Protein AF-A0AAC8QG16-F1 (afdb_monomer_lite)

InterPro domains:
  IPR000601 PKD domain [PF00801] (211-290)
  IPR002126 Cadherin-like [PS50268] (105-203)
  IPR013783 Immunoglobulin-like fold [G3DSA:2.60.40.10] (6-96)
  IPR013783 Immunoglobulin-like fold [G3DSA:2.60.40.10] (97-194)
  IPR013783 Immunoglobulin-like fold [G3DSA:2.60.40.10] (204-293)
  IPR022409 PKD/Chitinase domain [SM00089] (32-97)
  IPR022409 PKD/Chitinase domain [SM00089] (106-194)
  IPR022409 PKD/Chitinase domain [SM00089] (204-293)
  IPR035986 PKD domain superfamily [SSF49299] (206-290)

Radius of gyration: 43.85 Å; chains: 1; bounding box: 98×36×104 Å

Organism: NCBI:txid48

Foldseek 3Di:
DDKDWDDWDAAAAEDAFKTKTKMAAADPVWKWQWKFKDKQNHTFDIQRHIDTGGDMGIDMGTLQVPDWFKIWIKMWIAHPVGDIDIDDTGIYTYDHDFDAKDKDAKDWPAQEDAAQDKIKIAIDIDGPVRADKWKAKDKPPPPPPWDWDVRTDRMIMTHHAADLAWDKMKMKMKMGRVSPHIDMYIDIHIYGHDLVPFDEKAKDAAKDWDQVQAAALDKIKIAIDIGGPSRFDKWKAKAKPVGPFFDWDPRTDRIIITGGFAALAKDKMKIKMWMGSNSHIDMYIDIHIHGAAACLPQPLVVCVPFPQVQQDPPHPFQAHSPPPRHLVSQQDFTDDPQDTDRCADALCLVPHVVLCQQVVPGDDHHPPNVCRCVCVVRVSSSSNVSNCRNNGVDND

Structure (mmCIF, N/CA/C/O backbone):
data_AF-A0AAC8QG16-F1
#
_entry.id   AF-A0AAC8QG16-F1
#
loop_
_atom_site.group_PDB
_atom_site.id
_atom_site.type_symbol
_atom_site.label_atom_id
_atom_site.label_alt_id
_atom_site.label_comp_id
_atom_site.label_asym_id
_atom_site.label_entity_id
_atom_site.label_seq_id
_atom_site.pdbx_PDB_ins_code
_atom_site.Cartn_x
_atom_site.Cartn_y
_atom_site.Cartn_z
_atom_site.occupancy
_atom_site.B_iso_or_equiv
_atom_site.auth_seq_id
_atom_site.auth_comp_id
_atom_site.auth_asym_id
_atom_site.auth_atom_id
_atom_site.pdbx_PDB_model_num
ATOM 1 N N . MET A 1 1 ? -68.254 -5.792 32.958 1.00 83.81 1 MET A N 1
ATOM 2 C CA . MET A 1 1 ? -66.958 -5.416 32.361 1.00 83.81 1 MET A CA 1
ATOM 3 C C . MET A 1 1 ? -65.790 -6.001 33.163 1.00 83.81 1 MET A C 1
ATOM 5 O O . MET A 1 1 ? -65.830 -5.935 34.388 1.00 83.81 1 MET A O 1
ATOM 9 N N . ASN A 1 2 ? -64.771 -6.563 32.508 1.00 90.44 2 ASN A N 1
ATOM 10 C CA . ASN A 1 2 ? -63.536 -7.094 33.108 1.00 90.44 2 ASN A CA 1
ATOM 11 C C . ASN A 1 2 ? -62.312 -6.565 32.335 1.00 90.44 2 ASN A C 1
ATOM 13 O O . ASN A 1 2 ? -62.406 -6.365 31.127 1.00 90.44 2 ASN A O 1
ATOM 17 N N . VAL A 1 3 ? -61.176 -6.340 32.999 1.00 94.50 3 VAL A N 1
ATOM 18 C CA . VAL A 1 3 ? -59.916 -5.956 32.347 1.00 94.50 3 VAL A CA 1
ATOM 19 C C . VAL A 1 3 ? -58.724 -6.589 33.061 1.00 94.50 3 VAL A C 1
ATOM 21 O O . VAL A 1 3 ? -58.656 -6.601 34.289 1.00 94.50 3 VAL A O 1
ATOM 24 N N . ARG A 1 4 ? -57.767 -7.114 32.291 1.00 93.69 4 ARG A N 1
ATOM 25 C CA . ARG A 1 4 ? -56.534 -7.719 32.814 1.00 93.69 4 ARG A CA 1
ATOM 26 C C . ARG A 1 4 ? -55.329 -7.343 31.961 1.00 93.69 4 ARG A C 1
ATOM 28 O O . ARG A 1 4 ? -55.422 -7.335 30.734 1.00 93.69 4 ARG A O 1
ATOM 35 N N . VAL A 1 5 ? -54.198 -7.079 32.606 1.00 93.75 5 VAL A N 1
ATOM 36 C CA . VAL A 1 5 ? -52.899 -6.961 31.930 1.00 93.75 5 VAL A CA 1
ATOM 37 C C . VAL A 1 5 ? -52.474 -8.353 31.454 1.00 93.75 5 VAL A C 1
ATOM 39 O O . VAL A 1 5 ? -52.672 -9.336 32.167 1.00 93.75 5 VAL A O 1
ATOM 42 N N . VAL A 1 6 ? -51.944 -8.447 30.236 1.00 93.12 6 VAL A N 1
ATOM 43 C CA . VAL A 1 6 ? -51.505 -9.714 29.624 1.00 93.12 6 VAL A CA 1
ATOM 44 C C . VAL A 1 6 ? -50.047 -9.691 29.166 1.00 93.12 6 VAL A C 1
ATOM 46 O O . VAL A 1 6 ? -49.478 -10.754 28.954 1.00 93.12 6 VAL A O 1
ATOM 49 N N . GLU A 1 7 ? -49.436 -8.511 29.019 1.00 91.31 7 GLU A N 1
ATOM 50 C CA . GLU A 1 7 ? -48.029 -8.362 28.625 1.00 91.31 7 GLU A CA 1
ATOM 51 C C . GLU A 1 7 ? -47.488 -6.993 29.071 1.00 91.31 7 GLU A C 1
ATOM 53 O O . GLU A 1 7 ? -48.249 -6.026 29.175 1.00 91.31 7 GLU A O 1
ATOM 58 N N . GLY A 1 8 ? -46.175 -6.898 29.288 1.00 86.81 8 GLY A N 1
ATOM 59 C CA . GLY A 1 8 ? -45.448 -5.630 29.411 1.00 86.81 8 GLY A CA 1
ATOM 60 C C . GLY A 1 8 ? -44.684 -5.431 30.716 1.00 86.81 8 GLY A C 1
ATOM 61 O O . GLY A 1 8 ? -43.579 -4.898 30.672 1.00 86.81 8 GLY A O 1
ATOM 62 N N . VAL A 1 9 ? -45.242 -5.883 31.842 1.00 92.81 9 VAL A N 1
ATOM 63 C CA . VAL A 1 9 ? -44.557 -6.001 33.143 1.00 92.81 9 VAL A CA 1
ATOM 64 C C . VAL A 1 9 ? -45.129 -7.192 33.915 1.00 92.81 9 VAL A C 1
ATOM 66 O O . VAL A 1 9 ? -46.311 -7.520 33.771 1.00 92.81 9 VAL A O 1
ATOM 69 N N . THR A 1 10 ? -44.308 -7.820 34.747 1.00 92.44 10 THR A N 1
ATOM 70 C CA . THR A 1 10 ? -44.683 -8.931 35.634 1.00 92.44 10 THR A CA 1
ATOM 71 C C . THR A 1 10 ? -44.449 -8.584 37.107 1.00 92.44 10 THR A C 1
ATOM 73 O O . THR A 1 10 ? -43.712 -7.652 37.425 1.00 92.44 10 THR A O 1
ATOM 76 N N . GLU A 1 11 ? -45.118 -9.300 38.019 1.00 94.44 11 GLU A N 1
ATOM 77 C CA . GLU A 1 11 ? -45.027 -9.025 39.460 1.00 94.44 11 GLU A CA 1
ATOM 78 C C . GLU A 1 11 ? -43.578 -9.164 39.950 1.00 94.44 11 GLU A C 1
ATOM 80 O O . GLU A 1 11 ? -42.956 -10.218 39.806 1.00 94.44 11 GLU A O 1
ATOM 85 N N . GLY A 1 12 ? -43.049 -8.094 40.541 1.00 89.50 12 GLY A N 1
ATOM 86 C CA . GLY A 1 12 ? -41.681 -8.010 41.046 1.00 89.50 12 GLY A CA 1
ATOM 87 C C . GLY A 1 12 ? -40.611 -7.747 39.982 1.00 89.50 12 GLY A C 1
ATOM 88 O O . GLY A 1 12 ? -39.432 -7.704 40.327 1.00 89.50 12 GLY A O 1
ATOM 89 N N . GLU A 1 13 ? -40.980 -7.556 38.712 1.00 94.00 13 GLU A N 1
ATOM 90 C CA . GLU A 1 13 ? -40.024 -7.283 37.634 1.00 94.00 13 GLU A CA 1
ATOM 91 C C . GLU A 1 13 ? -39.344 -5.919 37.798 1.00 94.00 13 GLU A C 1
ATOM 93 O O . GLU A 1 13 ? -39.961 -4.946 38.233 1.00 94.00 13 GLU A O 1
ATOM 98 N N . SER A 1 14 ? -38.080 -5.829 37.385 1.00 92.44 14 SER A N 1
ATOM 99 C CA . SER A 1 14 ? -37.360 -4.563 37.237 1.00 92.44 14 SER A CA 1
ATOM 100 C C . SER A 1 14 ? -37.287 -4.156 35.768 1.00 92.44 14 SER A C 1
ATOM 102 O O . SER A 1 14 ? -36.840 -4.936 34.927 1.00 92.44 14 SER A O 1
ATOM 104 N N . VAL A 1 15 ? -37.681 -2.923 35.451 1.00 92.25 15 VAL A N 1
ATOM 105 C CA . VAL A 1 15 ? -37.767 -2.421 34.073 1.00 92.25 15 VAL A CA 1
ATOM 106 C C . VAL A 1 15 ? -36.971 -1.135 33.869 1.00 92.25 15 VAL A C 1
ATOM 108 O O . VAL A 1 15 ? -36.872 -0.289 34.757 1.00 92.25 15 VAL A O 1
ATOM 111 N N . SER A 1 16 ? -36.422 -0.987 32.664 1.00 89.69 16 SER A N 1
ATOM 112 C CA . SER A 1 16 ? -35.768 0.229 32.180 1.00 89.69 16 SER A CA 1
ATOM 113 C C . SER A 1 16 ? -35.995 0.410 30.676 1.00 89.69 16 SER A C 1
ATOM 115 O O . SER A 1 16 ? -36.070 -0.567 29.920 1.00 89.69 16 SER A O 1
ATOM 117 N N . GLY A 1 17 ? -36.096 1.662 30.235 1.00 87.44 17 GLY A N 1
ATOM 118 C CA . GLY A 1 17 ? -36.330 2.029 28.841 1.00 87.44 17 GLY A CA 1
ATOM 119 C C . GLY A 1 17 ? -37.765 1.771 28.373 1.00 87.44 17 GLY A C 1
ATOM 120 O O . GLY A 1 17 ? -38.715 1.755 29.155 1.00 87.44 17 GLY A O 1
ATOM 121 N N . SER A 1 18 ? -37.927 1.579 27.064 1.00 90.88 18 SER A N 1
ATOM 122 C CA . SER A 1 18 ? -39.240 1.412 26.439 1.00 90.88 18 SER A CA 1
ATOM 123 C C . SER A 1 18 ? -39.833 0.014 26.673 1.00 90.88 18 SER A C 1
ATOM 125 O O . SER A 1 18 ? -39.125 -0.998 26.609 1.00 90.88 18 SER A O 1
ATOM 127 N N . ARG A 1 19 ? -41.140 -0.057 26.944 1.00 93.25 19 ARG A N 1
ATOM 128 C CA . ARG A 1 19 ? -41.911 -1.289 27.168 1.00 93.25 19 ARG A CA 1
ATOM 129 C C . ARG A 1 19 ? -43.239 -1.246 26.421 1.00 93.25 19 ARG A C 1
ATOM 131 O O . ARG A 1 19 ? -43.966 -0.258 26.481 1.00 93.25 19 ARG A O 1
ATOM 138 N N . LEU A 1 20 ? -43.569 -2.343 25.743 1.00 95.75 20 LEU A N 1
ATOM 139 C CA . LEU A 1 20 ? -44.886 -2.551 25.146 1.00 95.75 20 LEU A CA 1
ATOM 140 C C . LEU A 1 20 ? -45.824 -3.140 26.202 1.00 95.75 20 LEU A C 1
ATOM 142 O O . LEU A 1 20 ? -45.614 -4.260 26.655 1.00 95.75 20 LEU A O 1
ATOM 146 N N . LEU A 1 21 ? -46.865 -2.401 26.572 1.00 96.69 21 LEU A N 1
ATOM 147 C CA . LEU A 1 21 ? -47.896 -2.843 27.505 1.00 96.69 21 LEU A CA 1
ATOM 148 C C . LEU A 1 21 ? -49.090 -3.403 26.737 1.00 96.69 21 LEU A C 1
ATOM 150 O O . LEU A 1 21 ? -49.507 -2.822 25.730 1.00 96.69 21 LEU A O 1
ATOM 154 N N . ARG A 1 22 ? -49.666 -4.511 27.219 1.00 97.00 22 ARG A N 1
ATOM 155 C CA . ARG A 1 22 ? -50.896 -5.088 26.665 1.00 97.00 22 ARG A CA 1
ATOM 156 C C . ARG A 1 22 ? -51.889 -5.499 27.735 1.00 97.00 22 ARG A C 1
ATOM 158 O O . ARG A 1 22 ? -51.527 -6.052 28.771 1.00 97.00 22 ARG A O 1
ATOM 165 N N . ALA A 1 23 ? -53.165 -5.301 27.435 1.00 96.50 23 ALA A N 1
ATOM 166 C CA . ALA A 1 23 ? -54.280 -5.719 28.271 1.00 96.50 23 ALA A CA 1
ATOM 167 C C . ALA A 1 23 ? -55.415 -6.290 27.421 1.00 96.50 23 ALA A C 1
ATOM 169 O O . ALA A 1 23 ? -55.566 -5.944 26.253 1.00 96.50 23 ALA A O 1
ATOM 170 N N . THR A 1 24 ? -56.233 -7.148 28.019 1.00 95.81 24 THR A N 1
ATOM 171 C CA . THR A 1 24 ? -57.494 -7.620 27.430 1.00 95.81 24 THR A CA 1
ATOM 172 C C . THR A 1 24 ? -58.656 -7.083 28.247 1.00 95.81 24 THR A C 1
ATOM 174 O O . THR A 1 24 ? -58.570 -7.015 29.476 1.00 95.81 24 THR A O 1
ATOM 177 N N . ALA A 1 25 ? -59.724 -6.679 27.563 1.00 94.44 25 ALA A N 1
ATOM 178 C CA . ALA A 1 25 ? -60.909 -6.104 28.184 1.00 94.44 25 ALA A CA 1
ATOM 179 C C . ALA A 1 25 ? -62.183 -6.736 27.615 1.00 94.44 25 ALA A C 1
ATOM 181 O O . ALA A 1 25 ? -62.313 -6.918 26.405 1.00 94.44 25 ALA A O 1
ATOM 182 N N . GLU A 1 26 ? -63.130 -7.044 28.490 1.00 92.50 26 GLU A N 1
ATOM 183 C CA . GLU A 1 26 ? -64.417 -7.652 28.162 1.00 92.50 26 GLU A CA 1
ATOM 184 C C . GLU A 1 26 ? -65.543 -6.770 28.686 1.00 92.50 26 GLU A C 1
ATOM 186 O O . GLU A 1 26 ? -65.513 -6.305 29.826 1.00 92.50 26 GLU A O 1
ATOM 191 N N . ASP A 1 27 ? -66.566 -6.580 27.867 1.00 91.12 27 ASP A N 1
ATOM 192 C CA . ASP A 1 27 ? -67.798 -5.908 28.236 1.00 91.12 27 ASP A CA 1
ATOM 193 C C . ASP A 1 27 ? -69.024 -6.769 27.890 1.00 91.12 27 ASP A C 1
ATOM 195 O O . ASP A 1 27 ? -69.032 -7.490 26.890 1.00 91.12 27 ASP A O 1
ATOM 199 N N . ASN A 1 28 ? -70.047 -6.730 28.749 1.00 84.06 28 ASN A N 1
ATOM 200 C CA . ASN A 1 28 ? -71.272 -7.524 28.602 1.00 84.06 28 ASN A CA 1
ATOM 201 C C . ASN A 1 28 ? -72.331 -6.842 27.723 1.00 84.06 28 ASN A C 1
ATOM 203 O O . ASN A 1 28 ? -73.331 -7.475 27.392 1.00 84.06 28 ASN A O 1
ATOM 207 N N . SER A 1 29 ? -72.129 -5.571 27.370 1.00 78.75 29 SER A N 1
ATOM 208 C CA . SER A 1 29 ? -72.997 -4.786 26.490 1.00 78.75 29 SER A CA 1
ATOM 209 C C . SER A 1 29 ? -72.429 -4.599 25.076 1.00 78.75 29 SER A C 1
ATOM 211 O O . SER A 1 29 ? -73.165 -4.191 24.180 1.00 78.75 29 SER A O 1
ATOM 213 N N . GLY A 1 30 ? -71.158 -4.948 24.838 1.00 83.19 30 GLY A N 1
ATOM 214 C CA . GLY A 1 30 ? -70.564 -4.974 23.501 1.00 83.19 30 GLY A CA 1
ATOM 215 C C . GLY A 1 30 ? -69.102 -4.530 23.468 1.00 83.19 30 GLY A C 1
ATOM 216 O O . GLY A 1 30 ? -68.220 -5.229 23.954 1.00 83.19 30 GLY A O 1
ATOM 217 N N . ALA A 1 31 ? -68.821 -3.414 22.794 1.00 89.00 31 ALA A N 1
ATOM 218 C CA . ALA A 1 31 ? -67.460 -2.943 22.541 1.00 89.00 31 ALA A CA 1
ATOM 219 C C . ALA A 1 31 ? -66.856 -2.177 23.732 1.00 89.00 31 ALA A C 1
ATOM 221 O O . ALA A 1 31 ? -67.535 -1.411 24.415 1.00 89.00 31 ALA A O 1
ATOM 222 N N . VAL A 1 32 ? -65.544 -2.318 23.916 1.00 93.19 32 VAL A N 1
ATOM 223 C CA . VAL A 1 32 ? -64.744 -1.499 24.834 1.00 93.19 32 VAL A CA 1
ATOM 224 C C . VAL A 1 32 ? -64.212 -0.302 24.047 1.00 93.19 32 VAL A C 1
ATOM 226 O O . VAL A 1 32 ? -63.564 -0.479 23.016 1.00 93.19 32 VAL A O 1
ATOM 229 N N . ALA A 1 33 ? -64.503 0.915 24.508 1.00 93.62 33 ALA A N 1
ATOM 230 C CA . ALA A 1 33 ? -64.206 2.152 23.786 1.00 93.62 33 ALA A CA 1
ATOM 231 C C . ALA A 1 33 ? -62.730 2.560 23.883 1.00 93.62 33 ALA A C 1
ATOM 233 O O . ALA A 1 33 ? -62.171 3.049 22.905 1.00 93.62 33 ALA A O 1
ATOM 234 N N . ARG A 1 34 ? -62.097 2.360 25.046 1.00 94.75 34 ARG A N 1
ATOM 235 C CA . ARG A 1 34 ? -60.652 2.567 25.235 1.00 94.75 34 ARG A CA 1
ATOM 236 C C . ARG A 1 34 ? -60.108 1.811 26.438 1.00 94.75 34 ARG A C 1
ATOM 238 O O . ARG A 1 34 ? -60.857 1.475 27.361 1.00 94.75 34 ARG A O 1
ATOM 245 N N . VAL A 1 35 ? -58.790 1.646 26.454 1.00 97.25 35 VAL A N 1
ATOM 246 C CA . VAL A 1 35 ? -58.031 1.091 27.574 1.00 97.25 35 VAL A CA 1
ATOM 247 C C . VAL A 1 35 ? -56.848 2.004 27.891 1.00 97.25 35 VAL A C 1
ATOM 249 O O . VAL A 1 35 ? -56.051 2.331 27.016 1.00 97.25 35 VAL A O 1
ATOM 252 N N . GLU A 1 36 ? -56.743 2.431 29.145 1.00 97.69 36 GLU A N 1
ATOM 253 C CA . GLU A 1 36 ? -55.717 3.359 29.626 1.00 97.69 36 GLU A CA 1
ATOM 254 C C . GLU A 1 36 ? -54.871 2.692 30.712 1.00 97.69 36 GLU A C 1
ATOM 256 O O . GLU A 1 36 ? -55.403 2.071 31.636 1.00 97.69 36 GLU A O 1
ATOM 261 N N . PHE A 1 37 ? -53.553 2.797 30.579 1.00 97.31 37 PHE A N 1
ATOM 262 C CA . PHE A 1 37 ? -52.573 2.200 31.476 1.00 97.31 37 PHE A CA 1
ATOM 263 C C . PHE A 1 37 ? -52.041 3.272 32.423 1.00 97.31 37 PHE A C 1
ATOM 265 O O . PHE A 1 37 ? -51.682 4.369 31.993 1.00 97.31 37 PHE A O 1
ATOM 272 N N . PHE A 1 38 ? -51.961 2.941 33.709 1.00 96.75 38 PHE A N 1
ATOM 273 C CA . PHE A 1 38 ? -51.537 3.847 34.770 1.00 96.75 38 PHE A CA 1
ATOM 274 C C . PHE A 1 38 ? -50.387 3.242 35.562 1.00 96.75 38 PHE A C 1
ATOM 276 O O . PHE A 1 38 ? -50.479 2.104 36.022 1.00 96.75 38 PHE A O 1
ATOM 283 N N . VAL A 1 39 ? -49.348 4.038 35.796 1.00 96.31 39 VAL A N 1
ATOM 284 C CA . VAL A 1 39 ? -48.218 3.697 36.663 1.00 96.31 39 VAL A CA 1
ATOM 285 C C . VAL A 1 39 ? -48.339 4.510 37.949 1.00 96.31 39 VAL A C 1
ATOM 287 O O . VAL A 1 39 ? -48.246 5.735 37.938 1.00 96.31 39 VAL A O 1
ATOM 290 N N . SER A 1 40 ? -48.619 3.828 39.060 1.00 94.31 40 SER A N 1
ATOM 291 C CA . SER A 1 40 ? -48.894 4.419 40.381 1.00 94.31 40 SER A CA 1
ATOM 292 C C . SER A 1 40 ? -49.927 5.557 40.347 1.00 94.31 40 SER A C 1
ATOM 294 O O . SER A 1 40 ? -49.794 6.556 41.048 1.00 94.31 40 SER A O 1
ATOM 296 N N . GLY A 1 41 ? -50.961 5.407 39.513 1.00 91.94 41 GLY A N 1
ATOM 297 C CA . GLY A 1 41 ? -52.046 6.381 39.354 1.00 91.94 41 GLY A CA 1
ATOM 298 C C . GLY A 1 41 ? -51.780 7.499 38.339 1.00 91.94 41 GLY A C 1
ATOM 299 O O . GLY A 1 41 ? -52.723 8.191 37.962 1.00 91.94 41 GLY A O 1
ATOM 300 N N . SER A 1 42 ? -50.550 7.644 37.839 1.00 94.62 42 SER A N 1
ATOM 301 C CA . SER A 1 42 ? -50.230 8.559 36.738 1.00 94.62 42 SER A CA 1
ATOM 302 C C . SER A 1 42 ? -50.502 7.889 35.386 1.00 94.62 42 SER A C 1
ATOM 304 O O . SER A 1 42 ? -50.091 6.739 35.205 1.00 94.62 42 SER A O 1
ATOM 306 N N . PRO A 1 43 ? -51.163 8.562 34.424 1.00 94.94 43 PRO A N 1
ATOM 307 C CA . PRO A 1 43 ? -51.343 8.021 33.079 1.00 94.94 43 PRO A CA 1
ATOM 308 C C . PRO A 1 43 ? -49.986 7.721 32.434 1.00 94.94 43 PRO A C 1
ATOM 310 O O . PRO A 1 43 ? -49.141 8.607 32.329 1.00 94.94 43 PRO A O 1
ATOM 313 N N . ALA A 1 44 ? -49.780 6.473 32.019 1.00 94.69 44 ALA A N 1
ATOM 314 C CA . ALA A 1 44 ? -48.555 6.029 31.359 1.00 94.69 44 ALA A CA 1
ATOM 315 C C . ALA A 1 44 ? -48.715 6.054 29.837 1.00 94.69 44 ALA A C 1
ATOM 317 O O . ALA A 1 44 ? -47.902 6.648 29.133 1.00 94.69 44 ALA A O 1
ATOM 318 N N . CYS A 1 45 ? -49.778 5.426 29.331 1.00 95.94 45 CYS A N 1
ATOM 319 C CA . CYS A 1 45 ? -50.168 5.470 27.925 1.00 95.94 45 CYS A CA 1
ATOM 320 C C . CYS A 1 45 ? -51.622 5.005 27.740 1.00 95.94 45 CYS A C 1
ATOM 322 O O . CYS A 1 45 ? -52.235 4.445 28.651 1.00 95.94 45 CYS A O 1
ATOM 324 N N . VAL A 1 46 ? -52.194 5.245 26.557 1.00 96.62 46 VAL A N 1
ATOM 325 C CA . VAL A 1 46 ? -53.595 4.924 26.248 1.00 96.62 46 VAL A CA 1
ATOM 326 C C . VAL A 1 46 ? -53.729 4.294 24.865 1.00 96.62 46 VAL A C 1
ATOM 328 O O . VAL A 1 46 ? -53.093 4.728 23.908 1.00 96.62 46 VAL A O 1
ATOM 331 N N . ASP A 1 47 ? -54.600 3.294 24.762 1.00 96.50 47 ASP A N 1
ATOM 332 C CA . ASP A 1 47 ? -55.133 2.783 23.505 1.00 96.50 47 ASP A CA 1
ATOM 333 C C . ASP A 1 47 ? -56.599 3.232 23.386 1.00 96.50 47 ASP A C 1
ATOM 335 O O . ASP A 1 47 ? -57.507 2.667 24.003 1.00 96.50 47 ASP A O 1
ATOM 339 N N . ALA A 1 48 ? -56.816 4.311 22.630 1.00 95.25 48 ALA A N 1
ATOM 340 C CA . ALA A 1 48 ? -58.108 4.985 22.494 1.00 95.25 48 ALA A CA 1
ATOM 341 C C . ALA A 1 48 ? -58.996 4.424 21.367 1.00 95.25 48 ALA A C 1
ATOM 343 O O . ALA A 1 48 ? -59.994 5.045 21.002 1.00 95.25 48 ALA A O 1
ATOM 344 N N . VAL A 1 49 ? -58.624 3.282 20.780 1.00 94.06 49 VAL A N 1
ATOM 345 C CA . VAL A 1 49 ? -59.351 2.687 19.655 1.00 94.06 49 VAL A CA 1
ATOM 346 C C . VAL A 1 49 ? -60.395 1.698 20.170 1.00 94.06 49 VAL A C 1
ATOM 348 O O . VAL A 1 49 ? -60.056 0.705 20.816 1.00 94.06 49 VAL A O 1
ATOM 351 N N . ALA A 1 50 ? -61.664 1.936 19.835 1.00 92.75 50 ALA A N 1
ATOM 352 C CA . ALA A 1 50 ? -62.761 1.053 20.212 1.00 92.75 50 ALA A CA 1
ATOM 353 C C . ALA A 1 50 ? -62.633 -0.327 19.544 1.00 92.75 50 ALA A C 1
ATOM 355 O O . ALA A 1 50 ? -62.387 -0.423 18.339 1.00 92.75 50 ALA A O 1
ATOM 356 N N . ARG A 1 51 ? -62.816 -1.404 20.316 1.00 94.12 51 ARG A N 1
ATOM 357 C CA . ARG A 1 51 ? -62.743 -2.795 19.829 1.00 94.12 51 ARG A CA 1
ATOM 358 C C . ARG A 1 51 ? -63.812 -3.674 20.478 1.00 94.12 51 ARG A C 1
ATOM 360 O O . ARG A 1 51 ? -64.348 -3.345 21.534 1.00 94.12 51 ARG A O 1
ATOM 367 N N . ASN A 1 52 ? -64.105 -4.814 19.854 1.00 92.56 52 ASN A N 1
ATOM 368 C CA . ASN A 1 52 ? -65.063 -5.795 20.376 1.00 92.56 52 ASN A CA 1
ATOM 369 C C . ASN A 1 52 ? -64.617 -6.362 21.736 1.00 92.56 52 ASN A C 1
ATOM 371 O O . ASN A 1 52 ? -63.417 -6.482 21.995 1.00 92.56 52 ASN A O 1
ATOM 375 N N . SER A 1 53 ? -65.584 -6.759 22.570 1.00 91.25 53 SER A N 1
ATOM 376 C CA . SER A 1 53 ? -65.350 -7.498 23.821 1.00 91.25 53 SER A CA 1
ATOM 377 C C . SER A 1 53 ? -64.342 -8.640 23.629 1.00 91.25 53 SER A C 1
ATOM 379 O O . SER A 1 53 ? -64.436 -9.392 22.658 1.00 91.25 53 SER A O 1
ATOM 381 N N . GLY A 1 54 ? -63.367 -8.757 24.532 1.00 89.06 54 GLY A N 1
ATOM 382 C CA . GLY A 1 54 ? -62.317 -9.781 24.498 1.00 89.06 54 GLY A CA 1
ATOM 383 C C . GLY A 1 54 ? -61.083 -9.417 23.662 1.00 89.06 54 GLY A C 1
ATOM 384 O O . GLY A 1 54 ? -60.143 -10.207 23.601 1.00 89.06 54 GLY A O 1
ATOM 385 N N . SER A 1 55 ? -61.051 -8.236 23.035 1.00 93.44 55 SER A N 1
ATOM 386 C CA . SER A 1 55 ? -59.896 -7.780 22.246 1.00 93.44 55 SER A CA 1
ATOM 387 C C . SER A 1 55 ? -58.697 -7.388 23.118 1.00 93.44 55 SER A C 1
ATOM 389 O O . SER A 1 55 ? -58.847 -6.987 24.276 1.00 93.44 55 SER A O 1
ATOM 391 N N . THR A 1 56 ? -57.502 -7.446 22.525 1.00 96.06 56 THR A N 1
ATOM 392 C CA . THR A 1 56 ? -56.262 -6.936 23.124 1.00 96.06 56 THR A CA 1
ATOM 393 C C . THR A 1 56 ? -56.044 -5.469 22.759 1.00 96.06 56 THR A C 1
ATOM 395 O O . THR A 1 56 ? -56.201 -5.072 21.604 1.00 96.06 56 THR A O 1
ATOM 398 N N . PHE A 1 57 ? -55.635 -4.690 23.750 1.00 96.38 57 PHE A N 1
ATOM 399 C CA . PHE A 1 57 ? -55.282 -3.279 23.668 1.00 96.38 57 PHE A CA 1
ATOM 400 C C . PHE A 1 57 ? -53.809 -3.125 24.014 1.00 96.38 57 PHE A C 1
ATOM 402 O O . PHE A 1 57 ? -53.305 -3.857 24.872 1.00 96.38 57 PHE A O 1
ATOM 409 N N . SER A 1 58 ? -53.116 -2.198 23.358 1.00 96.25 58 SER A N 1
ATOM 410 C CA . SER A 1 58 ? -51.672 -2.054 23.531 1.00 96.25 58 SER A CA 1
ATOM 411 C C . SER A 1 58 ? -51.185 -0.622 23.399 1.00 96.25 58 SER A C 1
ATOM 413 O O . SER A 1 58 ? -51.652 0.108 22.527 1.00 96.25 58 SER A O 1
ATOM 415 N N . CYS A 1 59 ? -50.180 -0.258 24.187 1.00 95.25 59 CYS A N 1
ATOM 416 C CA . CYS A 1 59 ? -49.453 0.996 24.032 1.00 95.25 59 CYS A CA 1
ATOM 417 C C . CYS A 1 59 ? -47.999 0.854 24.484 1.00 95.25 59 CYS A C 1
ATOM 419 O O . CYS A 1 59 ? -47.648 -0.080 25.203 1.00 95.25 59 CYS A O 1
ATOM 421 N N . THR A 1 60 ? -47.149 1.778 24.046 1.00 96.19 60 THR A N 1
ATOM 422 C CA . THR A 1 60 ? -45.746 1.825 24.459 1.00 96.19 60 THR A CA 1
ATOM 423 C C . THR A 1 60 ? -45.580 2.837 25.581 1.00 96.19 60 THR A C 1
ATOM 425 O O . THR A 1 60 ? -46.036 3.974 25.467 1.00 96.19 60 THR A O 1
ATOM 428 N N . TRP A 1 61 ? -44.901 2.427 26.643 1.00 94.88 61 TRP A N 1
ATOM 429 C CA . TRP A 1 61 ? -44.530 3.264 27.775 1.00 94.88 61 TRP A CA 1
ATOM 430 C C . TRP A 1 61 ? -43.002 3.360 27.865 1.00 94.88 61 TRP A C 1
ATOM 432 O O . TRP A 1 61 ? -42.302 2.370 27.662 1.00 94.88 61 TRP A O 1
ATOM 442 N N . ASP A 1 62 ? -42.477 4.554 28.138 1.00 92.56 62 ASP A N 1
ATOM 443 C CA . ASP A 1 62 ? -41.049 4.783 28.377 1.00 92.56 62 ASP A CA 1
ATOM 444 C C . ASP A 1 62 ? -40.803 4.981 29.873 1.00 92.56 62 ASP A C 1
ATOM 446 O O . ASP A 1 62 ? -41.190 6.005 30.449 1.00 92.56 62 ASP A O 1
ATOM 450 N N . SER A 1 63 ? -40.147 4.008 30.508 1.00 91.69 63 SER A N 1
ATOM 451 C CA . SER A 1 63 ? -39.914 4.038 31.949 1.00 91.69 63 SER A CA 1
ATOM 452 C C . SER A 1 63 ? -38.973 5.161 32.385 1.00 91.69 63 SER A C 1
ATOM 454 O O . SER A 1 63 ? -38.979 5.507 33.561 1.00 91.69 63 SER A O 1
ATOM 456 N N . SER A 1 64 ? -38.193 5.759 31.473 1.00 87.88 64 SER A N 1
ATOM 457 C CA . SER A 1 64 ? -37.314 6.895 31.792 1.00 87.88 64 SER A CA 1
ATOM 458 C C . SER A 1 64 ? -38.088 8.159 32.195 1.00 87.88 64 SER A C 1
ATOM 460 O O . SER A 1 64 ? -37.539 9.049 32.841 1.00 87.88 64 SER A O 1
ATOM 462 N N . THR A 1 65 ? -39.382 8.217 31.866 1.00 89.12 65 THR A N 1
ATOM 463 C CA . THR A 1 65 ? -40.303 9.288 32.280 1.00 89.12 65 THR A CA 1
ATOM 464 C C . THR A 1 65 ? -40.868 9.090 33.690 1.00 89.12 65 THR A C 1
ATOM 466 O O . THR A 1 65 ? -41.569 9.958 34.209 1.00 89.12 65 THR A O 1
ATOM 469 N N . THR A 1 66 ? -40.590 7.944 34.316 1.00 92.44 66 THR A N 1
ATOM 470 C CA . THR A 1 66 ? -41.054 7.585 35.658 1.00 92.44 66 THR A CA 1
ATOM 471 C C . THR A 1 66 ? -39.872 7.617 36.623 1.00 92.44 66 THR A C 1
ATOM 473 O O . THR A 1 66 ? -38.772 7.185 36.288 1.00 92.44 66 THR A O 1
ATOM 476 N N . SER A 1 67 ? -40.078 8.151 37.829 1.00 92.75 67 SER A N 1
ATOM 477 C CA . SER A 1 67 ? -39.043 8.151 38.867 1.00 92.75 67 SER A CA 1
ATOM 478 C C . SER A 1 67 ? -38.584 6.722 39.18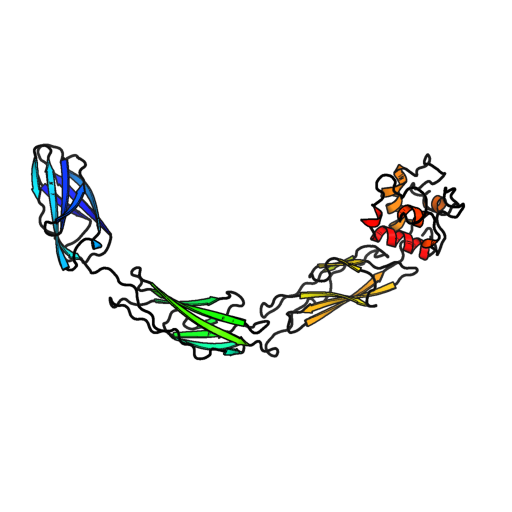8 1.00 92.75 67 SER A C 1
ATOM 480 O O . SER A 1 67 ? -39.428 5.832 39.219 1.00 92.75 67 SER A O 1
ATOM 482 N N . PRO A 1 68 ? -37.301 6.478 39.493 1.00 93.38 68 PRO A N 1
ATOM 483 C CA . PRO A 1 68 ? -36.863 5.164 39.952 1.00 93.38 68 PRO A CA 1
ATOM 484 C C . PRO A 1 68 ? -37.540 4.757 41.267 1.00 93.38 68 PRO A C 1
ATOM 486 O O . PRO A 1 68 ? -37.748 5.596 42.147 1.00 93.38 68 PRO A O 1
ATOM 489 N N . GLY A 1 69 ? -37.833 3.467 41.423 1.00 93.69 69 GLY A N 1
ATOM 490 C CA . GLY A 1 69 ? -38.469 2.918 42.623 1.00 93.69 69 GLY A CA 1
ATOM 491 C C . GLY A 1 69 ? -39.590 1.927 42.325 1.00 93.69 69 GLY A C 1
ATOM 492 O O . GLY A 1 69 ? -39.798 1.519 41.184 1.00 93.69 69 GLY A O 1
ATOM 493 N N . THR A 1 70 ? -40.298 1.501 43.370 1.00 95.94 70 THR A N 1
ATOM 494 C CA . THR A 1 70 ? -41.417 0.559 43.244 1.00 95.94 70 THR A CA 1
ATOM 495 C C . THR A 1 70 ? -42.681 1.280 42.791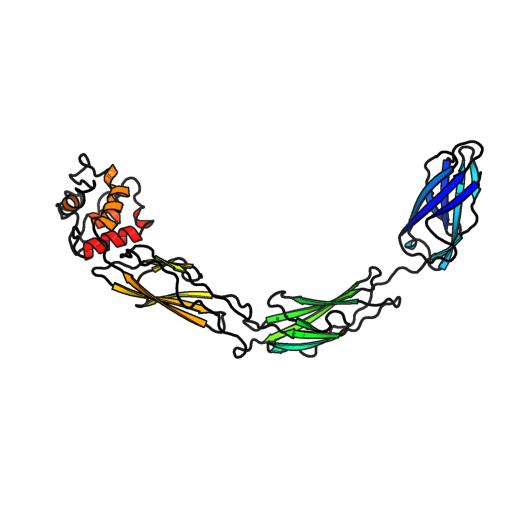 1.00 95.94 70 THR A C 1
ATOM 497 O O . THR A 1 70 ? -43.106 2.268 43.391 1.00 95.94 70 THR A O 1
ATOM 500 N N . HIS A 1 71 ? -43.309 0.736 41.757 1.00 96.44 71 HIS A N 1
ATOM 501 C CA . HIS A 1 71 ? -44.533 1.236 41.158 1.00 96.44 71 HIS A CA 1
ATOM 502 C C . HIS A 1 71 ? -45.563 0.121 40.989 1.00 96.44 71 HIS A C 1
ATOM 504 O O . HIS A 1 71 ? -45.253 -1.063 41.111 1.00 96.44 71 HIS A O 1
ATOM 510 N N . GLN A 1 72 ? -46.807 0.508 40.714 1.00 96.62 72 GLN A N 1
ATOM 511 C CA . GLN A 1 72 ? -47.877 -0.431 40.387 1.00 96.62 72 GLN A CA 1
ATOM 512 C C . GLN A 1 72 ? -48.472 -0.105 39.025 1.00 96.62 72 GLN A C 1
ATOM 514 O O . GLN A 1 72 ? -48.867 1.037 38.784 1.00 96.62 72 GLN A O 1
ATOM 519 N N . LEU A 1 73 ? -48.569 -1.105 38.150 1.00 97.31 73 LEU A N 1
ATOM 520 C CA . LEU A 1 73 ? -49.309 -0.995 36.902 1.00 97.31 73 LEU A CA 1
ATOM 521 C C . LEU A 1 73 ? -50.766 -1.357 37.167 1.00 97.31 73 LEU A C 1
ATOM 523 O O . LEU A 1 73 ? -51.066 -2.453 37.636 1.00 97.31 73 LEU A O 1
ATOM 527 N N . THR A 1 74 ? -51.672 -0.454 36.817 1.00 96.88 74 THR A N 1
ATOM 528 C CA . THR A 1 74 ? -53.107 -0.743 36.722 1.00 96.88 74 THR A CA 1
ATOM 529 C C . THR A 1 74 ? -53.592 -0.378 35.333 1.00 96.88 74 THR A C 1
ATOM 531 O O . THR A 1 74 ? -53.036 0.504 34.677 1.00 96.88 74 THR A O 1
ATOM 534 N N . VAL A 1 75 ? -54.629 -1.060 34.862 1.00 97.00 75 VAL A N 1
ATOM 535 C CA . VAL A 1 75 ? -55.257 -0.732 33.587 1.00 97.00 75 VAL A CA 1
ATOM 536 C C . VAL A 1 75 ? -56.745 -0.482 33.793 1.00 97.00 75 VAL A C 1
ATOM 538 O O . VAL A 1 75 ? -57.408 -1.205 34.536 1.00 97.00 75 VAL A O 1
ATOM 541 N N . LYS A 1 76 ? -57.270 0.562 33.153 1.00 96.69 76 LYS A N 1
ATOM 542 C CA . LYS A 1 76 ? -58.679 0.953 33.203 1.00 96.69 76 LYS A CA 1
ATOM 543 C C . LYS A 1 76 ? -59.301 0.790 31.825 1.00 96.69 76 LYS A C 1
ATOM 545 O O . LYS A 1 76 ? -58.835 1.399 30.865 1.00 96.69 76 LYS A O 1
ATOM 550 N N . ALA A 1 77 ? -60.372 0.012 31.734 1.00 96.38 77 ALA A N 1
ATOM 551 C CA . ALA A 1 77 ? -61.180 -0.086 30.523 1.00 96.38 77 ALA A CA 1
ATOM 552 C C . ALA A 1 77 ? -62.444 0.769 30.669 1.00 96.38 77 ALA A C 1
ATOM 554 O O . ALA A 1 77 ? -63.053 0.764 31.740 1.00 96.38 77 ALA A O 1
ATOM 555 N N . GLN A 1 78 ? -62.825 1.480 29.602 1.00 94.94 78 GLN A N 1
ATOM 556 C CA . GLN A 1 78 ? -64.072 2.250 29.515 1.00 94.94 78 GLN A CA 1
ATOM 557 C C . GLN A 1 78 ? -64.924 1.777 28.329 1.00 94.94 78 GLN A C 1
ATOM 559 O O . GLN A 1 78 ? -64.389 1.596 27.233 1.00 94.94 78 GLN A O 1
ATOM 564 N N . ASP A 1 79 ? -66.232 1.599 28.521 1.00 93.00 79 ASP A N 1
ATOM 565 C CA . ASP A 1 79 ? -67.195 1.345 27.437 1.00 93.00 79 ASP A CA 1
ATOM 566 C C . ASP A 1 79 ? -67.729 2.652 26.800 1.00 93.00 79 ASP A C 1
ATOM 568 O O . ASP A 1 79 ? -67.383 3.759 27.213 1.00 93.00 79 ASP A O 1
ATOM 572 N N . ALA A 1 80 ? -68.580 2.551 25.775 1.00 88.12 80 ALA A N 1
ATOM 573 C CA . ALA A 1 80 ? -69.158 3.730 25.114 1.00 88.12 80 ALA A CA 1
ATOM 574 C C . ALA A 1 80 ? -70.186 4.493 25.980 1.00 88.12 80 ALA A C 1
ATOM 576 O O . ALA A 1 80 ? -70.466 5.660 25.711 1.00 88.12 80 ALA A O 1
ATOM 577 N N . ALA A 1 81 ? -70.739 3.849 27.013 1.00 89.88 81 ALA A N 1
ATOM 578 C CA . ALA A 1 81 ? -71.674 4.446 27.966 1.00 89.88 81 ALA A CA 1
ATOM 579 C C . ALA A 1 81 ? -70.959 5.151 29.137 1.00 89.88 81 ALA A C 1
ATOM 581 O O . ALA A 1 81 ? -71.607 5.797 29.960 1.00 89.88 81 ALA A O 1
ATOM 582 N N . GLY A 1 82 ? -69.627 5.059 29.204 1.00 88.06 82 GLY A N 1
ATOM 583 C CA . GLY A 1 82 ? -68.800 5.664 30.242 1.00 88.06 82 GLY A CA 1
ATOM 584 C C . GLY A 1 82 ? -68.576 4.778 31.470 1.00 88.06 82 GLY A C 1
ATOM 585 O O . GLY A 1 82 ? -67.892 5.220 32.401 1.00 88.06 82 GLY A O 1
ATOM 586 N N . ASN A 1 83 ? -69.086 3.541 31.489 1.00 91.62 83 ASN A N 1
ATOM 587 C CA . ASN A 1 83 ? -68.821 2.593 32.569 1.00 91.62 83 ASN A CA 1
ATOM 588 C C . ASN A 1 83 ? -67.350 2.183 32.546 1.00 91.62 83 ASN A C 1
ATOM 590 O O . ASN A 1 83 ? -66.747 2.051 31.481 1.00 91.62 83 ASN A O 1
ATOM 594 N N . ASN A 1 84 ? -66.762 1.986 33.728 1.00 93.62 84 ASN A N 1
ATOM 595 C CA . ASN A 1 84 ? -65.346 1.657 33.854 1.00 93.62 84 ASN A CA 1
ATOM 596 C C . ASN A 1 84 ? -65.111 0.479 34.788 1.00 93.62 84 ASN A C 1
ATOM 598 O O . ASN A 1 84 ? -65.807 0.322 35.788 1.00 93.62 84 ASN A O 1
ATOM 602 N N . THR A 1 85 ? -64.048 -0.266 34.508 1.00 94.88 85 THR A N 1
ATOM 603 C CA . THR A 1 85 ? -63.464 -1.247 35.426 1.00 94.88 85 THR A CA 1
ATOM 604 C C . THR A 1 85 ? -61.946 -1.080 35.456 1.00 94.88 85 THR A C 1
ATOM 606 O O . THR A 1 85 ? -61.361 -0.574 34.494 1.00 94.88 85 THR A O 1
ATOM 609 N N . VAL A 1 86 ? -61.313 -1.463 36.563 1.00 95.94 86 VAL A N 1
ATOM 610 C CA . VAL A 1 86 ? -59.863 -1.356 36.778 1.00 95.94 86 VAL A CA 1
ATOM 611 C C . VAL A 1 86 ? -59.325 -2.734 37.147 1.00 95.94 86 VAL A C 1
ATOM 613 O O . VAL A 1 86 ? -59.974 -3.466 37.895 1.00 95.94 86 VAL A O 1
ATOM 616 N N . SER A 1 87 ? -58.162 -3.102 36.612 1.00 96.25 87 SER A N 1
ATOM 617 C CA . SER A 1 87 ? -57.507 -4.369 36.942 1.00 96.25 87 SER A CA 1
ATOM 618 C C . SER A 1 87 ? -56.981 -4.389 38.378 1.00 96.25 87 SER A C 1
ATOM 620 O O . SER A 1 87 ? -56.800 -3.350 39.014 1.00 96.25 87 SER A O 1
ATOM 622 N N . ALA A 1 88 ? -56.616 -5.578 38.858 1.00 94.12 88 ALA A N 1
ATOM 623 C CA . ALA A 1 88 ? -55.690 -5.680 39.981 1.00 94.12 88 ALA A CA 1
ATOM 624 C C . ALA A 1 88 ? -54.347 -4.987 39.640 1.00 94.12 88 ALA A C 1
ATOM 626 O O . ALA A 1 88 ? -53.964 -4.969 38.460 1.00 94.12 88 ALA A O 1
ATOM 627 N N . PRO A 1 89 ? -53.650 -4.404 40.633 1.00 96.00 89 PRO A N 1
ATOM 628 C CA . PRO A 1 89 ? -52.322 -3.839 40.431 1.00 96.00 89 PRO A CA 1
ATOM 629 C C . PRO A 1 89 ? -51.276 -4.940 40.225 1.00 96.00 89 PRO A C 1
ATOM 631 O O . PRO A 1 89 ? -51.367 -5.996 40.847 1.00 96.00 89 PRO A O 1
ATOM 634 N N . ILE A 1 90 ? -50.275 -4.662 39.388 1.00 96.88 90 ILE A N 1
ATOM 635 C CA . ILE A 1 90 ? -49.046 -5.459 39.262 1.00 96.88 90 ILE A CA 1
ATOM 636 C C . ILE A 1 90 ? -47.891 -4.614 39.785 1.00 96.88 90 ILE A C 1
ATOM 638 O O . ILE A 1 90 ? -47.636 -3.536 39.242 1.00 96.88 90 ILE A O 1
ATOM 642 N N . SER A 1 91 ? -47.209 -5.067 40.831 1.00 96.25 91 SER A N 1
ATOM 643 C CA . SER A 1 91 ? -46.062 -4.347 41.388 1.00 96.25 91 SER A CA 1
ATOM 644 C C . SER A 1 91 ? -44.820 -4.611 40.547 1.00 96.25 91 SER A C 1
ATOM 646 O O . SER A 1 91 ? -44.525 -5.753 40.212 1.00 96.25 91 SER A O 1
ATOM 648 N N . PHE A 1 92 ? -44.055 -3.572 40.241 1.00 95.88 92 PHE A N 1
ATOM 649 C CA . PHE A 1 92 ? -42.788 -3.667 39.516 1.00 95.88 92 PHE A CA 1
ATOM 650 C C . PHE A 1 92 ? -41.842 -2.552 39.986 1.00 95.88 92 PHE A C 1
ATOM 652 O O . PHE A 1 92 ? -42.245 -1.656 40.730 1.00 95.88 92 PHE A O 1
ATOM 659 N N . THR A 1 93 ? -40.578 -2.587 39.574 1.00 95.81 93 THR A N 1
ATOM 660 C CA . THR A 1 93 ? -39.573 -1.578 39.937 1.00 95.81 93 THR A CA 1
ATOM 661 C C . THR A 1 93 ? -39.038 -0.876 38.692 1.00 95.81 93 THR A C 1
ATOM 663 O O . THR A 1 93 ? -38.582 -1.527 37.757 1.00 95.81 93 THR A O 1
ATOM 666 N N . VAL A 1 94 ? -39.065 0.457 38.671 1.00 94.38 94 VAL A N 1
ATOM 667 C CA . VAL A 1 94 ? -38.377 1.267 37.654 1.00 94.38 94 VAL A CA 1
ATOM 668 C C . VAL A 1 94 ? -36.926 1.448 38.079 1.00 94.38 94 VAL A C 1
ATOM 670 O O . VAL A 1 94 ? -36.655 1.948 39.173 1.00 94.38 94 VAL A O 1
ATOM 673 N N . LEU A 1 95 ? -35.994 1.042 37.219 1.00 90.06 95 LEU A N 1
ATOM 674 C CA . LEU A 1 95 ? -34.563 1.240 37.441 1.00 90.06 95 LEU A CA 1
ATOM 675 C C . LEU A 1 95 ? -34.123 2.657 37.021 1.00 90.06 95 LEU A C 1
ATOM 677 O O . LEU A 1 95 ? -34.738 3.248 36.129 1.00 90.06 95 LEU A O 1
ATOM 681 N N . PRO A 1 96 ? -33.049 3.205 37.620 1.00 88.31 96 PRO A N 1
ATOM 682 C CA . PRO A 1 96 ? -32.412 4.430 37.137 1.00 88.31 96 PRO A CA 1
ATOM 683 C C . PRO A 1 96 ? -31.966 4.327 35.663 1.00 88.31 96 PRO A C 1
ATOM 685 O O . PRO A 1 96 ? -31.679 3.223 35.192 1.00 88.31 96 PRO A O 1
ATOM 688 N N . PRO A 1 97 ? -31.872 5.452 34.923 1.00 87.75 97 PRO A N 1
ATOM 689 C CA . PRO A 1 97 ? -31.267 5.461 33.592 1.00 87.75 97 PRO A CA 1
ATOM 690 C C . PRO A 1 97 ? -29.800 5.020 33.634 1.00 87.75 97 PRO A C 1
ATOM 692 O O . PRO A 1 97 ? -29.062 5.451 34.518 1.00 87.75 97 PRO A O 1
ATOM 695 N N . ASN A 1 98 ? -29.385 4.228 32.643 1.00 90.56 98 ASN A N 1
ATOM 696 C CA . ASN A 1 98 ? -27.998 3.791 32.488 1.00 90.56 98 ASN A CA 1
ATOM 697 C C . ASN A 1 98 ? -27.061 4.984 32.249 1.00 90.56 98 ASN A C 1
ATOM 699 O O . ASN A 1 98 ? -27.357 5.846 31.413 1.00 90.56 98 ASN A O 1
ATOM 703 N N . ARG A 1 99 ? -25.924 5.028 32.940 1.00 91.88 99 ARG A N 1
ATOM 704 C CA . ARG A 1 99 ? -24.904 6.069 32.796 1.00 91.88 99 ARG A CA 1
ATOM 705 C C . ARG A 1 99 ? -23.673 5.474 32.135 1.00 91.88 99 ARG A C 1
ATOM 707 O O . ARG A 1 99 ? -23.175 4.445 32.550 1.00 91.88 99 ARG A O 1
ATOM 714 N N . ALA A 1 100 ? -23.156 6.170 31.126 1.00 95.00 100 ALA A N 1
ATOM 715 C CA . ALA A 1 100 ? -21.968 5.713 30.420 1.00 95.00 100 ALA A CA 1
ATOM 716 C C . ALA A 1 100 ? -20.731 5.640 31.340 1.00 95.00 100 ALA A C 1
ATOM 718 O O . ALA A 1 100 ? -20.591 6.467 32.254 1.00 95.00 100 ALA A O 1
ATOM 719 N N . PRO A 1 101 ? -19.784 4.736 31.042 1.00 97.81 101 PRO A N 1
ATOM 720 C CA . PRO A 1 101 ? -18.550 4.619 31.801 1.00 97.81 101 PRO A CA 1
ATOM 721 C C . PRO A 1 101 ? -17.666 5.861 31.672 1.00 97.81 101 PRO A C 1
ATOM 723 O O . PRO A 1 101 ? -17.616 6.532 30.638 1.00 97.81 101 PRO A O 1
ATOM 726 N N . THR A 1 102 ? -16.888 6.130 32.718 1.00 97.31 102 THR A N 1
ATOM 727 C CA . THR A 1 102 ? -15.864 7.180 32.737 1.00 97.31 102 THR A CA 1
ATOM 728 C C . THR A 1 102 ? -14.479 6.588 32.507 1.00 97.31 102 THR A C 1
ATOM 730 O O . THR A 1 102 ? -14.161 5.533 33.057 1.00 97.31 102 THR A O 1
ATOM 733 N N . LEU A 1 103 ? -13.637 7.287 31.741 1.00 97.88 103 LEU A N 1
ATOM 734 C CA . LEU A 1 103 ? -12.296 6.835 31.362 1.00 97.88 103 LEU A CA 1
ATOM 735 C C . LEU A 1 103 ? -11.213 7.749 31.946 1.00 97.88 103 LEU A C 1
ATOM 737 O O . LEU A 1 103 ? -11.317 8.973 31.854 1.00 97.88 103 LEU A O 1
ATOM 741 N N . GLY A 1 104 ? -10.164 7.157 32.512 1.00 97.00 104 GLY A N 1
ATOM 742 C CA . GLY A 1 104 ? -8.921 7.847 32.848 1.00 97.00 104 GLY A CA 1
ATOM 743 C C . GLY A 1 104 ? -8.007 8.048 31.628 1.00 97.00 104 GLY A C 1
ATOM 744 O O . GLY A 1 104 ? -8.329 7.613 30.520 1.00 97.00 104 GLY A O 1
ATOM 745 N N . PRO A 1 105 ? -6.841 8.695 31.804 1.00 96.88 105 PRO A N 1
ATOM 746 C CA . PRO A 1 105 ? -5.847 8.818 30.743 1.00 96.88 105 PRO A CA 1
ATOM 747 C C . PRO A 1 105 ? -5.364 7.449 30.262 1.00 96.88 105 PRO A C 1
ATOM 749 O O . PRO A 1 105 ? -5.126 6.546 31.065 1.00 96.88 105 PRO A O 1
ATOM 752 N N . VAL A 1 106 ? -5.173 7.317 28.951 1.00 98.00 106 VAL A N 1
ATOM 753 C CA . VAL A 1 106 ? -4.546 6.130 28.369 1.00 98.00 106 VAL A CA 1
ATOM 754 C C . VAL A 1 106 ? -3.035 6.236 28.546 1.00 98.00 106 VAL A C 1
ATOM 756 O O . VAL A 1 106 ? -2.426 7.217 28.120 1.00 98.00 106 VAL A O 1
ATOM 759 N N . ALA A 1 107 ? -2.434 5.231 29.174 1.00 97.50 107 ALA A N 1
ATOM 760 C CA . ALA A 1 107 ? -1.003 5.168 29.428 1.00 97.50 107 ALA A CA 1
ATOM 761 C C . ALA A 1 107 ? -0.310 4.172 28.488 1.00 97.50 107 ALA A C 1
ATOM 763 O O . ALA A 1 107 ? -0.894 3.180 28.053 1.00 97.50 107 ALA A O 1
ATOM 764 N N . THR A 1 108 ? 0.963 4.444 28.208 1.00 98.06 108 THR A N 1
ATOM 765 C CA . THR A 1 108 ? 1.876 3.563 27.472 1.00 98.06 108 THR A CA 1
ATOM 766 C C . THR A 1 108 ? 3.219 3.516 28.194 1.00 98.06 108 THR A C 1
ATOM 768 O O . THR A 1 108 ? 3.643 4.520 28.770 1.00 98.06 108 THR A O 1
ATOM 771 N N . THR A 1 109 ? 3.915 2.380 28.150 1.00 97.75 109 THR A N 1
ATOM 772 C CA . THR A 1 109 ? 5.297 2.287 28.654 1.00 97.75 109 THR A CA 1
ATOM 773 C C . THR A 1 109 ? 6.305 3.013 27.765 1.00 97.75 109 THR A C 1
ATOM 775 O O . THR A 1 109 ? 7.373 3.381 28.246 1.00 97.75 109 THR A O 1
ATOM 778 N N . HIS A 1 110 ? 5.966 3.245 26.493 1.00 96.12 110 HIS A N 1
ATOM 779 C CA . HIS A 1 110 ? 6.843 3.882 25.512 1.00 96.12 110 HIS A CA 1
ATOM 780 C C . HIS A 1 110 ? 6.054 4.839 24.620 1.00 96.12 110 HIS A C 1
ATOM 782 O O . HIS A 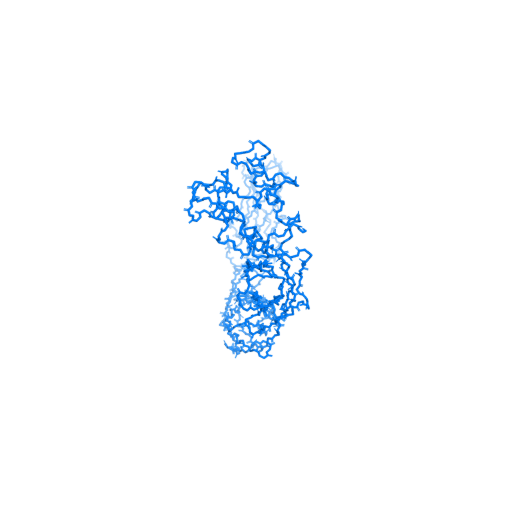1 110 ? 5.029 4.469 24.049 1.00 96.12 110 HIS A O 1
ATOM 788 N N . THR A 1 111 ? 6.557 6.061 24.459 1.00 96.06 111 THR A N 1
ATOM 789 C CA . THR A 1 111 ? 6.074 7.022 23.451 1.00 96.06 111 THR A CA 1
ATOM 790 C C . THR A 1 111 ? 6.892 6.964 22.160 1.00 96.06 111 THR A C 1
ATOM 792 O O . THR A 1 111 ? 6.464 7.499 21.141 1.00 96.06 111 THR A O 1
ATOM 795 N N . SER A 1 112 ? 8.049 6.298 22.193 1.00 97.06 112 SER A N 1
ATOM 796 C CA . SER A 1 112 ? 8.878 5.978 21.035 1.00 97.06 112 SER A CA 1
ATOM 797 C C . SER A 1 112 ? 9.549 4.618 21.235 1.00 97.06 112 SER A C 1
ATOM 799 O O . SER A 1 112 ? 10.006 4.325 22.343 1.00 97.06 112 SER A O 1
ATOM 801 N N . LEU A 1 113 ? 9.581 3.788 20.194 1.00 96.94 113 LEU A N 1
ATOM 802 C CA . LEU A 1 113 ? 10.204 2.463 20.195 1.00 96.94 113 LEU A CA 1
ATOM 803 C C . LEU A 1 113 ? 10.622 2.056 18.780 1.00 96.94 113 LEU A C 1
ATOM 805 O O . LEU A 1 113 ? 10.120 2.599 17.802 1.00 96.94 113 LEU A O 1
ATOM 809 N N . ASN A 1 114 ? 11.521 1.084 18.674 1.00 94.38 114 ASN A N 1
ATOM 810 C CA . ASN A 1 114 ? 11.902 0.507 17.387 1.00 94.38 114 ASN A CA 1
ATOM 811 C C . ASN A 1 114 ? 10.804 -0.424 16.866 1.00 94.38 114 ASN A C 1
ATOM 813 O O . ASN A 1 114 ? 10.154 -1.113 17.656 1.00 94.38 114 ASN A O 1
ATOM 817 N N . GLU A 1 115 ? 10.647 -0.508 15.551 1.00 91.12 115 GLU A N 1
ATOM 818 C CA . GLU A 1 115 ? 9.807 -1.529 14.916 1.00 91.12 115 GLU A CA 1
ATOM 819 C C . GLU A 1 115 ? 10.066 -2.952 15.448 1.00 91.12 115 GLU A C 1
ATOM 821 O O . GLU A 1 115 ? 11.159 -3.282 15.922 1.00 91.12 115 GLU A O 1
ATOM 826 N N . GLY A 1 116 ? 9.019 -3.782 15.471 1.00 90.81 116 GLY A N 1
ATOM 827 C CA . GLY A 1 116 ? 9.044 -5.120 16.073 1.00 90.81 116 GLY A CA 1
ATOM 828 C C . GLY A 1 116 ? 9.110 -5.145 17.610 1.00 90.81 116 GLY A C 1
ATOM 829 O O . GLY A 1 116 ? 8.885 -6.194 18.216 1.00 90.81 116 GLY A O 1
ATOM 830 N N . SER A 1 117 ? 9.376 -4.013 18.273 1.00 94.94 117 SER A N 1
ATOM 831 C CA . SER A 1 117 ? 9.320 -3.911 19.738 1.00 94.94 117 SER A CA 1
ATOM 832 C C . SER A 1 117 ? 7.878 -3.744 20.225 1.00 94.94 117 SER A C 1
ATOM 834 O O . SER A 1 117 ? 6.977 -3.398 19.462 1.00 94.94 117 SER A O 1
ATOM 836 N N . SER A 1 118 ? 7.643 -3.998 21.515 1.00 96.88 118 SER A N 1
ATOM 837 C CA . SER A 1 118 ? 6.302 -3.923 22.108 1.00 96.88 118 SER A CA 1
ATOM 838 C C . SER A 1 118 ? 6.188 -2.834 23.172 1.00 96.88 118 SER A C 1
ATOM 840 O O . SER A 1 118 ? 7.105 -2.638 23.969 1.00 96.88 118 SER A O 1
ATOM 842 N N . ALA A 1 119 ? 5.033 -2.171 23.216 1.00 97.88 119 ALA A N 1
ATOM 843 C CA . ALA A 1 119 ? 4.627 -1.270 24.288 1.00 97.88 119 ALA A CA 1
ATOM 844 C C . ALA A 1 119 ? 3.455 -1.864 25.073 1.00 97.88 119 ALA A C 1
ATOM 846 O O . ALA A 1 119 ? 2.520 -2.419 24.496 1.00 97.88 119 ALA A O 1
ATOM 847 N N . SER A 1 120 ? 3.481 -1.706 26.395 1.00 97.94 120 SER A N 1
ATOM 848 C CA . SER A 1 120 ? 2.341 -2.050 27.243 1.00 97.94 120 SER A CA 1
ATOM 849 C C . SER A 1 120 ? 1.427 -0.842 27.356 1.00 97.94 120 SER A C 1
ATOM 851 O O . SER A 1 120 ? 1.887 0.259 27.658 1.00 97.94 120 SER A O 1
ATOM 853 N N . LEU A 1 121 ? 0.141 -1.071 27.131 1.00 98.44 121 LEU A N 1
ATOM 854 C CA . LEU A 1 121 ? -0.926 -0.088 27.176 1.00 98.44 121 LEU A CA 1
ATOM 855 C C . LEU A 1 121 ? -1.818 -0.374 28.377 1.00 98.44 121 LEU A C 1
ATOM 857 O O . LEU A 1 121 ? -2.097 -1.534 28.693 1.00 98.44 121 LEU A O 1
ATOM 861 N N . SER A 1 122 ? -2.289 0.678 29.032 1.00 97.88 122 SER A N 1
ATOM 862 C CA . SER A 1 122 ? -3.247 0.542 30.122 1.00 97.88 122 SER A CA 1
ATOM 863 C C . SER A 1 122 ? -4.203 1.720 30.193 1.00 97.88 122 SER A C 1
ATOM 865 O O . SER A 1 122 ? -3.881 2.849 29.816 1.00 97.88 122 SER A O 1
ATOM 867 N N . VAL A 1 123 ? -5.406 1.445 30.683 1.00 98.12 123 VAL A N 1
ATOM 868 C CA . VAL A 1 123 ? -6.415 2.461 30.961 1.00 98.12 123 VAL A CA 1
ATOM 869 C C . VAL A 1 123 ? -7.203 2.081 32.209 1.00 98.12 123 VAL A C 1
ATOM 871 O O . VAL A 1 123 ? -7.458 0.905 32.469 1.00 98.12 123 VAL A O 1
ATOM 874 N N . THR A 1 124 ? -7.608 3.079 32.989 1.00 97.44 124 THR A N 1
ATOM 875 C CA . THR A 1 124 ? -8.580 2.899 34.069 1.00 97.44 124 THR A CA 1
ATOM 876 C C . THR A 1 124 ? -9.955 3.334 33.581 1.00 97.44 124 THR A C 1
ATOM 878 O O . THR A 1 124 ? -10.102 4.386 32.963 1.00 97.44 124 THR A O 1
ATOM 881 N N . ALA A 1 125 ? -10.969 2.516 33.841 1.00 97.38 125 ALA A N 1
ATOM 882 C CA . ALA A 1 125 ? -12.356 2.843 33.544 1.00 97.38 125 ALA A CA 1
ATOM 883 C C . ALA A 1 125 ? -13.225 2.454 34.736 1.00 97.38 125 ALA A C 1
ATOM 885 O O . ALA A 1 125 ? -12.945 1.457 35.404 1.00 97.38 125 ALA A O 1
ATOM 886 N N . THR A 1 126 ? -14.264 3.235 34.999 1.00 97.62 126 THR A N 1
ATOM 887 C CA . THR A 1 126 ? -15.251 2.943 36.042 1.00 97.62 126 THR A CA 1
ATOM 888 C C . THR A 1 126 ? -16.641 3.180 35.502 1.00 97.62 126 THR A C 1
ATOM 890 O O . THR A 1 126 ? -16.858 4.137 34.759 1.00 97.62 126 THR A O 1
ATOM 893 N N . ASP A 1 127 ? -17.572 2.335 35.916 1.00 97.38 127 ASP A N 1
ATOM 894 C CA . ASP A 1 127 ? -18.975 2.483 35.581 1.00 97.38 127 ASP A CA 1
ATOM 895 C C . ASP A 1 127 ? -19.766 2.980 36.801 1.00 97.38 127 ASP A C 1
ATOM 897 O O . ASP A 1 127 ? -19.658 2.374 37.873 1.00 97.38 127 ASP A O 1
ATOM 901 N N . PRO A 1 128 ? -20.524 4.086 36.696 1.00 94.69 128 PRO A N 1
ATOM 902 C CA . PRO A 1 128 ? -21.305 4.601 37.816 1.00 94.69 128 PRO A CA 1
ATOM 903 C C . PRO A 1 128 ? -22.413 3.662 38.311 1.00 94.69 128 PRO A C 1
ATOM 905 O O . PRO A 1 128 ? -22.839 3.812 39.462 1.00 94.69 128 PRO A O 1
ATOM 908 N N . ASP A 1 129 ? -22.907 2.763 37.460 1.00 93.31 129 ASP A N 1
ATOM 909 C CA . ASP A 1 129 ? -23.961 1.789 37.756 1.00 93.31 129 ASP A CA 1
ATOM 910 C C . ASP A 1 129 ? -23.388 0.412 38.145 1.00 93.31 129 ASP A C 1
ATOM 912 O O . ASP A 1 129 ? -24.116 -0.464 38.613 1.00 93.31 129 ASP A O 1
ATOM 916 N N . GLY A 1 130 ? -22.060 0.255 38.072 1.00 92.75 130 GLY A N 1
ATOM 917 C CA . GLY A 1 130 ? -21.354 -0.975 38.427 1.00 92.75 130 GLY A CA 1
ATOM 918 C C . GLY A 1 130 ? -21.419 -2.043 37.336 1.00 92.75 130 GLY A C 1
ATOM 919 O O . GLY A 1 130 ? -21.149 -3.214 37.620 1.00 92.75 130 GLY A O 1
ATOM 920 N N . ASP A 1 131 ? -21.774 -1.654 36.109 1.00 94.88 131 ASP A N 1
ATOM 921 C CA . ASP A 1 131 ? -21.845 -2.564 34.976 1.00 94.88 131 ASP A CA 1
ATOM 922 C C . ASP A 1 131 ? -20.466 -3.111 34.580 1.00 94.88 131 ASP A C 1
ATOM 924 O O . ASP A 1 131 ? -19.410 -2.499 34.778 1.00 94.88 131 ASP A O 1
ATOM 928 N N . THR A 1 132 ? -20.469 -4.321 34.017 1.00 96.50 132 THR A N 1
ATOM 929 C CA . THR A 1 132 ? -19.240 -4.956 33.527 1.00 96.50 132 THR A CA 1
ATOM 930 C C . THR A 1 132 ? -18.778 -4.278 32.245 1.00 96.50 132 THR A C 1
ATOM 932 O O . THR A 1 132 ? -19.534 -4.174 31.282 1.00 96.50 132 THR A O 1
ATOM 935 N N . LEU A 1 133 ? -17.508 -3.877 32.210 1.00 97.62 133 LEU A N 1
ATOM 936 C CA . LEU A 1 133 ? -16.928 -3.163 31.080 1.00 97.62 133 LEU A CA 1
ATOM 937 C C . LEU A 1 133 ? -16.227 -4.098 30.096 1.00 97.62 133 LEU A C 1
ATOM 939 O O . LEU A 1 133 ? -15.509 -5.022 30.478 1.00 97.62 133 LEU A O 1
ATOM 943 N N . THR A 1 134 ? -16.400 -3.802 28.814 1.00 98.00 134 THR A N 1
ATOM 944 C CA . THR A 1 134 ? -15.721 -4.457 27.690 1.00 98.00 134 THR A CA 1
ATOM 945 C C . THR A 1 134 ? -14.803 -3.467 26.988 1.00 98.00 134 THR A C 1
ATOM 947 O O . THR A 1 134 ? -15.129 -2.282 26.909 1.00 98.00 134 THR A O 1
ATOM 950 N N . TYR A 1 135 ? -13.662 -3.940 26.482 1.00 98.19 135 TYR A N 1
ATOM 951 C CA . TYR A 1 135 ? -12.622 -3.103 25.882 1.00 98.19 135 TYR A CA 1
ATOM 952 C C . TYR A 1 135 ? -12.331 -3.539 24.445 1.00 98.19 135 TYR A C 1
ATOM 954 O O . TYR A 1 135 ? -12.472 -4.711 24.098 1.00 98.19 135 TYR A O 1
ATOM 962 N N . SER A 1 136 ? -11.892 -2.600 23.609 1.00 97.88 136 SER A N 1
ATOM 963 C CA . SER A 1 136 ? -11.403 -2.883 22.259 1.00 97.88 136 SER A CA 1
ATOM 964 C C . SER A 1 136 ? -10.287 -1.920 21.881 1.00 97.88 136 SER A C 1
ATOM 966 O O . SER A 1 136 ? -10.515 -0.711 21.785 1.00 97.88 136 SER A O 1
ATOM 968 N N . TRP A 1 137 ? -9.099 -2.459 21.616 1.00 98.06 137 TRP A N 1
ATOM 969 C CA . TRP A 1 137 ? -7.941 -1.699 21.151 1.00 98.06 137 TRP A CA 1
ATOM 970 C C . TRP A 1 137 ? -7.820 -1.703 19.625 1.00 98.06 137 TRP A C 1
ATOM 972 O O . TRP A 1 137 ? -8.057 -2.711 18.965 1.00 98.06 137 TRP A O 1
ATOM 982 N N . THR A 1 138 ? -7.460 -0.554 19.058 1.00 97.69 138 THR A N 1
ATOM 983 C CA . THR A 1 138 ? -7.289 -0.330 17.613 1.00 97.69 138 THR A CA 1
ATOM 984 C C . THR A 1 138 ? -6.133 0.637 17.357 1.00 97.69 138 THR A C 1
ATOM 986 O O . THR A 1 138 ? -5.687 1.325 18.276 1.00 97.69 138 THR A O 1
ATOM 989 N N . GLN A 1 139 ? -5.653 0.719 16.114 1.00 97.62 139 GLN A N 1
ATOM 990 C CA . GLN A 1 139 ? -4.586 1.642 15.716 1.00 97.62 139 GLN A CA 1
ATOM 991 C C . GLN A 1 139 ? -4.964 2.503 14.503 1.00 97.62 139 GLN A C 1
ATOM 993 O O . GLN A 1 139 ? -5.792 2.112 13.679 1.00 97.62 139 GLN A O 1
ATOM 998 N N . SER A 1 140 ? -4.308 3.657 14.380 1.00 97.00 140 SER A N 1
ATOM 999 C CA . SER A 1 140 ? -4.295 4.512 13.192 1.00 97.00 140 SER A CA 1
ATOM 1000 C C . SER A 1 140 ? -2.868 5.032 12.954 1.00 97.00 140 SER A C 1
ATOM 1002 O O . SER A 1 140 ? -2.297 5.575 13.894 1.00 97.00 140 SER A O 1
ATOM 1004 N N . PRO A 1 141 ? -2.287 4.9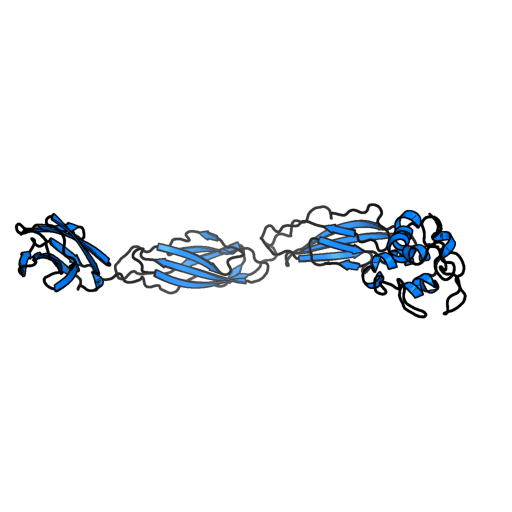44 11.746 1.00 95.62 141 PRO A N 1
ATOM 1005 C CA . PRO A 1 141 ? -2.881 4.396 10.528 1.00 95.62 141 PRO A CA 1
ATOM 1006 C C . PRO A 1 141 ? -3.173 2.892 10.636 1.00 95.62 141 PRO A C 1
ATOM 1008 O O . PRO A 1 141 ? -2.611 2.183 11.471 1.00 95.62 141 PRO A O 1
ATOM 1011 N N . PHE A 1 142 ? -4.101 2.415 9.802 1.00 91.56 142 PHE A N 1
ATOM 1012 C CA . PHE A 1 142 ? -4.486 1.000 9.782 1.00 91.56 142 PHE A CA 1
ATOM 1013 C C . PHE A 1 142 ? -3.385 0.104 9.193 1.00 91.56 142 PHE A C 1
ATOM 1015 O O . PHE A 1 142 ? -3.239 -1.036 9.619 1.00 91.56 142 PHE A O 1
ATOM 1022 N N . SER A 1 143 ? -2.607 0.628 8.241 1.00 86.62 143 SER A N 1
ATOM 1023 C CA . SER A 1 143 ? -1.481 -0.063 7.610 1.00 86.62 143 SER A CA 1
ATOM 1024 C C . SER A 1 143 ? -0.211 0.793 7.709 1.00 86.62 143 SER A C 1
ATOM 1026 O O . SER A 1 143 ? -0.313 2.004 7.485 1.00 86.62 143 SER A O 1
ATOM 1028 N N . PRO A 1 144 ? 0.959 0.196 7.993 1.00 89.38 144 PRO A N 1
ATOM 1029 C CA . PRO A 1 144 ? 1.154 -1.223 8.319 1.00 89.38 144 PRO A CA 1
ATOM 1030 C C . PRO A 1 144 ? 0.550 -1.590 9.692 1.00 89.38 144 PRO A C 1
ATOM 1032 O O . PRO A 1 144 ? 0.446 -0.747 10.585 1.00 89.38 144 PRO A O 1
ATOM 1035 N N . LEU A 1 145 ? 0.059 -2.826 9.833 1.00 91.25 145 LEU A N 1
ATOM 1036 C CA . LEU A 1 145 ? -0.741 -3.261 10.987 1.00 91.25 145 LEU A CA 1
ATOM 1037 C C . LEU A 1 145 ? 0.154 -3.865 12.081 1.00 91.25 145 LEU A C 1
ATOM 1039 O O . LEU A 1 145 ? 0.794 -4.889 11.861 1.00 91.25 145 LEU A O 1
ATOM 1043 N N . GLY A 1 146 ? 0.174 -3.252 13.265 1.00 93.69 146 GLY A N 1
ATOM 1044 C CA . GLY A 1 146 ? 0.751 -3.846 14.471 1.00 93.69 146 GLY A CA 1
ATOM 1045 C C . GLY A 1 146 ? -0.187 -4.876 15.101 1.00 93.69 146 GLY A C 1
ATOM 1046 O O . GLY A 1 146 ? -1.352 -5.004 14.720 1.00 93.69 146 GLY A O 1
ATOM 1047 N N . THR A 1 147 ? 0.301 -5.616 16.093 1.00 96.00 147 THR A N 1
ATOM 1048 C CA . THR A 1 147 ? -0.486 -6.678 16.744 1.00 96.00 147 THR A CA 1
ATOM 1049 C C . THR A 1 147 ? -0.790 -6.334 18.195 1.00 96.00 147 THR A C 1
ATOM 1051 O O . THR A 1 147 ? 0.071 -5.848 18.921 1.00 96.00 147 THR A O 1
ATOM 1054 N N . PHE A 1 148 ? -2.031 -6.576 18.622 1.00 97.56 148 PHE A N 1
ATOM 1055 C CA . PHE A 1 148 ? -2.456 -6.406 20.010 1.00 97.56 148 PHE A CA 1
ATOM 1056 C C . PHE A 1 148 ? -2.609 -7.774 20.678 1.00 97.56 148 PHE A C 1
ATOM 1058 O O . PHE A 1 148 ? -3.454 -8.571 20.271 1.00 97.56 148 PHE A O 1
ATOM 1065 N N . ALA A 1 149 ? -1.840 -8.027 21.733 1.00 97.44 149 ALA A N 1
ATOM 1066 C CA . ALA A 1 149 ? -2.112 -9.096 22.688 1.00 97.44 149 ALA A CA 1
ATOM 1067 C C . ALA A 1 149 ? -3.003 -8.556 23.817 1.00 97.44 149 ALA A C 1
ATOM 1069 O O . ALA A 1 149 ? -2.805 -7.427 24.272 1.00 97.44 149 ALA A O 1
ATOM 1070 N N . GLU A 1 150 ? -3.985 -9.353 24.255 1.00 94.56 150 GLU A N 1
ATOM 1071 C CA . GLU A 1 150 ? -4.997 -8.947 25.248 1.00 94.56 150 GLU A CA 1
ATOM 1072 C C . GLU A 1 150 ? -5.792 -7.686 24.838 1.00 94.56 150 GLU A C 1
ATOM 1074 O O . GLU A 1 150 ? -6.246 -6.905 25.669 1.00 94.56 150 GLU A O 1
ATOM 1079 N N . GLY A 1 151 ? -6.014 -7.490 23.530 1.00 92.62 151 GLY A N 1
ATOM 1080 C CA . GLY A 1 151 ? -6.686 -6.313 22.956 1.00 92.62 151 GLY A CA 1
ATOM 1081 C C . GLY A 1 151 ? -8.161 -6.108 23.346 1.00 92.62 151 GLY A C 1
ATOM 1082 O O . GLY A 1 151 ? -8.786 -5.164 22.859 1.00 92.62 151 GLY A O 1
ATOM 1083 N N . SER A 1 152 ? -8.712 -6.954 24.221 1.00 95.38 152 SER A N 1
ATOM 1084 C CA . SER A 1 152 ? -10.066 -6.844 24.782 1.00 95.38 152 SER A CA 1
ATOM 1085 C C . SER A 1 152 ? -10.094 -6.610 26.299 1.00 95.38 152 SER A C 1
ATOM 1087 O O . SER A 1 152 ? -11.149 -6.731 26.921 1.00 95.38 152 SER A O 1
ATOM 1089 N N . SER A 1 153 ? -8.952 -6.257 26.897 1.00 96.31 153 SER A N 1
ATOM 1090 C CA . SER A 1 153 ? -8.808 -5.964 28.327 1.00 96.31 153 SER A CA 1
ATOM 1091 C C . SER A 1 153 ? -8.456 -4.487 28.587 1.00 96.31 153 SER A C 1
ATOM 1093 O O . SER A 1 153 ? -8.133 -3.720 27.672 1.00 96.31 153 SER A O 1
ATOM 1095 N N . SER A 1 154 ? -8.518 -4.073 29.857 1.00 96.56 154 SER A N 1
ATOM 1096 C CA . SER A 1 154 ? -8.078 -2.749 30.327 1.00 96.56 154 SER A CA 1
ATOM 1097 C C . SER A 1 154 ? -6.565 -2.543 30.195 1.00 96.56 154 SER A C 1
ATOM 1099 O O . SER A 1 154 ? -6.083 -1.407 30.202 1.00 96.56 154 SER A O 1
ATOM 1101 N N . THR A 1 155 ? -5.821 -3.636 30.032 1.00 97.44 155 THR A N 1
ATOM 1102 C CA . THR A 1 155 ? -4.411 -3.662 29.655 1.00 97.44 155 THR A CA 1
ATOM 1103 C C . THR A 1 155 ? -4.235 -4.418 28.343 1.00 97.44 155 THR A C 1
ATOM 1105 O O . THR A 1 155 ? -4.912 -5.411 28.101 1.00 97.44 155 THR A O 1
ATOM 1108 N N . ALA A 1 156 ? -3.312 -3.964 27.502 1.00 97.88 156 ALA A N 1
ATOM 1109 C CA . ALA A 1 156 ? -2.951 -4.641 26.259 1.00 97.88 156 ALA A CA 1
ATOM 1110 C C . ALA A 1 156 ? -1.447 -4.505 26.003 1.00 97.88 156 ALA A C 1
ATOM 1112 O O . ALA A 1 156 ? -0.796 -3.607 26.535 1.00 97.88 156 ALA A O 1
ATOM 1113 N N . SER A 1 157 ? -0.884 -5.377 25.174 1.00 98.00 157 SER A N 1
ATOM 1114 C CA . SER A 1 157 ? 0.466 -5.197 24.632 1.00 98.00 157 SER A CA 1
ATOM 1115 C C . SER A 1 157 ? 0.364 -4.987 23.133 1.00 98.00 157 SER A C 1
ATOM 1117 O O . SER A 1 157 ? -0.205 -5.827 22.442 1.00 98.00 157 SER A O 1
ATOM 1119 N N . TRP A 1 158 ? 0.909 -3.883 22.634 1.00 98.31 158 TRP A N 1
ATOM 1120 C CA . TRP A 1 158 ? 0.963 -3.592 21.207 1.00 98.31 158 TRP A CA 1
ATOM 1121 C C . TRP A 1 158 ? 2.381 -3.788 20.688 1.00 98.31 158 TRP A C 1
ATOM 1123 O O . TRP A 1 158 ? 3.304 -3.117 21.151 1.00 98.31 158 TRP A O 1
ATOM 1133 N N . THR A 1 159 ? 2.552 -4.706 19.741 1.00 97.31 159 THR A N 1
ATOM 1134 C CA . THR A 1 159 ? 3.807 -4.919 19.017 1.00 97.31 159 THR A CA 1
ATOM 1135 C C . THR A 1 159 ? 3.782 -4.104 17.732 1.00 97.31 159 THR A C 1
ATOM 1137 O O . THR A 1 159 ? 2.874 -4.265 16.909 1.00 97.31 159 THR A O 1
ATOM 1140 N N . ALA A 1 160 ? 4.772 -3.228 17.572 1.00 95.44 160 ALA A N 1
ATOM 1141 C CA . ALA A 1 160 ? 4.853 -2.338 16.428 1.00 95.44 160 ALA A CA 1
ATOM 1142 C C . ALA A 1 160 ? 5.126 -3.089 15.121 1.00 95.44 160 ALA A C 1
ATOM 1144 O O . ALA A 1 160 ? 5.940 -4.018 15.113 1.00 95.44 160 ALA A O 1
ATOM 1145 N N . PRO A 1 161 ? 4.487 -2.667 14.017 1.00 92.62 161 PRO A N 1
ATOM 1146 C CA . PRO A 1 161 ? 4.798 -3.188 12.694 1.00 92.62 161 PRO A CA 1
ATOM 1147 C C . PRO A 1 161 ? 6.181 -2.721 12.224 1.00 92.62 161 PRO A C 1
ATOM 1149 O O . PRO A 1 161 ? 6.754 -1.791 12.798 1.00 92.62 161 PRO A O 1
ATOM 1152 N N . PHE A 1 162 ? 6.665 -3.337 11.147 1.00 86.00 162 PHE A N 1
ATOM 1153 C CA . PHE A 1 162 ? 7.771 -2.807 10.350 1.00 86.00 162 PHE A CA 1
ATOM 1154 C C . PHE A 1 162 ? 7.311 -1.581 9.557 1.00 86.00 162 PHE A C 1
ATOM 1156 O O . PHE A 1 162 ? 6.147 -1.502 9.147 1.00 86.00 162 PHE A O 1
ATOM 1163 N N . VAL A 1 163 ? 8.187 -0.585 9.423 1.00 85.06 163 VAL A N 1
ATOM 1164 C CA . VAL A 1 163 ? 7.867 0.697 8.790 1.00 85.06 163 VAL A CA 1
ATOM 1165 C C . VAL A 1 163 ? 9.005 1.181 7.894 1.00 85.06 163 VAL A C 1
ATOM 1167 O O . VAL A 1 163 ? 10.136 1.333 8.331 1.00 85.06 163 VAL A O 1
ATOM 1170 N N . SER A 1 164 ? 8.684 1.600 6.667 1.00 78.25 164 SER A N 1
ATOM 1171 C CA . SER A 1 164 ? 9.666 2.171 5.726 1.00 78.25 164 SER A CA 1
ATOM 1172 C C . SER A 1 164 ? 10.343 3.477 6.205 1.00 78.25 164 SER A C 1
ATOM 1174 O O . SER A 1 164 ? 11.301 3.964 5.596 1.00 78.25 164 SER A O 1
ATOM 1176 N N . ARG A 1 165 ? 9.801 4.133 7.238 1.00 84.25 165 ARG A N 1
ATOM 1177 C CA . ARG A 1 165 ? 10.297 5.373 7.862 1.00 84.25 165 ARG A CA 1
ATOM 1178 C C . ARG A 1 165 ? 9.664 5.542 9.238 1.00 84.25 165 ARG A C 1
ATOM 1180 O O . ARG A 1 165 ? 8.596 4.986 9.488 1.00 84.25 165 ARG A O 1
ATOM 1187 N N . ASP A 1 166 ? 10.255 6.388 10.073 1.00 92.19 166 ASP A N 1
ATOM 1188 C CA . ASP A 1 166 ? 9.676 6.742 11.368 1.00 92.19 166 ASP A CA 1
ATOM 1189 C C . ASP A 1 166 ? 8.211 7.172 11.219 1.00 92.19 166 ASP A C 1
ATOM 1191 O O . ASP A 1 166 ? 7.888 8.091 10.459 1.00 92.19 166 ASP A O 1
ATOM 1195 N N . THR A 1 167 ? 7.317 6.482 11.923 1.00 94.12 167 THR A N 1
ATOM 1196 C CA . THR A 1 167 ? 5.869 6.634 11.760 1.00 94.12 167 THR A CA 1
ATOM 1197 C C . THR A 1 167 ? 5.190 6.686 13.122 1.00 94.12 167 THR A C 1
ATOM 1199 O O . THR A 1 167 ? 5.401 5.824 13.971 1.00 94.12 167 THR A O 1
ATOM 1202 N N . THR A 1 168 ? 4.342 7.689 13.347 1.00 97.56 168 THR A N 1
ATOM 1203 C CA . THR A 1 168 ? 3.554 7.799 14.582 1.00 97.56 168 THR A CA 1
ATOM 1204 C C . THR A 1 168 ? 2.212 7.090 14.436 1.00 97.56 168 THR A C 1
ATOM 1206 O O . THR A 1 168 ? 1.418 7.428 13.559 1.00 97.56 168 THR A O 1
ATOM 1209 N N . PHE A 1 169 ? 1.940 6.153 15.343 1.00 98.06 169 PHE A N 1
ATOM 1210 C CA . PHE A 1 169 ? 0.661 5.466 15.480 1.00 98.06 169 PHE A CA 1
ATOM 1211 C C . PHE A 1 169 ? -0.139 6.050 16.642 1.00 98.06 169 PHE A C 1
ATOM 1213 O O . PHE A 1 169 ? 0.390 6.290 17.726 1.00 98.06 169 PHE A O 1
ATOM 1220 N N . VAL A 1 170 ? -1.435 6.241 16.426 1.00 98.31 170 VAL A N 1
ATOM 1221 C CA . VAL A 1 170 ? -2.424 6.557 17.455 1.00 98.31 170 VAL A CA 1
ATOM 1222 C C . VAL A 1 170 ? -3.127 5.261 17.839 1.00 98.31 170 VAL A C 1
ATOM 1224 O O . VAL A 1 170 ? -3.862 4.683 17.039 1.00 98.31 170 VAL A O 1
ATOM 1227 N N . LEU A 1 171 ? -2.901 4.809 19.067 1.00 98.25 171 LEU A N 1
ATOM 1228 C CA . LEU A 1 171 ? -3.509 3.617 19.645 1.00 98.25 171 LEU A CA 1
ATOM 1229 C C . LEU A 1 171 ? -4.751 4.045 20.427 1.00 98.25 171 LEU A C 1
ATOM 1231 O O . LEU A 1 171 ? -4.671 4.887 21.323 1.00 98.25 171 LEU A O 1
ATOM 1235 N N . LYS A 1 172 ? -5.908 3.499 20.061 1.00 98.06 172 LYS A N 1
ATOM 1236 C CA . LYS A 1 172 ? -7.223 3.879 20.581 1.00 98.06 172 LYS A CA 1
ATOM 1237 C C . LYS A 1 172 ? -7.854 2.716 21.334 1.00 98.06 172 LYS A C 1
ATOM 1239 O O . LYS A 1 172 ? -7.938 1.621 20.785 1.00 98.06 172 LYS A O 1
ATOM 1244 N N . VAL A 1 173 ? -8.385 2.988 22.524 1.00 98.38 173 VAL A N 1
ATOM 1245 C CA . VAL A 1 173 ? -9.244 2.067 23.280 1.00 98.38 173 VAL A CA 1
ATOM 1246 C C . VAL A 1 173 ? -10.681 2.576 23.284 1.00 98.38 173 VAL A C 1
ATOM 1248 O O . VAL A 1 173 ? -10.925 3.757 23.535 1.00 98.38 173 VAL A O 1
ATOM 1251 N N . ALA A 1 174 ? -11.631 1.693 22.994 1.00 98.00 174 ALA A N 1
ATOM 1252 C CA . ALA A 1 174 ? -13.058 1.912 23.212 1.00 98.00 174 ALA A CA 1
ATOM 1253 C C . ALA A 1 174 ? -13.531 1.040 24.380 1.00 98.00 174 ALA A C 1
ATOM 1255 O O . ALA A 1 174 ? -13.120 -0.117 24.477 1.00 98.00 174 ALA A O 1
ATOM 1256 N N . VAL A 1 175 ? -14.375 1.595 25.250 1.00 98.25 175 VAL A N 1
ATOM 1257 C CA . VAL A 1 175 ? -14.924 0.920 26.433 1.00 98.25 175 VAL A CA 1
ATOM 1258 C C . VAL A 1 175 ? -16.445 1.016 26.413 1.00 98.25 175 VAL A C 1
ATOM 1260 O O . VAL A 1 175 ? -16.973 2.103 26.184 1.00 98.25 175 VAL A O 1
ATOM 1263 N N . SER A 1 176 ? -17.151 -0.090 26.650 1.00 97.88 176 SER A N 1
ATOM 1264 C CA . SER A 1 176 ? -18.620 -0.133 26.711 1.00 97.88 176 SER A CA 1
ATOM 1265 C C . SER A 1 176 ? -19.122 -0.940 27.904 1.00 97.88 176 SER A C 1
ATOM 1267 O O . SER A 1 176 ? -18.506 -1.941 28.270 1.00 97.88 176 SER A O 1
ATOM 1269 N N . ASP A 1 177 ? -20.254 -0.511 28.462 1.00 96.75 177 ASP A N 1
ATOM 1270 C CA . ASP A 1 177 ? -20.985 -1.160 29.562 1.00 96.75 177 ASP A CA 1
ATOM 1271 C C . ASP A 1 177 ? -21.952 -2.273 29.101 1.00 96.75 177 ASP A C 1
ATOM 1273 O O . ASP A 1 177 ? -22.568 -2.958 29.914 1.00 96.75 177 ASP A O 1
ATOM 1277 N N . GLY A 1 178 ? -22.139 -2.458 27.787 1.00 94.56 178 GLY A N 1
ATOM 1278 C CA . GLY A 1 178 ? -23.116 -3.408 27.236 1.00 94.56 178 GLY A CA 1
ATOM 1279 C C . GLY A 1 178 ? -24.592 -3.048 27.491 1.00 94.56 178 GLY A C 1
ATOM 1280 O O . GLY A 1 178 ? -25.483 -3.819 27.127 1.00 94.56 178 GLY A O 1
ATOM 1281 N N . LYS A 1 179 ? -24.866 -1.883 28.085 1.00 89.75 179 LYS A N 1
ATOM 1282 C CA . LYS A 1 179 ? -26.192 -1.310 28.373 1.00 89.75 179 LYS A CA 1
ATOM 1283 C C . LYS A 1 179 ? -26.493 -0.059 27.543 1.00 89.75 179 LYS A C 1
ATOM 1285 O O . LYS A 1 179 ? -27.570 0.521 27.665 1.00 89.75 179 LYS A O 1
ATOM 1290 N N . GLY A 1 180 ? -25.581 0.303 26.641 1.00 89.69 180 GLY A N 1
ATOM 1291 C CA . GLY A 1 180 ? -25.729 1.387 25.669 1.00 89.69 180 GLY A CA 1
ATOM 1292 C C . GLY A 1 180 ? -24.816 2.583 25.939 1.00 89.69 180 GLY A C 1
ATOM 1293 O O . GLY A 1 180 ? -24.771 3.499 25.118 1.00 89.69 180 GLY A O 1
ATOM 1294 N N . GLY A 1 181 ? -24.064 2.578 27.040 1.00 93.69 181 GLY A N 1
ATOM 1295 C CA . GLY A 1 181 ? -23.014 3.546 27.309 1.00 93.69 181 GLY A CA 1
ATOM 1296 C C . GLY A 1 181 ? -21.666 3.114 26.731 1.00 93.69 181 GLY A C 1
ATOM 1297 O O . GLY A 1 181 ? -21.305 1.933 26.652 1.00 93.69 181 GLY A O 1
ATOM 1298 N N . SER A 1 182 ? -20.899 4.105 26.278 1.00 96.94 182 SER A N 1
ATOM 1299 C CA . SER A 1 182 ? -19.533 3.896 25.804 1.00 96.94 182 SER A CA 1
ATOM 1300 C C . SER A 1 182 ? -18.676 5.150 25.947 1.00 96.94 182 SER A C 1
ATOM 1302 O O . SER A 1 182 ? -19.182 6.271 26.007 1.00 96.94 182 SER A O 1
ATOM 1304 N N . THR A 1 183 ? -17.362 4.949 25.993 1.00 98.06 183 THR A N 1
ATOM 1305 C CA . THR A 1 183 ? -16.342 6.001 26.022 1.00 98.06 183 THR A CA 1
ATOM 1306 C C . THR A 1 183 ? -15.087 5.543 25.275 1.00 98.06 183 THR A C 1
ATOM 1308 O O . THR A 1 183 ? -14.947 4.365 24.938 1.00 98.06 183 THR A O 1
ATOM 1311 N N . GLN A 1 184 ? -14.169 6.460 24.974 1.00 98.00 184 GLN A N 1
ATOM 1312 C CA . GLN A 1 184 ? -12.943 6.150 24.235 1.00 98.00 184 GLN A CA 1
ATOM 1313 C C . GLN A 1 184 ? -11.770 7.040 24.652 1.00 98.00 184 GLN A C 1
ATOM 1315 O O . GLN A 1 184 ? -11.961 8.180 25.070 1.00 98.00 184 GLN A O 1
ATOM 1320 N N . GLY A 1 185 ? -10.551 6.535 24.468 1.00 97.94 185 GLY A N 1
ATOM 1321 C CA . GLY A 1 185 ? -9.308 7.258 24.731 1.00 97.94 185 GLY A CA 1
ATOM 1322 C C . GLY A 1 185 ? -8.210 6.867 23.748 1.00 97.94 185 GLY A C 1
ATOM 1323 O O . GLY A 1 185 ? -8.326 5.864 23.041 1.00 97.94 185 GLY A O 1
ATOM 1324 N N . THR A 1 186 ? -7.146 7.665 23.687 1.00 98.19 186 THR A N 1
ATOM 1325 C CA . THR A 1 186 ? -6.038 7.456 22.745 1.00 98.19 186 THR A CA 1
ATOM 1326 C C . THR A 1 186 ? -4.682 7.758 23.364 1.00 98.19 186 THR A C 1
ATOM 1328 O O . THR A 1 186 ? -4.578 8.628 24.226 1.00 98.19 186 THR A O 1
ATOM 1331 N N . VAL A 1 187 ? -3.639 7.119 22.840 1.00 98.25 187 VAL A N 1
ATOM 1332 C CA . VAL A 1 187 ? -2.232 7.443 23.097 1.00 98.25 187 VAL A CA 1
ATOM 1333 C C . VAL A 1 187 ? -1.433 7.347 21.798 1.00 98.25 187 VAL A C 1
ATOM 1335 O O . VAL A 1 187 ? -1.742 6.515 20.948 1.00 98.25 187 VAL A O 1
ATOM 1338 N N . SER A 1 188 ? -0.420 8.196 21.627 1.00 98.19 188 SER A N 1
ATOM 1339 C CA . SER A 1 188 ? 0.447 8.176 20.443 1.00 98.19 188 SER A CA 1
ATOM 1340 C C . SER A 1 188 ? 1.787 7.510 20.750 1.00 98.19 188 SER A C 1
ATOM 1342 O O . SER A 1 188 ? 2.401 7.803 21.778 1.00 98.19 188 SER A O 1
ATOM 1344 N N . VAL A 1 189 ? 2.253 6.656 19.840 1.00 98.31 189 VAL A N 1
ATOM 1345 C CA . VAL A 1 189 ? 3.553 5.977 19.901 1.00 98.31 189 VAL A CA 1
ATOM 1346 C C . VAL A 1 189 ? 4.261 6.145 18.560 1.00 98.31 189 VAL A C 1
ATOM 1348 O O . VAL A 1 189 ? 3.703 5.815 17.516 1.00 98.31 189 VAL A O 1
ATOM 1351 N N . THR A 1 190 ? 5.486 6.661 18.573 1.00 98.00 190 THR A N 1
ATOM 1352 C CA . THR A 1 190 ? 6.332 6.736 17.376 1.00 98.00 190 THR A CA 1
ATOM 1353 C C . THR A 1 190 ? 7.121 5.444 17.210 1.00 98.00 190 THR A C 1
ATOM 1355 O O . THR A 1 190 ? 7.849 5.036 18.111 1.00 98.00 190 THR A O 1
ATOM 1358 N N . VAL A 1 191 ? 6.976 4.801 16.057 1.00 96.06 191 VAL A N 1
ATOM 1359 C CA . VAL A 1 191 ? 7.782 3.648 15.657 1.00 96.06 191 VAL A CA 1
ATOM 1360 C C . VAL A 1 191 ? 8.952 4.155 14.835 1.00 96.06 191 VAL A C 1
ATOM 1362 O O . VAL A 1 191 ? 8.744 4.809 13.815 1.00 96.06 191 VAL A O 1
ATOM 1365 N N . VAL A 1 192 ? 10.163 3.877 15.299 1.00 93.44 192 VAL A N 1
ATOM 1366 C CA . VAL A 1 192 ? 11.416 4.208 14.621 1.00 93.44 192 VAL A CA 1
ATOM 1367 C C . VAL A 1 192 ? 11.764 3.073 13.661 1.00 93.44 192 VAL A C 1
ATOM 1369 O O . VAL A 1 192 ? 11.806 1.911 14.079 1.00 93.44 192 VAL A O 1
ATOM 1372 N N . ASN A 1 193 ? 12.013 3.412 12.393 1.00 86.81 193 ASN A N 1
ATOM 1373 C CA . ASN A 1 193 ? 12.465 2.447 11.386 1.00 86.81 193 ASN A CA 1
ATOM 1374 C C . ASN A 1 193 ? 13.891 1.983 11.728 1.00 86.81 193 ASN A C 1
ATOM 1376 O O . ASN A 1 193 ? 14.776 2.810 11.971 1.00 86.81 193 ASN A O 1
ATOM 1380 N N . VAL A 1 194 ? 14.137 0.670 11.720 1.00 82.19 194 VAL A N 1
ATOM 1381 C CA . VAL A 1 194 ? 15.460 0.086 11.940 1.00 82.19 194 VAL A CA 1
ATOM 1382 C C . VAL A 1 194 ? 15.909 -0.659 10.673 1.00 82.19 194 VAL A C 1
ATOM 1384 O O . VAL A 1 194 ? 15.598 -1.834 10.498 1.00 82.19 194 VAL A O 1
ATOM 1387 N N . PRO A 1 195 ? 16.793 -0.071 9.836 1.00 72.00 195 PRO A N 1
ATOM 1388 C CA . PRO A 1 195 ? 17.198 -0.655 8.544 1.00 72.00 195 PRO A CA 1
ATOM 1389 C C . PRO A 1 195 ? 17.781 -2.083 8.585 1.00 72.00 195 PRO A C 1
ATOM 1391 O O . PRO A 1 195 ? 17.882 -2.763 7.559 1.00 72.00 195 PRO A O 1
ATOM 1394 N N . ALA A 1 196 ? 18.231 -2.544 9.755 1.00 68.19 196 ALA A N 1
ATOM 1395 C CA . ALA A 1 196 ? 18.725 -3.904 9.946 1.00 68.19 196 ALA A CA 1
ATOM 1396 C C . ALA A 1 196 ? 17.604 -4.963 9.983 1.00 68.19 196 ALA A C 1
ATOM 1398 O O . ALA A 1 196 ? 17.899 -6.121 9.690 1.00 68.19 196 ALA A O 1
ATOM 1399 N N . LEU A 1 197 ? 16.368 -4.581 10.326 1.00 72.62 197 LEU A N 1
ATOM 1400 C CA . LEU A 1 197 ? 15.211 -5.479 10.400 1.00 72.62 197 LEU A CA 1
ATOM 1401 C C . LEU A 1 197 ? 14.416 -5.546 9.088 1.00 72.62 197 LEU A C 1
ATOM 1403 O O . LEU A 1 197 ? 13.903 -6.619 8.784 1.00 72.62 197 LEU A O 1
ATOM 1407 N N . ASN A 1 198 ? 14.403 -4.472 8.292 1.00 78.81 198 ASN A N 1
ATOM 1408 C CA . ASN A 1 198 ? 13.819 -4.457 6.944 1.00 78.81 198 ASN A CA 1
ATOM 1409 C C . ASN A 1 198 ? 14.417 -5.560 6.054 1.00 78.81 198 ASN A C 1
ATOM 1411 O O . ASN A 1 198 ? 15.644 -5.683 5.902 1.00 78.81 198 ASN A O 1
ATOM 1415 N N . GLN A 1 199 ? 13.548 -6.333 5.416 1.00 84.12 199 GLN A N 1
ATOM 1416 C CA . GLN A 1 199 ? 13.893 -7.348 4.431 1.00 84.12 199 GLN A CA 1
ATOM 1417 C C . GLN A 1 199 ? 13.919 -6.710 3.046 1.00 84.12 199 GLN A C 1
ATOM 1419 O O . GLN A 1 199 ? 13.123 -5.839 2.753 1.00 84.12 199 GLN A O 1
ATOM 1424 N N . ALA A 1 200 ? 14.877 -7.087 2.197 1.00 88.56 200 ALA A N 1
ATOM 1425 C CA . ALA A 1 200 ? 14.907 -6.563 0.832 1.00 88.56 200 ALA A CA 1
ATOM 1426 C C . ALA A 1 200 ? 13.742 -7.145 0.008 1.00 88.56 200 ALA A C 1
ATOM 1428 O O . ALA A 1 200 ? 13.355 -8.300 0.244 1.00 88.56 200 ALA A O 1
ATOM 1429 N N . PRO A 1 201 ? 13.251 -6.427 -1.017 1.00 95.00 201 PRO A N 1
ATOM 1430 C CA . PRO A 1 201 ? 12.158 -6.914 -1.839 1.00 95.00 201 PRO A CA 1
ATOM 1431 C C . PRO A 1 201 ? 12.554 -8.191 -2.583 1.00 95.00 201 PRO A C 1
ATOM 1433 O O . PRO A 1 201 ? 13.638 -8.304 -3.159 1.00 95.00 201 PRO A O 1
ATOM 1436 N N . ILE A 1 202 ? 11.643 -9.158 -2.641 1.00 95.56 202 ILE A N 1
ATOM 1437 C CA . ILE A 1 202 ? 11.820 -10.382 -3.421 1.00 95.56 202 ILE A CA 1
ATOM 1438 C C . ILE A 1 202 ? 11.411 -10.091 -4.863 1.00 95.56 202 ILE A C 1
ATOM 1440 O O . ILE A 1 202 ? 10.223 -10.044 -5.182 1.00 95.56 202 ILE A O 1
ATOM 1444 N N . VAL A 1 203 ? 12.407 -9.925 -5.733 1.00 97.75 203 VAL A N 1
ATOM 1445 C CA . VAL A 1 203 ? 12.231 -9.687 -7.174 1.00 97.75 203 VAL A CA 1
ATOM 1446 C C . VAL A 1 203 ? 12.445 -10.979 -7.954 1.00 97.75 203 VAL A C 1
ATOM 1448 O O . VAL A 1 203 ? 13.443 -11.679 -7.725 1.00 97.75 203 VAL A O 1
ATOM 1451 N N . ASP A 1 204 ? 11.551 -11.261 -8.904 1.00 97.69 204 ASP A N 1
ATOM 1452 C CA . ASP A 1 204 ? 11.665 -12.398 -9.819 1.00 97.69 204 ASP A CA 1
ATOM 1453 C C . ASP A 1 204 ? 13.056 -12.469 -10.465 1.00 97.69 204 ASP A C 1
ATOM 1455 O O . ASP A 1 204 ? 13.742 -11.465 -10.675 1.00 97.69 204 ASP A O 1
ATOM 1459 N N . ALA A 1 205 ? 13.512 -13.687 -10.755 1.00 95.25 205 ALA A N 1
ATOM 1460 C CA . ALA A 1 205 ? 14.880 -13.914 -11.216 1.00 95.25 205 ALA A CA 1
ATOM 1461 C C . ALA A 1 205 ? 15.159 -13.318 -12.606 1.00 95.25 205 ALA A C 1
ATOM 1463 O O . ALA A 1 205 ? 16.299 -12.960 -12.898 1.00 95.25 205 ALA A O 1
ATOM 1464 N N . ALA A 1 206 ? 14.135 -13.211 -13.455 1.00 96.31 206 ALA A N 1
ATOM 1465 C CA . ALA A 1 206 ? 14.265 -12.776 -14.838 1.00 96.31 206 ALA A CA 1
ATOM 1466 C C . ALA A 1 206 ? 13.265 -11.670 -15.170 1.00 96.31 206 ALA A C 1
ATOM 1468 O O . ALA A 1 206 ? 12.116 -11.703 -14.733 1.00 96.31 206 ALA A O 1
ATOM 1469 N N . ILE A 1 207 ? 13.712 -10.724 -15.994 1.00 97.88 207 ILE A N 1
ATOM 1470 C CA . ILE A 1 207 ? 12.836 -9.753 -16.641 1.00 97.88 207 ILE A CA 1
ATOM 1471 C C . ILE A 1 207 ? 12.140 -10.454 -17.804 1.00 97.88 207 ILE A C 1
ATOM 1473 O O . ILE A 1 207 ? 12.789 -11.084 -18.641 1.00 97.88 207 ILE A O 1
ATOM 1477 N N . GLY A 1 208 ? 10.824 -10.322 -17.864 1.00 96.75 208 GLY A N 1
ATOM 1478 C CA . GLY A 1 208 ? 10.031 -10.788 -18.979 1.00 96.75 208 GLY A CA 1
ATOM 1479 C C . GLY A 1 208 ? 10.146 -9.862 -20.182 1.00 96.75 208 GLY A C 1
ATOM 1480 O O . GLY A 1 208 ? 9.792 -8.686 -20.093 1.00 96.75 208 GLY A O 1
ATOM 1481 N N . VAL A 1 209 ? 10.647 -10.403 -21.292 1.00 95.81 209 VAL A N 1
ATOM 1482 C CA . VAL A 1 209 ? 10.860 -9.701 -22.565 1.00 95.81 209 VAL A CA 1
ATOM 1483 C C . VAL A 1 209 ? 10.583 -10.643 -23.737 1.00 95.81 209 VAL A C 1
ATOM 1485 O O . VAL A 1 209 ? 10.803 -11.848 -23.619 1.00 95.81 209 VAL A O 1
ATOM 1488 N N . ASP A 1 210 ? 10.171 -10.093 -24.880 1.00 93.75 210 ASP A N 1
ATOM 1489 C CA . ASP A 1 210 ? 10.152 -10.802 -26.166 1.00 93.75 210 ASP A CA 1
ATOM 1490 C C . ASP A 1 210 ? 11.039 -10.063 -27.173 1.00 93.75 210 ASP A C 1
ATOM 1492 O O . ASP A 1 210 ? 10.686 -9.000 -27.683 1.00 93.75 210 ASP A O 1
ATOM 1496 N N . THR A 1 211 ? 12.223 -10.613 -27.433 1.00 92.44 211 THR A N 1
ATOM 1497 C CA . THR A 1 211 ? 13.227 -10.012 -28.319 1.00 92.44 211 THR A CA 1
ATOM 1498 C C . THR A 1 211 ? 13.114 -10.486 -29.769 1.00 92.44 211 THR A C 1
ATOM 1500 O O . THR A 1 211 ? 13.963 -10.135 -30.595 1.00 92.44 211 THR A O 1
ATOM 1503 N N . GLN A 1 212 ? 12.089 -11.272 -30.125 1.00 91.81 212 GLN A N 1
ATOM 1504 C CA . GLN A 1 212 ? 11.959 -11.792 -31.484 1.00 91.81 212 GLN A CA 1
ATOM 1505 C C . GLN A 1 212 ? 11.789 -10.665 -32.514 1.00 91.81 212 GLN A C 1
ATOM 1507 O O . GLN A 1 212 ? 10.855 -9.857 -32.483 1.00 91.81 212 GLN A O 1
ATOM 1512 N N . GLY A 1 213 ? 12.726 -10.614 -33.465 1.00 90.50 213 GLY A N 1
ATOM 1513 C CA . GLY A 1 213 ? 12.742 -9.592 -34.512 1.00 90.50 213 GLY A CA 1
ATOM 1514 C C . GLY A 1 213 ? 12.833 -8.169 -33.956 1.00 90.50 213 GLY A C 1
ATOM 1515 O O . GLY A 1 213 ? 12.170 -7.273 -34.479 1.00 90.50 213 GLY A O 1
ATOM 1516 N N . LEU A 1 214 ? 13.572 -7.965 -32.862 1.00 96.69 214 LEU A N 1
ATOM 1517 C CA . LEU A 1 214 ? 13.832 -6.641 -32.311 1.00 96.69 214 LEU A CA 1
ATOM 1518 C C . LEU A 1 214 ? 14.815 -5.878 -33.211 1.00 96.69 214 LEU A C 1
ATOM 1520 O O . LEU A 1 214 ? 15.951 -6.304 -33.420 1.00 96.69 214 LEU A O 1
ATOM 1524 N N . VAL A 1 215 ? 14.371 -4.739 -33.736 1.00 97.19 215 VAL A N 1
ATOM 1525 C CA . VAL A 1 215 ? 15.176 -3.828 -34.559 1.00 97.19 215 VAL A CA 1
ATOM 1526 C C . VAL A 1 215 ? 15.083 -2.406 -34.041 1.00 97.19 215 VAL A C 1
ATOM 1528 O O . VAL A 1 215 ? 14.213 -2.092 -33.225 1.00 97.19 215 VAL A O 1
ATOM 1531 N N . ALA A 1 216 ? 15.986 -1.549 -34.515 1.00 97.50 216 ALA A N 1
ATOM 1532 C CA . ALA A 1 216 ? 16.047 -0.168 -34.072 1.00 97.50 216 ALA A CA 1
ATOM 1533 C C . ALA A 1 216 ? 14.694 0.544 -34.185 1.00 97.50 216 ALA A C 1
ATOM 1535 O O . ALA A 1 216 ? 14.058 0.469 -35.226 1.00 97.50 216 ALA A O 1
ATOM 1536 N N . GLY A 1 217 ? 14.245 1.223 -33.127 1.00 95.88 217 GLY A N 1
ATOM 1537 C CA . GLY A 1 217 ? 12.958 1.932 -33.107 1.00 95.88 217 GLY A CA 1
ATOM 1538 C C . GLY A 1 217 ? 11.717 1.072 -32.824 1.00 95.88 217 GLY A C 1
ATOM 1539 O O . GLY A 1 217 ? 10.662 1.631 -32.526 1.00 95.88 217 GLY A O 1
ATOM 1540 N N . LYS A 1 218 ? 11.807 -0.265 -32.849 1.00 96.06 218 LYS A N 1
ATOM 1541 C CA . LYS A 1 218 ? 10.705 -1.147 -32.426 1.00 96.06 218 LYS A CA 1
ATOM 1542 C C . LYS A 1 218 ? 10.583 -1.143 -30.897 1.00 96.06 218 LYS A C 1
ATOM 1544 O O . LYS A 1 218 ? 11.582 -1.291 -30.195 1.00 96.06 218 LYS A O 1
ATOM 1549 N N . SER A 1 219 ? 9.363 -0.982 -30.382 1.00 95.25 219 SER A N 1
ATOM 1550 C CA . SER A 1 219 ? 9.101 -1.042 -28.939 1.00 95.25 219 SER A CA 1
ATOM 1551 C C . SER A 1 219 ? 9.250 -2.466 -28.403 1.00 95.25 219 SER A C 1
ATOM 1553 O O . SER A 1 219 ? 8.677 -3.408 -28.949 1.00 95.25 219 SER A O 1
ATOM 1555 N N . LEU A 1 220 ? 9.981 -2.597 -27.299 1.00 97.50 220 LEU A N 1
ATOM 1556 C CA . LEU A 1 220 ? 10.168 -3.817 -26.527 1.00 97.50 220 LEU A CA 1
ATOM 1557 C C . LEU A 1 220 ? 9.422 -3.686 -25.187 1.00 97.50 220 LEU A C 1
ATOM 1559 O O . LEU A 1 220 ? 9.874 -2.922 -24.328 1.00 97.50 220 LEU A O 1
ATOM 1563 N N . PRO A 1 221 ? 8.302 -4.398 -24.975 1.00 97.62 221 PRO A N 1
ATOM 1564 C CA . PRO A 1 221 ? 7.641 -4.435 -23.677 1.00 97.62 221 PRO A CA 1
ATOM 1565 C C . PRO A 1 221 ? 8.481 -5.220 -22.660 1.00 97.62 221 PRO A C 1
ATOM 1567 O O . PRO A 1 221 ? 9.041 -6.272 -22.972 1.00 97.62 221 PRO A O 1
ATOM 1570 N N . LEU A 1 222 ? 8.542 -4.704 -21.435 1.00 98.06 222 LEU A N 1
ATOM 1571 C CA . LEU A 1 222 ? 9.293 -5.245 -20.306 1.00 98.06 222 LEU A CA 1
ATOM 1572 C C . LEU A 1 222 ? 8.352 -5.426 -19.116 1.00 98.06 222 LEU A C 1
ATOM 1574 O O . LEU A 1 222 ? 7.566 -4.527 -18.805 1.00 98.06 222 LEU A O 1
ATOM 1578 N N . TYR A 1 223 ? 8.467 -6.550 -18.412 1.00 97.44 223 TYR A N 1
ATOM 1579 C CA . TYR A 1 223 ? 7.745 -6.775 -17.161 1.00 97.44 223 TYR A CA 1
ATOM 1580 C C . TYR A 1 223 ? 8.616 -7.471 -16.111 1.00 97.44 223 TYR A C 1
ATOM 1582 O O . TYR A 1 223 ? 9.449 -8.318 -16.430 1.00 97.44 223 TYR A O 1
ATOM 1590 N N . ILE A 1 224 ? 8.416 -7.125 -14.840 1.00 98.12 224 ILE A N 1
ATOM 1591 C CA . ILE A 1 224 ? 9.029 -7.802 -13.693 1.00 98.12 224 ILE A CA 1
ATOM 1592 C C . ILE A 1 224 ? 8.000 -7.911 -12.563 1.00 98.12 224 ILE A C 1
ATOM 1594 O O . ILE A 1 224 ? 7.243 -6.968 -12.334 1.00 98.12 224 ILE A O 1
ATOM 1598 N N . SER A 1 225 ? 7.970 -9.037 -11.847 1.00 97.62 225 SER A N 1
ATOM 1599 C CA . SER A 1 225 ? 7.189 -9.152 -10.608 1.00 97.62 225 SER A CA 1
ATOM 1600 C C . SER A 1 225 ? 8.102 -9.017 -9.397 1.00 97.62 225 SER A C 1
ATOM 1602 O O . SER A 1 225 ? 9.244 -9.485 -9.395 1.00 97.62 225 SER A O 1
ATOM 1604 N N . ALA A 1 226 ? 7.584 -8.388 -8.349 1.00 97.38 226 ALA A N 1
ATOM 1605 C CA . ALA A 1 226 ? 8.253 -8.285 -7.067 1.00 97.38 226 ALA A CA 1
ATOM 1606 C C . ALA A 1 226 ? 7.223 -8.262 -5.937 1.00 97.38 226 ALA A C 1
ATOM 1608 O O . ALA A 1 226 ? 6.071 -7.872 -6.138 1.00 97.38 226 ALA A O 1
ATOM 1609 N N . ARG A 1 227 ? 7.644 -8.685 -4.748 1.00 94.75 227 ARG A N 1
ATOM 1610 C CA . ARG A 1 227 ? 6.864 -8.567 -3.514 1.00 94.75 227 ARG A CA 1
ATOM 1611 C C . ARG A 1 227 ? 7.772 -8.185 -2.361 1.00 94.75 227 ARG A C 1
ATOM 1613 O O . ARG A 1 227 ? 8.949 -8.534 -2.372 1.00 94.75 227 ARG A O 1
ATOM 1620 N N . ASP A 1 228 ? 7.187 -7.558 -1.361 1.00 92.69 228 ASP A N 1
ATOM 1621 C CA . ASP A 1 228 ? 7.848 -7.256 -0.105 1.00 92.69 228 ASP A CA 1
ATOM 1622 C C . ASP A 1 228 ? 7.214 -8.071 1.030 1.00 92.69 228 ASP A C 1
ATOM 1624 O O . ASP A 1 228 ? 5.994 -8.260 1.034 1.00 92.69 228 ASP A O 1
ATOM 1628 N N . LEU A 1 229 ? 8.029 -8.633 1.929 1.00 85.12 229 LEU A N 1
ATOM 1629 C CA . LEU A 1 229 ? 7.529 -9.458 3.039 1.00 85.12 229 LEU A CA 1
ATOM 1630 C C . LEU A 1 229 ? 7.097 -8.626 4.251 1.00 85.12 229 LEU A C 1
ATOM 1632 O O . LEU A 1 229 ? 6.275 -9.107 5.032 1.00 85.12 229 LEU A O 1
ATOM 1636 N N . ASP A 1 230 ? 7.595 -7.397 4.367 1.00 82.88 230 ASP A N 1
ATOM 1637 C CA . ASP A 1 230 ? 7.243 -6.445 5.420 1.00 82.88 230 ASP A CA 1
ATOM 1638 C C . ASP A 1 230 ? 6.007 -5.606 5.027 1.00 82.88 230 ASP A C 1
ATOM 1640 O O . ASP A 1 230 ? 5.350 -4.991 5.870 1.00 82.88 230 ASP A O 1
ATOM 1644 N N . GLY A 1 231 ? 5.602 -5.680 3.753 1.00 80.62 231 GLY A N 1
ATOM 1645 C CA . GLY A 1 231 ? 4.421 -5.014 3.204 1.00 80.62 231 GLY A CA 1
ATOM 1646 C C . GLY A 1 231 ? 4.709 -3.601 2.701 1.00 80.62 231 GLY A C 1
ATOM 1647 O O . GLY A 1 231 ? 3.768 -2.834 2.468 1.00 80.62 231 GLY A O 1
ATOM 1648 N N . ASP A 1 232 ? 5.987 -3.263 2.524 1.00 82.81 232 ASP A N 1
ATOM 1649 C CA . ASP A 1 232 ? 6.413 -1.944 2.085 1.00 82.81 232 ASP A CA 1
ATOM 1650 C C . ASP A 1 232 ? 6.062 -1.676 0.607 1.00 82.81 232 ASP A C 1
ATOM 1652 O O . ASP A 1 232 ? 6.093 -2.573 -0.248 1.00 82.81 232 ASP A O 1
ATOM 1656 N N . PRO A 1 233 ? 5.694 -0.428 0.261 1.00 88.00 233 PRO A N 1
ATOM 1657 C CA . PRO A 1 233 ? 5.373 -0.065 -1.110 1.00 88.00 233 PRO A CA 1
ATOM 1658 C C . PRO A 1 233 ? 6.624 -0.091 -1.996 1.00 88.00 233 PRO A C 1
ATOM 1660 O O . PRO A 1 233 ? 7.614 0.587 -1.729 1.00 88.00 233 PRO A O 1
ATOM 1663 N N . LEU A 1 234 ? 6.543 -0.808 -3.118 1.00 95.19 234 LEU A N 1
ATOM 1664 C CA . LEU A 1 234 ? 7.660 -0.953 -4.049 1.00 95.19 234 LEU A CA 1
ATOM 1665 C C . LEU A 1 234 ? 7.736 0.182 -5.073 1.00 95.19 234 LEU A C 1
ATOM 1667 O O . LEU A 1 234 ? 6.741 0.576 -5.687 1.00 95.19 234 LEU A O 1
ATOM 1671 N N . THR A 1 235 ? 8.957 0.639 -5.324 1.00 97.44 235 THR A N 1
ATOM 1672 C CA . THR A 1 235 ? 9.319 1.581 -6.388 1.00 97.44 235 THR A CA 1
ATOM 1673 C C . THR A 1 235 ? 10.202 0.897 -7.429 1.00 97.44 235 THR A C 1
ATOM 1675 O O . THR A 1 235 ? 10.947 -0.025 -7.105 1.00 97.44 235 THR A O 1
ATOM 1678 N N . TYR A 1 236 ? 10.112 1.338 -8.686 1.00 98.31 236 TYR A N 1
ATOM 1679 C CA . TYR A 1 236 ? 10.829 0.754 -9.823 1.00 98.31 236 TYR A CA 1
ATOM 1680 C C . TYR A 1 236 ? 11.665 1.830 -10.517 1.00 98.31 236 TYR A C 1
ATOM 1682 O O . TYR A 1 236 ? 11.253 2.987 -10.569 1.00 98.31 236 TYR A O 1
ATOM 1690 N N . SER A 1 237 ? 12.816 1.446 -11.064 1.00 98.00 237 SER A N 1
ATOM 1691 C CA . SER A 1 237 ? 13.657 2.309 -11.896 1.00 98.00 237 SER A CA 1
ATOM 1692 C C . SER A 1 237 ? 14.277 1.496 -13.027 1.00 98.00 237 SER A C 1
ATOM 1694 O O . SER A 1 237 ? 15.148 0.653 -12.793 1.00 98.00 237 SER A O 1
ATOM 1696 N N . TRP A 1 238 ? 13.799 1.730 -14.249 1.00 98.06 238 TRP A N 1
ATOM 1697 C CA . TRP A 1 238 ? 14.331 1.119 -15.464 1.00 98.06 238 TRP A CA 1
ATOM 1698 C C . TRP A 1 238 ? 15.469 1.955 -16.046 1.00 98.06 238 TRP A C 1
ATOM 1700 O O . TRP A 1 238 ? 15.329 3.154 -16.287 1.00 98.06 238 TRP A O 1
ATOM 1710 N N . THR A 1 239 ? 16.601 1.306 -16.301 1.00 97.62 239 THR A N 1
ATOM 1711 C CA . THR A 1 239 ? 17.792 1.909 -16.906 1.00 97.62 239 THR A CA 1
ATOM 1712 C C . THR A 1 239 ? 18.384 0.983 -17.965 1.00 97.62 239 THR A C 1
ATOM 1714 O O . THR A 1 239 ? 17.964 -0.160 -18.140 1.00 97.62 239 THR A O 1
ATOM 1717 N N . THR A 1 240 ? 19.353 1.490 -18.713 1.00 97.62 240 THR A N 1
ATOM 1718 C CA . THR A 1 240 ? 20.014 0.786 -19.815 1.00 97.62 240 THR A CA 1
ATOM 1719 C C . THR A 1 240 ? 21.522 0.976 -19.711 1.00 97.62 240 THR A C 1
ATOM 1721 O O . THR A 1 240 ? 21.984 1.995 -19.197 1.00 97.62 240 THR A O 1
ATOM 1724 N N . GLU A 1 241 ? 22.281 -0.008 -20.177 1.00 96.69 241 GLU A N 1
ATOM 1725 C CA . GLU A 1 241 ? 23.717 0.076 -20.426 1.00 96.69 241 GLU A CA 1
ATOM 1726 C C . GLU A 1 241 ? 23.964 -0.124 -21.935 1.00 96.69 241 GLU A C 1
ATOM 1728 O O . GLU A 1 241 ? 23.542 -1.162 -22.461 1.00 96.69 241 GLU A O 1
ATOM 1733 N N . PRO A 1 242 ? 24.641 0.807 -22.639 1.00 95.31 242 PRO A N 1
ATOM 1734 C CA . PRO A 1 242 ? 25.213 2.064 -22.141 1.00 95.31 242 PRO A CA 1
ATOM 1735 C C . PRO A 1 242 ? 24.176 3.049 -21.588 1.00 95.31 242 PRO A C 1
ATOM 1737 O O . PRO A 1 242 ? 23.067 3.145 -22.111 1.00 95.31 242 PRO A O 1
ATOM 1740 N N . SER A 1 243 ? 24.542 3.799 -20.544 1.00 93.06 243 SER A N 1
ATOM 1741 C CA . SER A 1 243 ? 23.640 4.787 -19.933 1.00 93.06 243 SER A CA 1
ATOM 1742 C C . SER A 1 243 ? 23.087 5.781 -20.962 1.00 93.06 243 SER A C 1
ATOM 1744 O O . SER A 1 243 ? 23.828 6.342 -21.768 1.00 93.06 243 SER A O 1
ATOM 1746 N N . GLY A 1 244 ? 21.769 5.991 -20.935 1.00 87.62 244 GLY A N 1
ATOM 1747 C CA . GLY A 1 244 ? 21.059 6.876 -21.864 1.00 87.62 244 GLY A CA 1
ATOM 1748 C C . GLY A 1 244 ? 20.789 6.285 -23.253 1.00 87.62 244 GLY A C 1
ATOM 1749 O O . GLY A 1 244 ? 20.201 6.966 -24.088 1.00 87.62 244 GLY A O 1
ATOM 1750 N N . ALA A 1 245 ? 21.177 5.035 -23.524 1.00 93.38 245 ALA A N 1
ATOM 1751 C CA . ALA A 1 245 ? 20.891 4.394 -24.800 1.00 93.38 245 ALA A CA 1
ATOM 1752 C C . ALA A 1 245 ? 19.409 4.000 -24.956 1.00 93.38 245 ALA A C 1
ATOM 1754 O O . ALA A 1 245 ? 18.878 3.137 -24.249 1.00 93.38 245 ALA A O 1
ATOM 1755 N N . GLY A 1 246 ? 18.752 4.596 -25.950 1.00 94.25 246 GLY A N 1
ATOM 1756 C CA . GLY A 1 246 ? 17.326 4.398 -26.187 1.00 94.25 246 GLY A CA 1
ATOM 1757 C C . GLY A 1 246 ? 16.456 5.210 -25.229 1.00 94.25 246 GLY A C 1
ATOM 1758 O O . GLY A 1 246 ? 16.895 6.184 -24.624 1.00 94.25 246 GLY A O 1
ATOM 1759 N N . SER A 1 247 ? 15.187 4.837 -25.112 1.00 95.50 247 SER A N 1
ATOM 1760 C CA . SER A 1 247 ? 14.231 5.545 -24.260 1.00 95.50 247 SER A CA 1
ATOM 1761 C C . SER A 1 247 ? 13.188 4.600 -23.687 1.00 95.50 247 SER A C 1
ATOM 1763 O O . SER A 1 247 ? 12.755 3.665 -24.361 1.00 95.50 247 SER A O 1
ATOM 1765 N N . PHE A 1 248 ? 12.791 4.868 -22.444 1.00 96.62 248 PHE A N 1
ATOM 1766 C CA . PHE A 1 248 ? 11.762 4.117 -21.736 1.00 96.62 248 PHE A CA 1
ATOM 1767 C C . PHE A 1 248 ? 10.440 4.885 -21.698 1.00 96.62 248 PHE A C 1
ATOM 1769 O O . PHE A 1 248 ? 10.421 6.097 -21.473 1.00 96.62 248 PHE A O 1
ATOM 1776 N N . THR A 1 249 ? 9.325 4.172 -21.829 1.00 96.06 249 THR A N 1
ATOM 1777 C CA . THR A 1 249 ? 8.003 4.647 -21.411 1.00 96.06 249 THR A CA 1
ATOM 1778 C C . THR A 1 249 ? 7.660 4.006 -20.067 1.00 96.06 249 THR A C 1
ATOM 1780 O O . THR A 1 249 ? 7.959 2.839 -19.822 1.00 96.06 249 THR A O 1
ATOM 1783 N N . ARG A 1 250 ? 7.069 4.793 -19.157 1.00 96.50 250 ARG A N 1
ATOM 1784 C CA . ARG A 1 250 ? 6.733 4.366 -17.782 1.00 96.50 250 ARG A CA 1
ATOM 1785 C C . ARG A 1 250 ? 7.918 3.723 -17.015 1.00 96.50 250 ARG A C 1
ATOM 1787 O O . ARG A 1 250 ? 7.727 2.692 -16.376 1.00 96.50 250 ARG A O 1
ATOM 1794 N N . PRO A 1 251 ? 9.115 4.350 -16.973 1.00 97.00 251 PRO A N 1
ATOM 1795 C CA . PRO A 1 251 ? 10.320 3.769 -16.356 1.00 97.00 251 PRO A CA 1
ATOM 1796 C C . PRO A 1 251 ? 10.245 3.565 -14.833 1.00 97.00 251 PRO A C 1
ATOM 1798 O O . PRO A 1 251 ? 11.188 3.043 -14.249 1.00 97.00 251 PRO A O 1
ATOM 1801 N N . ASN A 1 252 ? 9.142 3.960 -14.193 1.00 97.19 252 ASN A N 1
ATOM 1802 C CA . ASN A 1 252 ? 8.945 3.861 -12.748 1.00 97.19 252 ASN A CA 1
ATOM 1803 C C . ASN A 1 252 ? 7.827 2.872 -12.365 1.00 97.19 252 ASN A C 1
ATOM 1805 O O . ASN A 1 252 ? 7.246 2.979 -11.287 1.00 97.19 252 ASN A O 1
ATOM 1809 N N . GLN A 1 253 ? 7.474 1.946 -13.261 1.00 97.81 253 GLN A N 1
ATOM 1810 C CA . GLN A 1 253 ? 6.446 0.922 -13.043 1.00 97.81 253 GLN A CA 1
ATOM 1811 C C . GLN A 1 253 ? 7.020 -0.490 -13.217 1.00 97.81 253 GLN A C 1
ATOM 1813 O O . GLN A 1 253 ? 8.059 -0.671 -13.846 1.00 97.81 253 GLN A O 1
ATOM 1818 N N . ALA A 1 254 ? 6.314 -1.502 -12.702 1.00 97.31 254 ALA A N 1
ATOM 1819 C CA . ALA A 1 254 ? 6.660 -2.916 -12.894 1.00 97.31 254 ALA A CA 1
ATOM 1820 C C . ALA A 1 254 ? 6.654 -3.341 -14.376 1.00 97.31 254 ALA A C 1
ATOM 1822 O O . ALA A 1 254 ? 7.394 -4.239 -14.774 1.00 97.31 254 ALA A O 1
ATOM 1823 N N . SER A 1 255 ? 5.834 -2.669 -15.191 1.00 97.44 255 SER A N 1
ATOM 1824 C CA . SER A 1 255 ? 5.809 -2.786 -16.648 1.00 97.44 255 SER A CA 1
ATOM 1825 C C . SER A 1 255 ? 6.296 -1.495 -17.303 1.00 97.44 255 SER A C 1
ATOM 1827 O O . SER A 1 255 ? 5.754 -0.425 -17.015 1.00 97.44 255 SER A O 1
ATOM 1829 N N . ALA A 1 256 ? 7.248 -1.603 -18.221 1.00 97.75 256 ALA A N 1
ATOM 1830 C CA . ALA A 1 256 ? 7.767 -0.495 -19.017 1.00 97.75 256 ALA A CA 1
ATOM 1831 C C . ALA A 1 256 ? 7.880 -0.917 -20.485 1.00 97.75 256 ALA A C 1
ATOM 1833 O O . ALA A 1 256 ? 7.805 -2.100 -20.804 1.00 97.75 256 ALA A O 1
ATOM 1834 N N . GLU A 1 257 ? 8.092 0.034 -21.387 1.00 97.12 257 GLU A N 1
ATOM 1835 C CA . GLU A 1 257 ? 8.529 -0.283 -22.750 1.00 97.12 257 GLU A CA 1
ATOM 1836 C C . GLU A 1 257 ? 9.844 0.421 -23.021 1.00 97.12 257 GLU A C 1
ATOM 1838 O O . GLU A 1 257 ? 10.055 1.545 -22.565 1.00 97.12 257 GLU A O 1
ATOM 1843 N N . TRP A 1 258 ? 10.718 -0.221 -23.782 1.00 97.81 258 TRP A N 1
ATOM 1844 C CA . TRP A 1 258 ? 11.982 0.353 -24.212 1.00 97.81 258 TRP A CA 1
ATOM 1845 C C . TRP A 1 258 ? 12.078 0.361 -25.733 1.00 97.81 258 TRP A C 1
ATOM 1847 O O . TRP A 1 258 ? 11.655 -0.581 -26.395 1.00 97.81 258 TRP A O 1
ATOM 1857 N N . ARG A 1 259 ? 12.662 1.415 -26.295 1.00 96.19 259 ARG A N 1
ATOM 1858 C CA . ARG A 1 259 ? 13.024 1.491 -27.716 1.00 96.19 259 ARG A CA 1
ATOM 1859 C C . ARG A 1 259 ? 14.457 1.980 -27.848 1.00 96.19 259 ARG A C 1
ATOM 1861 O O . ARG A 1 259 ? 14.848 2.912 -27.141 1.00 96.19 259 ARG A O 1
ATOM 1868 N N . SER A 1 260 ? 15.231 1.394 -28.755 1.00 97.56 260 SER A N 1
ATOM 1869 C CA . SER A 1 260 ? 16.576 1.890 -29.054 1.00 97.56 260 SER A CA 1
ATOM 1870 C C . SER A 1 260 ? 16.526 3.204 -29.844 1.00 97.56 260 SER A C 1
ATOM 1872 O O . SER A 1 260 ? 15.490 3.578 -30.397 1.00 97.56 260 SER A O 1
ATOM 1874 N N . GLY A 1 261 ? 17.672 3.884 -29.926 1.00 96.19 261 GLY A N 1
ATOM 1875 C CA . GLY A 1 261 ? 17.896 4.933 -30.921 1.00 96.19 261 GLY A CA 1
ATOM 1876 C C . GLY A 1 261 ? 18.228 4.363 -32.305 1.00 96.19 261 GLY A C 1
ATOM 1877 O O . GLY A 1 261 ? 18.088 3.160 -32.541 1.00 96.19 261 GLY A O 1
ATOM 1878 N N . GLU A 1 262 ? 18.685 5.246 -33.193 1.00 96.25 262 GLU A N 1
ATOM 1879 C CA . GLU A 1 262 ? 19.152 4.904 -34.540 1.00 96.25 262 GLU A CA 1
ATOM 1880 C C . GLU A 1 262 ? 20.407 4.023 -34.515 1.00 96.25 262 GLU A C 1
ATOM 1882 O O . GLU A 1 262 ? 21.299 4.237 -33.693 1.00 96.25 262 GLU A O 1
ATOM 1887 N N . LEU A 1 263 ? 20.481 3.053 -35.432 1.00 96.38 263 LEU A N 1
ATOM 1888 C CA . LEU A 1 263 ? 21.595 2.107 -35.542 1.00 96.38 263 LEU A CA 1
ATOM 1889 C C . LEU A 1 263 ? 22.095 1.965 -36.984 1.00 96.38 263 LEU A C 1
ATOM 1891 O O . LEU A 1 263 ? 21.299 1.796 -37.903 1.00 96.38 263 LEU A O 1
ATOM 1895 N N . ASP A 1 264 ? 23.421 1.964 -37.159 1.00 95.50 264 ASP A N 1
ATOM 1896 C CA . ASP A 1 264 ? 24.109 1.636 -38.421 1.00 95.50 264 ASP A CA 1
ATOM 1897 C C . ASP A 1 264 ? 24.463 0.138 -38.533 1.00 95.50 264 ASP A C 1
ATOM 1899 O O . ASP A 1 264 ? 24.714 -0.376 -39.622 1.00 95.50 264 ASP A O 1
ATOM 1903 N N . ARG A 1 265 ? 24.485 -0.569 -37.399 1.00 95.94 265 ARG A N 1
ATOM 1904 C CA . ARG A 1 265 ? 24.826 -1.988 -37.259 1.00 95.94 265 ARG A CA 1
ATOM 1905 C C . ARG A 1 265 ? 24.114 -2.584 -36.036 1.00 95.94 265 ARG A C 1
ATOM 1907 O O . ARG A 1 265 ? 23.722 -1.825 -35.148 1.00 95.94 265 ARG A O 1
ATOM 1914 N N . PRO A 1 266 ? 23.977 -3.919 -35.938 1.00 96.38 266 PRO A N 1
ATOM 1915 C CA . PRO A 1 266 ? 23.419 -4.551 -34.747 1.00 96.38 266 PRO A CA 1
ATOM 1916 C C . PRO A 1 266 ? 24.171 -4.162 -33.466 1.00 96.38 266 PRO A C 1
ATOM 1918 O O . PRO A 1 266 ? 25.401 -4.075 -33.468 1.00 96.38 266 PRO A O 1
ATOM 1921 N N . ALA A 1 267 ? 23.435 -3.953 -32.377 1.00 96.62 267 ALA A N 1
ATOM 1922 C CA . ALA A 1 267 ? 23.981 -3.544 -31.086 1.00 96.62 267 ALA A CA 1
ATOM 1923 C C . ALA A 1 267 ? 23.345 -4.329 -29.933 1.00 96.62 267 ALA A C 1
ATOM 1925 O O . ALA A 1 267 ? 22.180 -4.720 -29.999 1.00 96.62 267 ALA A O 1
ATOM 1926 N N . SER A 1 268 ? 24.107 -4.531 -28.859 1.00 96.56 268 SER A N 1
ATOM 1927 C CA . SER A 1 268 ? 23.630 -5.179 -27.635 1.00 96.56 268 SER A CA 1
ATOM 1928 C C . SER A 1 268 ? 23.461 -4.158 -26.516 1.00 96.56 268 SER A C 1
ATOM 1930 O O . SER A 1 268 ? 24.304 -3.276 -26.343 1.00 96.56 268 SER A O 1
ATOM 1932 N N . TYR A 1 269 ? 22.400 -4.319 -25.730 1.00 97.69 269 TYR A N 1
ATOM 1933 C CA . TYR A 1 269 ? 22.094 -3.481 -24.574 1.00 97.69 269 TYR A CA 1
ATOM 1934 C C . TYR A 1 269 ? 21.817 -4.349 -23.354 1.00 97.69 269 TYR A C 1
ATOM 1936 O O . TYR A 1 269 ? 21.231 -5.425 -23.477 1.00 97.69 269 TYR A O 1
ATOM 1944 N N . THR A 1 270 ? 22.183 -3.866 -22.168 1.00 98.06 270 THR A N 1
ATOM 1945 C CA . THR A 1 270 ? 21.731 -4.464 -20.907 1.00 98.06 270 THR A CA 1
ATOM 1946 C C . THR A 1 270 ? 20.652 -3.583 -20.302 1.00 98.06 270 THR A C 1
ATOM 1948 O O . THR A 1 270 ? 20.940 -2.498 -19.799 1.00 98.06 270 THR A O 1
ATOM 1951 N N . LEU A 1 271 ? 19.411 -4.058 -20.315 1.00 98.12 271 LEU A N 1
ATOM 1952 C CA . LEU A 1 271 ? 18.298 -3.392 -19.647 1.00 98.12 271 LEU A CA 1
ATOM 1953 C C . LEU A 1 271 ? 18.288 -3.813 -18.180 1.00 98.12 271 LEU A C 1
ATOM 1955 O O . LEU A 1 271 ? 18.374 -5.004 -17.878 1.00 98.12 271 LEU A O 1
ATOM 1959 N N . LYS A 1 272 ? 18.205 -2.847 -17.267 1.00 97.94 272 LYS A N 1
ATOM 1960 C CA . LYS A 1 272 ? 18.240 -3.068 -15.818 1.00 97.94 272 LYS A CA 1
ATOM 1961 C C . LY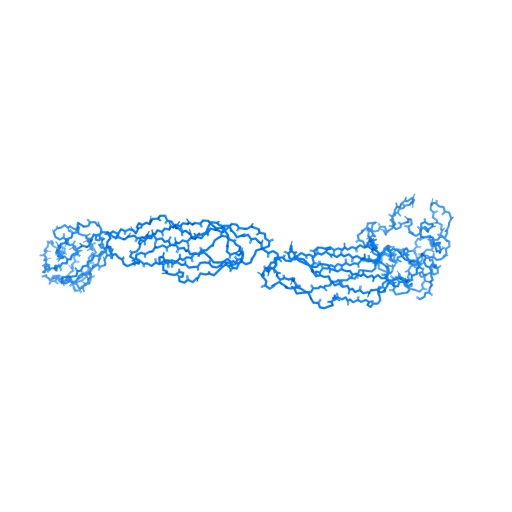S A 1 272 ? 16.970 -2.519 -15.179 1.00 97.94 272 LYS A C 1
ATOM 1963 O O . LYS A 1 272 ? 16.530 -1.431 -15.539 1.00 97.94 272 LYS A O 1
ATOM 1968 N N . VAL A 1 273 ? 16.428 -3.234 -14.198 1.00 98.38 273 VAL A N 1
ATOM 1969 C CA . VAL A 1 273 ? 15.383 -2.719 -13.306 1.00 98.38 273 VAL A CA 1
ATOM 1970 C C . VAL A 1 273 ? 15.849 -2.834 -11.868 1.00 98.38 273 VAL A C 1
ATOM 1972 O O . VAL A 1 273 ? 16.236 -3.916 -11.425 1.00 98.38 273 VAL A O 1
ATOM 1975 N N . THR A 1 274 ? 15.819 -1.718 -11.150 1.00 98.06 274 THR A N 1
ATOM 1976 C CA . THR A 1 274 ? 16.023 -1.684 -9.702 1.00 98.06 274 THR A CA 1
ATOM 1977 C C . THR A 1 274 ? 14.665 -1.551 -9.030 1.00 98.06 274 THR A C 1
ATOM 1979 O O . THR A 1 274 ? 13.919 -0.620 -9.331 1.00 98.06 274 THR A O 1
ATOM 1982 N N . VAL A 1 275 ? 14.352 -2.488 -8.139 1.00 98.19 275 VAL A N 1
ATOM 1983 C CA . VAL A 1 275 ? 13.148 -2.480 -7.306 1.00 98.19 275 VAL A CA 1
ATOM 1984 C C . VAL A 1 275 ? 13.566 -2.150 -5.880 1.00 98.19 275 VAL A C 1
ATOM 1986 O O . VAL A 1 275 ? 14.492 -2.770 -5.360 1.00 98.19 275 VAL A O 1
ATOM 1989 N N . SER A 1 276 ? 12.920 -1.165 -5.263 1.00 95.38 276 SER A N 1
ATOM 1990 C CA . SER A 1 276 ? 13.270 -0.663 -3.930 1.00 95.38 276 SER A CA 1
ATOM 1991 C C . SER A 1 276 ? 12.032 -0.508 -3.055 1.00 95.38 276 SER A C 1
ATOM 1993 O O . SER A 1 276 ? 11.015 0.002 -3.527 1.00 95.38 276 SER A O 1
ATOM 1995 N N . ASP A 1 277 ? 12.146 -0.906 -1.791 1.00 91.50 277 ASP A N 1
ATOM 1996 C CA . ASP A 1 277 ? 11.153 -0.682 -0.725 1.00 91.50 277 ASP A CA 1
ATOM 1997 C C . ASP A 1 277 ? 11.353 0.684 -0.013 1.00 91.50 277 ASP A C 1
ATOM 1999 O O . ASP A 1 277 ? 10.568 1.093 0.840 1.00 91.50 277 ASP A O 1
ATOM 2003 N N . GLY A 1 278 ? 12.397 1.434 -0.394 1.00 87.81 278 GLY A N 1
ATOM 2004 C CA . GLY A 1 278 ? 12.785 2.712 0.211 1.00 87.81 278 GLY A CA 1
ATOM 2005 C C . GLY A 1 278 ? 13.930 2.623 1.229 1.00 87.81 278 GLY A C 1
ATOM 2006 O O . GLY A 1 278 ? 14.556 3.648 1.503 1.00 87.81 278 GLY A O 1
ATOM 2007 N N . ALA A 1 279 ? 14.255 1.431 1.726 1.00 85.00 279 ALA A N 1
ATOM 2008 C CA . ALA A 1 279 ? 15.375 1.145 2.623 1.00 85.00 279 ALA A CA 1
ATOM 2009 C C . ALA A 1 279 ? 16.432 0.236 1.968 1.00 85.00 279 ALA A C 1
ATOM 2011 O O . ALA A 1 279 ? 17.636 0.480 2.098 1.00 85.00 279 ALA A O 1
ATOM 2012 N N . ARG A 1 280 ? 15.997 -0.792 1.239 1.00 88.19 280 ARG A N 1
ATOM 2013 C CA . ARG A 1 280 ? 16.810 -1.750 0.489 1.00 88.19 280 ARG A CA 1
ATOM 2014 C C . ARG A 1 280 ? 16.305 -1.877 -0.943 1.00 88.19 280 ARG A C 1
ATOM 2016 O O . ARG A 1 280 ? 15.208 -1.464 -1.305 1.00 88.19 280 ARG A O 1
ATOM 2023 N N . SER A 1 281 ? 17.154 -2.432 -1.801 1.00 93.81 281 SER A N 1
ATOM 2024 C CA . SER A 1 281 ? 16.835 -2.573 -3.217 1.00 93.81 281 SER A CA 1
ATOM 2025 C C . SER A 1 281 ? 17.491 -3.792 -3.830 1.00 93.81 281 SER A C 1
ATOM 2027 O O . SER A 1 281 ? 18.633 -4.113 -3.505 1.00 93.81 281 SER A O 1
ATOM 2029 N N . GLU A 1 282 ? 16.808 -4.378 -4.800 1.00 97.31 282 GLU A N 1
ATOM 2030 C CA . GLU A 1 282 ? 17.283 -5.485 -5.617 1.00 97.31 282 GLU A CA 1
ATOM 2031 C C . GLU A 1 282 ? 17.289 -5.070 -7.087 1.00 97.31 282 GLU A C 1
ATOM 2033 O O . GLU A 1 282 ? 16.413 -4.341 -7.550 1.00 97.31 282 GLU A O 1
ATOM 2038 N N . THR A 1 283 ? 18.292 -5.521 -7.841 1.00 97.69 283 THR A N 1
ATOM 2039 C CA . THR A 1 283 ? 18.415 -5.202 -9.270 1.00 97.69 283 THR A CA 1
ATOM 2040 C C . THR A 1 283 ? 18.399 -6.469 -10.113 1.00 97.69 283 THR A C 1
ATOM 2042 O O . THR A 1 283 ? 19.024 -7.479 -9.776 1.00 97.69 283 THR A O 1
ATOM 2045 N N . ARG A 1 284 ? 17.682 -6.407 -11.236 1.00 98.12 284 ARG A N 1
ATOM 2046 C CA . ARG A 1 284 ? 17.677 -7.429 -12.287 1.00 98.12 284 ARG A CA 1
ATOM 2047 C C . ARG A 1 284 ? 18.146 -6.837 -13.598 1.00 98.12 284 ARG A C 1
ATOM 2049 O O . ARG A 1 284 ? 18.084 -5.626 -13.812 1.00 98.12 284 ARG A O 1
ATOM 2056 N N . SER A 1 285 ? 18.662 -7.693 -14.467 1.00 97.81 285 SER A N 1
ATOM 2057 C CA . SER A 1 285 ? 19.203 -7.282 -15.756 1.00 97.81 285 SER A CA 1
ATOM 2058 C C . SER A 1 285 ? 18.909 -8.321 -16.825 1.00 97.81 285 SER A C 1
ATOM 2060 O O . SER A 1 285 ? 18.868 -9.515 -16.537 1.00 97.81 285 SER A O 1
ATOM 2062 N N . VAL A 1 286 ? 18.721 -7.859 -18.056 1.00 97.75 286 VAL A N 1
ATOM 2063 C CA . VAL A 1 286 ? 18.545 -8.699 -19.240 1.00 97.75 286 VAL A CA 1
ATOM 2064 C C . VAL A 1 286 ? 19.326 -8.097 -20.400 1.00 97.75 286 VAL A C 1
ATOM 2066 O O . VAL A 1 286 ? 19.306 -6.885 -20.609 1.00 97.75 286 VAL A O 1
ATOM 2069 N N . ASN A 1 287 ? 20.035 -8.946 -21.139 1.00 97.38 287 ASN A N 1
ATOM 2070 C CA . ASN A 1 287 ? 20.725 -8.537 -22.355 1.00 97.38 287 ASN A CA 1
ATOM 2071 C C . ASN A 1 287 ? 19.781 -8.687 -23.545 1.00 97.38 287 ASN A C 1
ATOM 2073 O O . ASN A 1 287 ? 19.137 -9.725 -23.694 1.00 97.38 287 ASN A O 1
ATOM 2077 N N . VAL A 1 288 ? 19.721 -7.665 -24.391 1.00 97.25 288 VAL A N 1
ATOM 2078 C CA . VAL A 1 288 ? 18.923 -7.662 -25.617 1.00 97.25 288 VAL A CA 1
ATOM 2079 C C . VAL A 1 288 ? 19.811 -7.306 -26.800 1.00 97.25 288 VAL A C 1
ATOM 2081 O O . VAL A 1 288 ? 20.650 -6.409 -26.712 1.00 97.25 288 VAL A O 1
ATOM 2084 N N . GLU A 1 289 ? 19.635 -8.020 -27.906 1.00 97.25 289 GLU A N 1
ATOM 2085 C CA . GLU A 1 289 ? 20.278 -7.712 -29.181 1.00 97.25 289 GLU A CA 1
ATOM 2086 C C . GLU A 1 289 ? 19.271 -7.004 -30.080 1.00 97.25 289 GLU A C 1
ATOM 2088 O O . GLU A 1 289 ? 18.148 -7.473 -30.267 1.00 97.25 289 GLU A O 1
ATOM 2093 N N . VAL A 1 290 ? 19.673 -5.858 -30.618 1.00 97.88 290 VAL A N 1
ATOM 2094 C CA . VAL A 1 290 ? 18.860 -5.041 -31.514 1.00 97.88 290 VAL A CA 1
ATOM 2095 C C . VAL A 1 290 ? 19.503 -5.070 -32.887 1.00 97.88 290 VAL A C 1
ATOM 2097 O O . VAL A 1 290 ? 20.651 -4.658 -33.060 1.00 97.88 290 VAL A O 1
ATOM 2100 N N . GLY A 1 291 ? 18.757 -5.570 -33.866 1.00 96.94 291 GLY A N 1
ATOM 2101 C CA . GLY A 1 291 ? 19.174 -5.575 -35.259 1.00 96.94 291 GLY A CA 1
ATOM 2102 C C . GLY A 1 291 ? 18.959 -4.231 -35.953 1.00 96.94 291 GLY A C 1
ATOM 2103 O O . GLY A 1 291 ? 18.270 -3.332 -35.465 1.00 96.94 291 GLY A O 1
ATOM 2104 N N . VAL A 1 292 ? 19.509 -4.131 -37.158 1.00 96.88 292 VAL A N 1
ATOM 2105 C CA . VAL A 1 292 ? 19.125 -3.093 -38.118 1.00 96.88 292 VAL A CA 1
ATOM 2106 C C . VAL A 1 292 ? 17.833 -3.534 -38.825 1.00 96.88 292 VAL A C 1
ATOM 2108 O O . VAL A 1 292 ? 17.697 -4.726 -39.117 1.00 96.88 292 VAL A O 1
ATOM 2111 N N . PRO A 1 293 ? 16.897 -2.612 -39.111 1.00 97.31 293 PRO A N 1
ATOM 2112 C CA . PRO A 1 293 ? 15.704 -2.911 -39.899 1.00 97.31 293 PRO A CA 1
ATOM 2113 C C . PRO A 1 293 ? 16.029 -3.487 -41.287 1.00 97.31 293 PRO A C 1
ATOM 2115 O O . PRO A 1 293 ? 16.876 -2.955 -42.007 1.00 97.31 293 PRO A O 1
ATOM 2118 N N . LEU A 1 294 ? 15.337 -4.565 -41.658 1.00 95.50 294 LEU A N 1
ATOM 2119 C CA . LEU A 1 294 ? 15.370 -5.156 -42.999 1.00 95.50 294 LEU A CA 1
ATOM 2120 C C . LEU A 1 294 ? 14.313 -4.497 -43.878 1.00 95.50 294 LEU A C 1
ATOM 2122 O O . LEU A 1 294 ? 13.217 -4.194 -43.394 1.00 95.50 294 LEU A O 1
ATOM 2126 N N . TYR A 1 295 ? 14.605 -4.309 -45.166 1.00 95.50 295 TYR A N 1
ATOM 2127 C CA . TYR A 1 295 ? 13.700 -3.557 -46.030 1.00 95.50 295 TYR A CA 1
ATOM 2128 C C . TYR A 1 295 ? 12.315 -4.202 -46.121 1.00 95.50 295 TYR A C 1
ATOM 2130 O O . TYR A 1 295 ? 11.327 -3.583 -45.728 1.00 95.50 295 TYR A O 1
ATOM 2138 N N . ALA A 1 296 ? 12.246 -5.459 -46.563 1.00 93.88 296 ALA A N 1
ATOM 2139 C CA . ALA A 1 296 ? 10.975 -6.144 -46.803 1.00 93.88 296 ALA A CA 1
ATOM 2140 C C . ALA A 1 296 ? 10.170 -6.379 -45.511 1.00 93.88 296 ALA A C 1
ATOM 2142 O O . ALA A 1 296 ? 8.943 -6.323 -45.510 1.00 93.88 296 ALA A O 1
ATOM 2143 N N . ARG A 1 297 ? 10.854 -6.641 -44.388 1.00 93.94 297 ARG A N 1
ATOM 2144 C CA . ARG A 1 297 ? 10.192 -6.980 -43.118 1.00 93.94 297 ARG A CA 1
ATOM 2145 C C . ARG A 1 297 ? 9.748 -5.757 -42.322 1.00 93.94 297 ARG A C 1
ATOM 2147 O O . ARG A 1 297 ? 8.671 -5.790 -41.736 1.00 93.94 297 ARG A O 1
ATOM 2154 N N . ASP A 1 298 ? 10.589 -4.729 -42.242 1.00 95.56 298 ASP A N 1
ATOM 2155 C CA . ASP A 1 298 ? 10.420 -3.643 -41.271 1.00 95.56 298 ASP A CA 1
ATOM 2156 C C . ASP A 1 298 ? 10.106 -2.299 -41.943 1.00 95.56 298 ASP A C 1
ATOM 2158 O O . ASP A 1 298 ? 9.393 -1.481 -41.372 1.00 95.56 298 ASP A O 1
ATOM 2162 N N . ILE A 1 299 ? 10.603 -2.062 -43.163 1.00 95.94 299 ILE A N 1
ATOM 2163 C CA . ILE A 1 299 ? 10.513 -0.750 -43.822 1.00 95.94 299 ILE A CA 1
ATOM 2164 C C . ILE A 1 299 ? 9.376 -0.684 -44.845 1.00 95.94 299 ILE A C 1
ATOM 2166 O O . ILE A 1 299 ? 8.584 0.258 -44.833 1.00 95.94 299 ILE A O 1
ATOM 2170 N N . GLU A 1 300 ? 9.255 -1.681 -45.719 1.00 95.25 300 GLU A N 1
ATOM 2171 C CA . GLU A 1 300 ? 8.197 -1.749 -46.729 1.00 95.25 300 GLU A CA 1
ATOM 2172 C C . GLU A 1 300 ? 6.778 -1.703 -46.131 1.00 95.25 300 GLU A C 1
ATOM 2174 O O . GLU A 1 300 ? 5.949 -0.955 -46.662 1.00 95.25 300 GLU A O 1
ATOM 2179 N N . PRO A 1 301 ? 6.471 -2.380 -45.002 1.00 95.56 301 PRO A N 1
ATOM 2180 C CA . PRO A 1 301 ? 5.145 -2.293 -44.393 1.00 95.56 301 PRO A CA 1
ATOM 2181 C C . PRO A 1 301 ? 4.749 -0.874 -43.966 1.00 95.56 301 PRO A C 1
ATOM 2183 O O . PRO A 1 301 ? 3.574 -0.519 -44.072 1.00 95.56 301 PRO A O 1
ATOM 2186 N N . ILE A 1 302 ? 5.712 -0.041 -43.548 1.00 95.12 302 ILE A N 1
ATOM 2187 C CA . ILE A 1 302 ? 5.463 1.367 -43.197 1.00 95.12 302 ILE A CA 1
ATOM 2188 C C . ILE A 1 302 ? 4.972 2.125 -44.438 1.00 95.12 302 ILE A C 1
ATOM 2190 O O . ILE A 1 302 ? 3.987 2.866 -44.385 1.00 95.12 302 ILE A O 1
ATOM 2194 N N . TRP A 1 303 ? 5.607 1.898 -45.591 1.00 92.56 303 TRP A N 1
ATOM 2195 C CA . TRP A 1 303 ? 5.210 2.521 -46.856 1.00 92.56 303 TRP A CA 1
ATOM 2196 C C . TRP A 1 303 ? 3.860 2.034 -47.348 1.00 92.56 303 TRP A C 1
ATOM 2198 O O . TRP A 1 303 ? 3.024 2.850 -47.748 1.00 92.56 303 TRP A O 1
ATOM 2208 N N . SER A 1 304 ? 3.637 0.725 -47.281 1.00 91.69 304 SER A N 1
ATOM 2209 C CA . SER A 1 304 ? 2.374 0.100 -47.652 1.00 91.69 304 SER A CA 1
ATOM 2210 C C . SER A 1 304 ? 1.216 0.678 -46.844 1.00 91.69 304 SER A C 1
ATOM 2212 O O . SER A 1 304 ? 0.184 1.002 -47.428 1.00 91.69 304 SER A O 1
ATOM 2214 N N . ALA A 1 305 ? 1.408 0.893 -45.541 1.00 91.75 305 ALA A N 1
ATOM 2215 C CA . ALA A 1 305 ? 0.382 1.443 -44.663 1.00 91.75 305 ALA A CA 1
ATOM 2216 C C . ALA A 1 305 ? 0.155 2.953 -44.857 1.00 91.75 305 ALA A C 1
ATOM 2218 O O . ALA A 1 305 ? -0.993 3.394 -44.908 1.00 91.75 305 ALA A O 1
ATOM 2219 N N . GLN A 1 306 ? 1.225 3.750 -44.964 1.00 90.94 306 GLN A N 1
ATOM 2220 C CA . GLN A 1 306 ? 1.123 5.210 -44.812 1.00 90.94 306 GLN A CA 1
ATOM 2221 C C . GLN A 1 306 ? 1.266 6.007 -46.110 1.00 90.94 306 GLN A C 1
ATOM 2223 O O . GLN A 1 306 ? 0.805 7.149 -46.186 1.00 90.94 306 GLN A O 1
ATOM 2228 N N . CYS A 1 307 ? 1.895 5.437 -47.140 1.00 89.00 307 CYS A N 1
ATOM 2229 C CA . CYS A 1 307 ? 2.347 6.207 -48.302 1.00 89.00 307 CYS A CA 1
ATOM 2230 C C . CYS A 1 307 ? 1.836 5.664 -49.648 1.00 89.00 307 CYS A C 1
ATOM 2232 O O . CYS A 1 307 ? 1.644 6.447 -50.583 1.00 89.00 307 CYS A O 1
ATOM 2234 N N . SER A 1 308 ? 1.584 4.356 -49.756 1.00 88.94 308 SER A N 1
ATOM 2235 C CA . SER A 1 308 ? 1.250 3.673 -51.019 1.00 88.94 308 SER A CA 1
ATOM 2236 C C . SER A 1 308 ? -0.048 4.172 -51.673 1.00 88.94 308 SER A C 1
ATOM 2238 O O . SER A 1 308 ? -0.139 4.237 -52.898 1.00 88.94 308 SER A O 1
ATOM 2240 N N . ASN A 1 309 ? -1.024 4.621 -50.876 1.00 87.62 309 ASN A N 1
ATOM 2241 C CA . ASN A 1 309 ? -2.297 5.149 -51.380 1.00 87.62 309 ASN A CA 1
ATOM 2242 C C . ASN A 1 309 ? -2.111 6.361 -52.310 1.00 87.62 309 ASN A C 1
ATOM 2244 O O . ASN A 1 309 ? -2.832 6.496 -53.297 1.00 87.62 309 ASN A O 1
ATOM 2248 N N . CYS A 1 310 ? -1.128 7.220 -52.022 1.00 86.50 310 CYS A N 1
ATOM 2249 C CA . CYS A 1 310 ? -0.805 8.398 -52.836 1.00 86.50 310 CYS A CA 1
ATOM 2250 C C . CYS A 1 310 ? 0.383 8.157 -53.785 1.00 86.50 310 CYS A C 1
ATOM 2252 O O . CYS A 1 310 ? 0.455 8.777 -54.847 1.00 86.50 310 CYS A O 1
ATOM 2254 N N . HIS A 1 311 ? 1.307 7.269 -53.410 1.00 88.62 311 HIS A N 1
ATOM 2255 C CA . HIS A 1 311 ? 2.504 6.913 -54.174 1.00 88.62 311 HIS A CA 1
ATOM 2256 C C . HIS A 1 311 ? 2.370 5.508 -54.769 1.00 88.62 311 HIS A C 1
ATOM 2258 O O . HIS A 1 311 ? 3.023 4.566 -54.328 1.00 88.62 311 HIS A O 1
ATOM 2264 N N . ASN A 1 312 ? 1.502 5.373 -55.768 1.00 87.12 312 ASN A N 1
ATOM 2265 C CA . ASN A 1 312 ? 1.272 4.135 -56.518 1.00 87.12 312 ASN A CA 1
ATOM 2266 C C . ASN A 1 312 ? 1.790 4.251 -57.964 1.00 87.12 312 ASN A C 1
ATOM 2268 O O . ASN A 1 312 ? 2.445 5.233 -58.315 1.00 87.12 312 ASN A O 1
ATOM 2272 N N . GLU A 1 313 ? 1.491 3.269 -58.819 1.00 82.38 313 GLU A N 1
ATOM 2273 C CA . GLU A 1 313 ? 1.863 3.276 -60.244 1.00 82.38 313 GLU A CA 1
ATOM 2274 C C . GLU A 1 313 ? 1.391 4.519 -61.031 1.00 82.38 313 GLU A C 1
ATOM 2276 O O . GLU A 1 313 ? 1.993 4.863 -62.047 1.00 82.38 313 GLU A O 1
ATOM 2281 N N . TYR A 1 314 ? 0.370 5.227 -60.538 1.00 75.38 314 TYR A N 1
ATOM 2282 C CA . TYR A 1 314 ? -0.163 6.472 -61.103 1.00 75.38 314 TYR A CA 1
ATOM 2283 C C . TYR A 1 314 ? 0.157 7.712 -60.243 1.00 75.38 314 TYR A C 1
ATOM 2285 O O . TYR A 1 314 ? -0.329 8.808 -60.529 1.00 75.38 314 TYR A O 1
ATOM 2293 N N . GLY A 1 315 ? 0.935 7.546 -59.169 1.00 64.25 315 GLY A N 1
ATOM 2294 C CA . GLY A 1 315 ? 1.236 8.572 -58.173 1.00 64.25 315 GLY A CA 1
ATOM 2295 C C . GLY A 1 315 ? 2.151 9.692 -58.683 1.00 64.25 315 GLY A C 1
ATOM 2296 O O . GLY A 1 315 ? 2.951 9.519 -59.605 1.00 64.25 315 GLY A O 1
ATOM 2297 N N . ALA A 1 316 ? 2.037 10.871 -58.065 1.00 62.78 316 ALA A N 1
ATOM 2298 C CA . ALA A 1 316 ? 2.767 12.074 -58.464 1.00 62.78 316 ALA A CA 1
ATOM 2299 C C . ALA A 1 316 ? 4.302 11.906 -58.377 1.00 62.78 316 ALA A C 1
ATOM 2301 O O . ALA A 1 316 ? 4.827 11.253 -57.476 1.00 62.78 316 ALA A O 1
ATOM 2302 N N . GLU A 1 317 ? 5.019 12.554 -59.305 1.00 66.44 317 GLU A N 1
ATOM 2303 C CA . GLU A 1 317 ? 6.487 12.728 -59.295 1.00 66.44 317 GLU A CA 1
ATOM 2304 C C . GLU A 1 317 ? 7.326 11.435 -59.442 1.00 66.44 317 GLU A C 1
ATOM 2306 O O . GLU A 1 317 ? 8.514 11.414 -59.106 1.00 66.44 317 GLU A O 1
ATOM 2311 N N . GLY A 1 318 ? 6.742 10.359 -59.989 1.00 75.06 318 GLY A N 1
ATOM 2312 C CA . GLY A 1 318 ? 7.475 9.144 -60.380 1.00 75.06 318 GLY A CA 1
ATOM 2313 C C . GLY A 1 318 ? 8.001 8.316 -59.201 1.00 75.06 318 GLY A C 1
ATOM 2314 O O . GLY A 1 318 ? 9.068 7.704 -59.310 1.00 75.06 318 GLY A O 1
ATOM 2315 N N . LEU A 1 319 ? 7.315 8.361 -58.054 1.00 85.69 319 LEU A N 1
ATOM 2316 C CA . LEU A 1 319 ? 7.588 7.542 -56.871 1.00 85.69 319 LEU A CA 1
ATOM 2317 C C . LEU A 1 319 ? 6.479 6.493 -56.714 1.00 85.69 319 LEU A C 1
ATOM 2319 O O . LEU A 1 319 ? 5.334 6.857 -56.453 1.00 85.69 319 LEU A O 1
ATOM 2323 N N . ASN A 1 320 ? 6.835 5.211 -56.836 1.00 89.94 320 ASN A N 1
ATOM 2324 C CA . ASN A 1 320 ? 5.933 4.090 -56.590 1.00 89.94 320 ASN A CA 1
ATOM 2325 C C . ASN A 1 320 ? 6.373 3.329 -55.331 1.00 89.94 320 ASN A C 1
ATOM 2327 O O . ASN A 1 320 ? 7.442 2.728 -55.316 1.00 89.94 320 ASN A O 1
ATOM 2331 N N . LEU A 1 321 ? 5.547 3.368 -54.288 1.00 91.56 321 LEU A N 1
ATOM 2332 C CA . LEU A 1 321 ? 5.749 2.701 -53.001 1.00 91.56 321 LEU A CA 1
ATOM 2333 C C . LEU A 1 321 ? 4.876 1.447 -52.838 1.00 91.56 321 LEU A C 1
ATOM 2335 O O . LEU A 1 321 ? 4.690 0.976 -51.720 1.00 91.56 321 LEU A O 1
ATOM 2339 N N . GLN A 1 322 ? 4.330 0.911 -53.932 1.00 90.69 322 GLN A N 1
ATOM 2340 C CA . GLN A 1 322 ? 3.689 -0.402 -53.929 1.00 90.69 322 GLN A CA 1
ATOM 2341 C C . GLN A 1 322 ? 4.721 -1.513 -53.715 1.00 90.69 322 GLN A C 1
ATOM 2343 O O . GLN A 1 322 ? 5.888 -1.389 -54.108 1.00 90.69 322 GLN A O 1
ATOM 2348 N N . GLU A 1 323 ? 4.247 -2.606 -53.125 1.00 88.62 323 GLU A N 1
ATOM 2349 C CA . GLU A 1 323 ? 5.034 -3.797 -52.817 1.00 88.62 323 GLU A CA 1
ATOM 2350 C C . GLU A 1 323 ? 5.867 -4.264 -54.024 1.00 88.62 323 GLU A C 1
ATOM 2352 O O . GLU A 1 323 ? 5.378 -4.339 -55.158 1.00 88.62 323 GLU A O 1
ATOM 2357 N N . GLY A 1 324 ? 7.159 -4.511 -53.802 1.00 86.81 324 GLY A N 1
ATOM 2358 C CA . GLY A 1 324 ? 8.099 -4.968 -54.834 1.00 86.81 324 GLY A CA 1
ATOM 2359 C C . GLY A 1 324 ? 8.526 -3.912 -55.870 1.00 86.81 324 GLY A C 1
ATOM 2360 O O . GLY A 1 324 ? 9.303 -4.220 -56.779 1.00 86.81 324 GLY A O 1
ATOM 2361 N N . LYS A 1 325 ? 8.039 -2.666 -55.772 1.00 88.75 325 LYS A N 1
ATOM 2362 C CA . LYS A 1 325 ? 8.493 -1.500 -56.573 1.00 88.75 325 LYS A CA 1
ATOM 2363 C C . LYS A 1 325 ? 9.089 -0.379 -55.719 1.00 88.75 325 LYS A C 1
ATOM 2365 O O . LYS A 1 325 ? 9.803 0.483 -56.243 1.00 88.75 325 LYS A O 1
ATOM 2370 N N . SER A 1 326 ? 8.786 -0.412 -54.428 1.00 90.75 326 SER A N 1
ATOM 2371 C CA . SER A 1 326 ? 9.097 0.572 -53.399 1.00 90.75 326 SER A CA 1
ATOM 2372 C C . SER A 1 326 ? 10.604 0.831 -53.251 1.00 90.75 326 SER A C 1
ATOM 2374 O O . SER A 1 326 ? 11.024 1.988 -53.348 1.00 90.75 326 SER A O 1
ATOM 2376 N N . HIS A 1 327 ? 11.434 -0.213 -53.127 1.00 93.69 327 HIS A N 1
ATOM 2377 C CA . HIS A 1 327 ? 12.886 -0.066 -52.923 1.00 93.69 327 HIS A CA 1
ATOM 2378 C C . HIS A 1 327 ? 13.560 0.658 -54.089 1.00 93.69 327 HIS A C 1
ATOM 2380 O O . HIS A 1 327 ? 14.132 1.737 -53.923 1.00 93.69 327 HIS A O 1
ATOM 2386 N N . ALA A 1 328 ? 13.414 0.108 -55.298 1.00 89.94 328 ALA A N 1
ATOM 2387 C CA . ALA A 1 328 ? 14.008 0.669 -56.507 1.00 89.94 328 ALA A CA 1
ATOM 2388 C C . ALA A 1 328 ? 13.542 2.113 -56.758 1.00 89.94 328 ALA A C 1
ATOM 2390 O O . ALA A 1 328 ? 14.328 2.960 -57.185 1.00 89.94 328 ALA A O 1
ATOM 2391 N N . SER A 1 329 ? 12.277 2.417 -56.446 1.00 89.12 329 SER A N 1
ATOM 2392 C CA . SER A 1 329 ? 11.744 3.776 -56.556 1.00 89.12 329 SER A CA 1
ATOM 2393 C C . SER A 1 329 ? 12.350 4.729 -55.521 1.00 89.12 329 SER A C 1
ATOM 2395 O O . SER A 1 329 ? 12.590 5.891 -55.845 1.00 89.12 329 SER A O 1
ATOM 2397 N N . LEU A 1 330 ? 12.633 4.277 -54.298 1.00 90.12 330 LEU A N 1
ATOM 2398 C CA . LEU A 1 330 ? 13.306 5.078 -53.266 1.00 90.12 330 LEU A CA 1
ATOM 2399 C C . LEU A 1 330 ? 14.797 5.299 -53.553 1.00 90.12 330 LEU A C 1
ATOM 2401 O O . LEU A 1 330 ? 15.342 6.330 -53.169 1.00 90.12 330 LEU A O 1
ATOM 2405 N N . MET A 1 331 ? 15.448 4.371 -54.252 1.00 89.75 331 MET A N 1
ATOM 2406 C CA . MET A 1 331 ? 16.855 4.505 -54.649 1.00 89.75 331 MET A CA 1
ATOM 2407 C C . MET A 1 331 ? 17.053 5.369 -55.902 1.00 89.75 331 MET A C 1
ATOM 2409 O O . MET A 1 331 ? 18.163 5.825 -56.176 1.00 89.75 331 MET A O 1
ATOM 2413 N N . ALA A 1 332 ? 15.988 5.627 -56.662 1.00 82.75 332 ALA A N 1
ATOM 2414 C CA . ALA A 1 332 ? 16.027 6.533 -57.801 1.00 82.75 332 ALA A CA 1
ATOM 2415 C C . ALA A 1 332 ? 16.119 8.010 -57.367 1.00 82.75 332 ALA A C 1
ATOM 2417 O O . ALA A 1 332 ? 15.591 8.427 -56.330 1.00 82.75 332 ALA A O 1
ATOM 2418 N N . SER A 1 333 ? 16.748 8.836 -58.207 1.00 71.12 333 SER A N 1
ATOM 2419 C CA . SER A 1 333 ? 16.747 10.291 -58.030 1.00 71.12 333 SER A CA 1
ATOM 2420 C C . SER A 1 333 ? 15.331 10.850 -58.150 1.00 71.12 333 SER A C 1
ATOM 2422 O O . SER A 1 333 ? 14.585 10.503 -59.067 1.00 71.12 333 SER A O 1
ATOM 2424 N N . GLY A 1 334 ? 14.964 11.735 -57.226 1.00 64.88 334 GLY A N 1
ATOM 2425 C CA . GLY A 1 334 ? 13.681 12.428 -57.240 1.00 64.88 334 GLY A CA 1
ATOM 2426 C C . GLY A 1 334 ? 13.812 13.835 -57.810 1.00 64.88 334 GLY A C 1
ATOM 2427 O O . GLY A 1 334 ? 14.853 14.481 -57.677 1.00 64.88 334 GLY A O 1
ATOM 2428 N N . VAL A 1 335 ? 12.731 14.339 -58.403 1.00 56.44 335 VAL A N 1
ATOM 2429 C CA . VAL A 1 335 ? 12.599 15.762 -58.730 1.00 56.44 335 VAL A CA 1
ATOM 2430 C C . VAL A 1 335 ? 11.771 16.400 -57.622 1.00 56.44 335 VAL A C 1
ATOM 2432 O O . VAL A 1 335 ? 10.553 16.294 -57.619 1.00 56.44 335 VAL A O 1
ATOM 2435 N N . GLY A 1 336 ? 12.432 17.006 -56.638 1.00 55.69 336 GLY A N 1
ATOM 2436 C CA . GLY A 1 336 ? 11.767 17.767 -55.582 1.00 55.69 336 GLY A CA 1
ATOM 2437 C C . GLY A 1 336 ? 11.966 19.267 -55.779 1.00 55.69 336 GLY A C 1
ATOM 2438 O O . GLY A 1 336 ? 13.019 19.696 -56.240 1.00 55.69 336 GLY A O 1
ATOM 2439 N N . GLN A 1 337 ? 10.998 20.081 -55.343 1.00 55.84 337 GLN A N 1
ATOM 2440 C CA . GLN A 1 337 ? 11.079 21.557 -55.328 1.00 55.84 337 GLN A CA 1
ATOM 2441 C C . GLN A 1 337 ? 12.270 22.138 -54.525 1.00 55.84 337 GLN A C 1
ATOM 2443 O O . GLN A 1 337 ? 12.474 23.346 -54.526 1.00 55.84 337 GLN A O 1
ATOM 2448 N N . CYS A 1 338 ? 13.038 21.293 -53.835 1.00 57.25 338 CYS A N 1
ATOM 2449 C CA . CYS A 1 338 ? 13.967 21.666 -52.768 1.00 57.25 338 CYS A CA 1
ATOM 2450 C C . CYS A 1 338 ? 15.446 21.524 -53.146 1.00 57.25 338 CYS A C 1
ATOM 2452 O O . CYS A 1 338 ? 16.281 22.219 -52.584 1.00 57.25 338 CYS A O 1
ATOM 2454 N N . ALA A 1 339 ? 15.747 20.631 -54.091 1.00 56.81 339 ALA A N 1
ATOM 2455 C CA . ALA A 1 339 ? 17.006 20.428 -54.809 1.00 56.81 339 ALA A CA 1
ATOM 2456 C C . ALA A 1 339 ? 16.858 19.111 -55.591 1.00 56.81 339 ALA A C 1
ATOM 2458 O O . ALA A 1 339 ? 16.181 18.189 -55.128 1.00 56.81 339 ALA A O 1
ATOM 2459 N N . ALA A 1 340 ? 17.487 18.992 -56.761 1.00 61.00 340 ALA A N 1
ATOM 2460 C CA . ALA A 1 340 ? 17.623 17.692 -57.414 1.00 61.00 340 ALA A CA 1
ATOM 2461 C C . ALA A 1 340 ? 18.597 16.828 -56.595 1.00 61.00 340 ALA A C 1
ATOM 2463 O O . ALA A 1 340 ? 19.720 17.257 -56.333 1.00 61.00 340 ALA A O 1
ATOM 2464 N N . GLY A 1 341 ? 18.176 15.631 -56.187 1.00 70.38 341 GLY A N 1
ATOM 2465 C CA . GLY A 1 341 ? 19.001 14.736 -55.377 1.00 70.38 341 GLY A CA 1
ATOM 2466 C C . GLY A 1 341 ? 18.389 13.342 -55.198 1.00 70.38 341 GLY A C 1
ATOM 2467 O O . GLY A 1 341 ? 17.234 13.116 -55.583 1.00 70.38 341 GLY A O 1
ATOM 2468 N N . PRO A 1 342 ? 19.152 12.384 -54.644 1.00 83.00 342 PRO A N 1
ATOM 2469 C CA . PRO A 1 342 ? 18.640 11.057 -54.314 1.00 83.00 342 PRO A CA 1
ATOM 2470 C C . PRO A 1 342 ? 17.484 11.139 -53.307 1.00 83.00 342 PRO A C 1
ATOM 2472 O O . PRO A 1 342 ? 17.540 11.909 -52.346 1.00 83.00 342 PRO A O 1
ATOM 2475 N N . ARG A 1 343 ? 16.421 10.346 -53.508 1.00 87.88 343 ARG A N 1
ATOM 2476 C CA . ARG A 1 343 ? 15.328 10.241 -52.521 1.00 87.88 343 ARG A CA 1
ATOM 2477 C C . ARG A 1 343 ? 15.844 9.648 -51.208 1.00 87.88 343 ARG A C 1
ATOM 2479 O O . ARG A 1 343 ? 15.516 10.153 -50.135 1.00 87.88 343 ARG A O 1
ATOM 2486 N N . VAL A 1 344 ? 16.700 8.637 -51.317 1.00 92.25 344 VAL A N 1
ATOM 2487 C CA . VAL A 1 344 ? 17.496 8.065 -50.232 1.00 92.25 344 VAL A CA 1
ATOM 2488 C C . VAL A 1 344 ? 18.975 8.201 -50.579 1.00 92.25 344 VAL A C 1
ATOM 2490 O O . VAL A 1 344 ? 19.396 7.835 -51.675 1.00 92.25 344 VAL A O 1
ATOM 2493 N N . THR A 1 345 ? 19.760 8.703 -49.630 1.00 92.88 345 THR A N 1
ATOM 2494 C CA . THR A 1 345 ? 21.223 8.747 -49.693 1.00 92.88 345 THR A CA 1
ATOM 2495 C C . THR A 1 345 ? 21.761 7.700 -48.710 1.00 92.88 345 THR A C 1
ATOM 2497 O O . THR A 1 345 ? 21.764 7.956 -47.503 1.00 92.88 345 THR A O 1
ATOM 2500 N N . PRO A 1 346 ? 22.188 6.509 -49.178 1.00 95.25 346 PRO A N 1
ATOM 2501 C CA . PRO A 1 346 ? 22.706 5.450 -48.310 1.00 95.25 346 PRO A CA 1
ATOM 2502 C C . PRO A 1 346 ? 23.782 5.943 -47.338 1.00 95.25 346 PRO A C 1
ATOM 2504 O O . PRO A 1 346 ? 24.705 6.662 -47.721 1.00 95.25 346 PRO A O 1
ATOM 2507 N N . GLY A 1 347 ? 23.655 5.559 -46.070 1.00 96.06 347 GLY A N 1
ATOM 2508 C CA . GLY A 1 347 ? 24.542 5.958 -44.977 1.00 96.06 347 GLY A CA 1
ATOM 2509 C C . GLY A 1 347 ? 24.307 7.371 -44.437 1.00 96.06 347 GLY A C 1
ATOM 2510 O O . GLY A 1 347 ? 24.962 7.761 -43.474 1.00 96.06 347 GLY A O 1
ATOM 2511 N N . ARG A 1 348 ? 23.406 8.158 -45.041 1.00 94.44 348 ARG A N 1
ATOM 2512 C CA . ARG A 1 348 ? 23.207 9.577 -44.708 1.00 94.44 348 ARG A CA 1
ATOM 2513 C C . ARG A 1 348 ? 21.715 9.931 -44.622 1.00 94.44 348 ARG A C 1
ATOM 2515 O O . ARG A 1 348 ? 21.163 10.519 -45.559 1.00 94.44 348 ARG A O 1
ATOM 2522 N N . PRO A 1 349 ? 21.032 9.596 -43.509 1.00 93.81 349 PRO A N 1
ATOM 2523 C CA . PRO A 1 349 ? 19.608 9.889 -43.337 1.00 93.81 349 PRO A CA 1
ATOM 2524 C C . PRO A 1 349 ? 19.315 11.390 -43.411 1.00 93.81 349 PRO A C 1
ATOM 2526 O O . PRO A 1 349 ? 18.351 11.780 -44.057 1.00 93.81 349 PRO A O 1
ATOM 2529 N N . ASP A 1 350 ? 20.176 12.241 -42.851 1.00 90.69 350 ASP A N 1
ATOM 2530 C CA . ASP A 1 350 ? 19.965 13.696 -42.843 1.00 90.69 350 ASP A CA 1
ATOM 2531 C C . ASP A 1 350 ? 20.162 14.345 -44.226 1.00 90.69 350 ASP A C 1
ATOM 2533 O O . ASP A 1 350 ? 19.641 15.427 -44.485 1.00 90.69 350 ASP A O 1
ATOM 2537 N N . GLU A 1 351 ? 20.860 13.667 -45.145 1.00 89.44 351 GLU A N 1
ATOM 2538 C CA . GLU A 1 351 ? 21.008 14.079 -46.552 1.00 89.44 351 GLU A CA 1
ATOM 2539 C C . GLU A 1 351 ? 19.962 13.415 -47.471 1.00 89.44 351 GLU A C 1
ATOM 2541 O O . GLU A 1 351 ? 20.002 13.585 -48.691 1.00 89.44 351 GLU A O 1
ATOM 2546 N N . SER A 1 352 ? 19.034 12.628 -46.917 1.00 89.62 352 SER A N 1
ATOM 2547 C CA . SER A 1 352 ? 18.000 11.934 -47.687 1.00 89.62 352 SER A CA 1
ATOM 2548 C C . SER A 1 352 ? 16.740 12.790 -47.805 1.00 89.62 352 SER A C 1
ATOM 2550 O O . SER A 1 352 ? 16.121 13.148 -46.799 1.00 89.62 352 SER A O 1
ATOM 2552 N N . LEU A 1 353 ? 16.296 13.065 -49.039 1.00 86.38 353 LEU A N 1
ATOM 2553 C CA . LEU A 1 353 ? 15.063 13.829 -49.283 1.00 86.38 353 LEU A CA 1
ATOM 2554 C C . LEU A 1 353 ? 13.839 13.177 -48.623 1.00 86.38 353 LEU A C 1
ATOM 2556 O O . LEU A 1 353 ? 12.959 13.890 -48.147 1.00 86.38 353 LEU A O 1
ATOM 2560 N N . LEU A 1 354 ? 13.791 11.841 -48.570 1.00 89.38 354 LEU A N 1
ATOM 2561 C CA . LEU A 1 354 ? 12.746 11.085 -47.880 1.00 89.38 354 LEU A CA 1
ATOM 2562 C C . LEU A 1 354 ? 12.601 11.541 -46.425 1.00 89.38 354 LEU A C 1
ATOM 2564 O O . LEU A 1 354 ? 11.505 11.905 -46.009 1.00 89.38 354 LEU A O 1
ATOM 2568 N N . VAL A 1 355 ? 13.711 11.558 -45.684 1.00 91.69 355 VAL A N 1
ATOM 2569 C CA . VAL A 1 355 ? 13.751 11.907 -44.259 1.00 91.69 355 VAL A CA 1
ATOM 2570 C C . VAL 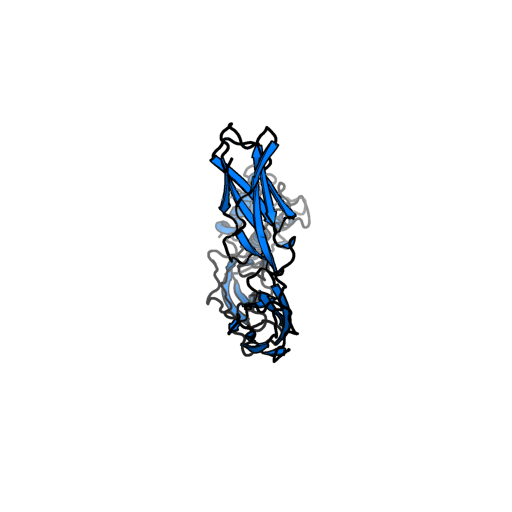A 1 355 ? 13.348 13.365 -44.055 1.00 91.69 355 VAL A C 1
ATOM 2572 O O . VAL A 1 355 ? 12.474 13.641 -43.242 1.00 91.69 355 VAL A O 1
ATOM 2575 N N . SER A 1 356 ? 13.879 14.288 -44.863 1.00 87.75 356 SER A N 1
ATOM 2576 C CA . SER A 1 356 ? 13.472 15.703 -44.832 1.00 87.75 356 SER A CA 1
ATOM 2577 C C . SER A 1 356 ? 11.956 15.879 -45.029 1.00 87.75 356 SER A C 1
ATOM 2579 O O . SER A 1 356 ? 11.324 16.672 -44.326 1.00 87.75 356 SER A O 1
ATOM 2581 N N . ARG A 1 357 ? 11.340 15.109 -45.940 1.00 87.56 357 ARG A N 1
ATOM 2582 C CA . ARG A 1 357 ? 9.898 15.192 -46.222 1.00 87.56 357 ARG A CA 1
ATOM 2583 C C . ARG A 1 357 ? 9.021 14.608 -45.123 1.00 87.56 357 ARG A C 1
ATOM 2585 O O . ARG A 1 357 ? 7.953 15.170 -44.887 1.00 87.56 357 ARG A O 1
ATOM 2592 N N . ILE A 1 358 ? 9.427 13.514 -44.483 1.00 90.88 358 ILE A N 1
ATOM 2593 C CA . ILE A 1 358 ? 8.632 12.885 -43.415 1.00 90.88 358 ILE A CA 1
ATOM 2594 C C . ILE A 1 358 ? 8.836 13.566 -42.052 1.00 90.88 358 ILE A C 1
ATOM 2596 O O . ILE A 1 358 ? 7.887 13.685 -41.279 1.00 90.88 358 ILE A O 1
ATOM 2600 N N . SER A 1 359 ? 10.028 14.113 -41.790 1.00 88.06 359 SER A N 1
ATOM 2601 C CA . SER A 1 359 ? 10.303 14.899 -40.579 1.00 88.06 359 SER A CA 1
ATOM 2602 C C . SER A 1 359 ? 9.747 16.326 -40.657 1.00 88.06 359 SER A C 1
ATOM 2604 O O . SER A 1 359 ? 9.261 16.831 -39.655 1.00 88.06 359 SER A O 1
ATOM 2606 N N . GLY A 1 360 ? 9.719 16.947 -41.847 1.00 82.56 360 GLY A N 1
ATOM 2607 C CA . GLY A 1 360 ? 9.167 18.296 -42.060 1.00 82.56 360 GLY A CA 1
ATOM 2608 C C . GLY A 1 360 ? 10.185 19.445 -41.974 1.00 82.56 360 GLY A C 1
ATOM 2609 O O . GLY A 1 360 ? 9.783 20.605 -41.913 1.00 82.56 360 GLY A O 1
ATOM 2610 N N . ASP A 1 361 ? 11.486 19.145 -42.004 1.00 69.38 361 ASP A N 1
ATOM 2611 C CA . ASP A 1 361 ? 12.532 20.039 -41.482 1.00 69.38 361 ASP A CA 1
ATOM 2612 C C . ASP A 1 361 ? 13.091 21.095 -42.446 1.00 69.38 361 ASP A C 1
ATOM 2614 O O . ASP A 1 361 ? 13.890 21.928 -42.018 1.00 69.38 361 ASP A O 1
ATOM 2618 N N . SER A 1 362 ? 12.764 21.096 -43.744 1.00 63.69 362 SER A N 1
ATOM 2619 C CA . SER A 1 362 ? 13.495 22.022 -44.630 1.00 63.69 362 SER A CA 1
ATOM 2620 C C . SER A 1 362 ? 12.849 22.463 -45.934 1.00 63.69 362 SER A C 1
ATOM 2622 O O . SER A 1 362 ? 13.095 23.606 -46.316 1.00 63.69 362 SER A O 1
ATOM 2624 N N . CYS A 1 363 ? 12.034 21.659 -46.633 1.00 65.94 363 CYS A N 1
ATOM 2625 C CA . CYS A 1 363 ? 11.344 22.154 -47.832 1.00 65.94 363 CYS A CA 1
ATOM 2626 C C . CYS A 1 363 ? 10.236 21.222 -48.371 1.00 65.94 363 CYS A C 1
ATOM 2628 O O . CYS A 1 363 ? 10.361 19.996 -48.392 1.00 65.94 363 CYS A O 1
ATOM 2630 N N . GLY A 1 364 ? 9.165 21.837 -48.890 1.00 72.38 364 GLY A N 1
ATOM 2631 C CA . GLY A 1 364 ? 7.985 21.166 -49.439 1.00 72.38 364 GLY A CA 1
ATOM 2632 C C . GLY A 1 364 ? 6.932 20.830 -48.379 1.00 72.38 364 GLY A C 1
ATOM 2633 O O . GLY A 1 364 ? 7.111 21.091 -47.193 1.00 72.38 364 GLY A O 1
ATOM 2634 N N . ARG A 1 365 ? 5.792 20.266 -48.803 1.00 81.44 365 ARG A N 1
ATOM 2635 C CA . ARG A 1 365 ? 4.768 19.788 -47.858 1.00 81.44 365 ARG A CA 1
ATOM 2636 C C . ARG A 1 365 ? 5.276 18.534 -47.138 1.00 81.44 365 ARG A C 1
ATOM 2638 O O . ARG A 1 365 ? 5.803 17.636 -47.804 1.00 81.44 365 ARG A O 1
ATOM 2645 N N . ARG A 1 366 ? 5.080 18.494 -45.815 1.00 89.50 366 ARG A N 1
ATOM 2646 C CA . ARG A 1 366 ? 5.375 17.342 -44.952 1.00 89.50 366 ARG A CA 1
ATOM 2647 C C . ARG A 1 366 ? 4.531 16.135 -45.364 1.00 89.50 366 ARG A C 1
ATOM 2649 O O . ARG A 1 366 ? 3.347 16.283 -45.672 1.00 89.50 366 ARG A O 1
ATOM 2656 N N . MET A 1 367 ? 5.160 14.968 -45.406 1.00 88.12 367 MET A N 1
ATOM 2657 C CA . MET A 1 367 ? 4.534 13.685 -45.717 1.00 88.12 367 MET A CA 1
ATOM 2658 C C . MET A 1 367 ? 4.348 12.857 -44.435 1.00 88.12 367 MET A C 1
ATOM 2660 O O . MET A 1 367 ? 5.211 12.928 -43.565 1.00 88.12 367 MET A O 1
ATOM 2664 N N . PRO A 1 368 ? 3.290 12.032 -44.331 1.00 90.75 368 PRO A N 1
ATOM 2665 C CA . PRO A 1 368 ? 2.221 11.840 -45.317 1.00 90.75 368 PRO A CA 1
ATOM 2666 C C . PRO A 1 368 ? 1.264 13.043 -45.411 1.00 90.75 368 PRO A C 1
ATOM 2668 O O . PRO A 1 368 ? 0.826 13.577 -44.401 1.00 90.75 368 PRO A O 1
ATOM 2671 N N . LEU A 1 369 ? 0.871 13.453 -46.625 1.00 85.62 369 LEU A N 1
ATOM 2672 C CA . LEU A 1 369 ? 0.019 14.643 -46.832 1.00 85.62 369 LEU A CA 1
ATOM 2673 C C . LEU A 1 369 ? -1.333 14.601 -46.099 1.00 85.62 369 LEU A C 1
ATOM 2675 O O . LEU A 1 369 ? -1.861 15.653 -45.744 1.00 85.62 369 LEU A O 1
ATOM 2679 N N . GLY A 1 370 ? -1.907 13.409 -45.927 1.00 86.38 370 GLY A N 1
ATOM 2680 C CA . GLY A 1 370 ? -3.176 13.211 -45.219 1.00 86.38 370 GLY A CA 1
ATOM 2681 C C . GLY A 1 370 ? -3.037 13.126 -43.697 1.00 86.38 370 GLY A C 1
ATOM 2682 O O . GLY A 1 370 ? -4.044 13.208 -43.003 1.00 86.38 370 GLY A O 1
ATOM 2683 N N . ASN A 1 371 ? -1.814 12.963 -43.183 1.00 90.62 371 ASN A N 1
ATOM 2684 C CA . ASN A 1 371 ? -1.519 12.846 -41.757 1.00 90.62 371 ASN A CA 1
ATOM 2685 C C . ASN A 1 371 ? -0.083 13.333 -41.467 1.00 90.62 371 ASN A C 1
ATOM 2687 O O . ASN A 1 371 ? 0.807 12.514 -41.232 1.00 90.62 371 ASN A O 1
ATOM 2691 N N . PRO A 1 372 ? 0.175 14.652 -41.535 1.00 90.56 372 PRO A N 1
ATOM 2692 C CA . PRO A 1 372 ? 1.533 15.195 -41.488 1.00 90.56 372 PRO A CA 1
ATOM 2693 C C . PRO A 1 372 ? 2.265 14.929 -40.166 1.00 90.56 372 PRO A C 1
ATOM 2695 O O . PRO A 1 372 ? 3.489 14.917 -40.167 1.00 90.56 372 PRO A O 1
ATOM 2698 N N . ASP A 1 373 ? 1.551 14.667 -39.069 1.00 92.69 373 ASP A N 1
ATOM 2699 C CA . ASP A 1 373 ? 2.144 14.437 -37.741 1.00 92.69 373 ASP A CA 1
ATOM 2700 C C . ASP A 1 373 ? 2.323 12.941 -37.423 1.00 92.69 373 ASP A C 1
ATOM 2702 O O . ASP A 1 373 ? 2.691 12.570 -36.308 1.00 92.69 373 ASP A O 1
ATOM 2706 N N . TYR A 1 374 ? 2.072 12.052 -38.393 1.00 94.12 374 TYR A N 1
ATOM 2707 C CA . TYR A 1 374 ? 2.125 10.603 -38.191 1.00 94.12 374 TYR A CA 1
ATOM 2708 C C . TYR A 1 374 ? 3.437 10.137 -37.543 1.00 94.12 374 TYR A C 1
ATOM 2710 O O . TYR A 1 374 ? 3.401 9.408 -36.554 1.00 94.12 374 TYR A O 1
ATOM 2718 N N . PHE A 1 375 ? 4.584 10.580 -38.064 1.00 94.50 375 PHE A N 1
ATOM 2719 C CA . PHE A 1 375 ? 5.898 10.166 -37.563 1.00 94.50 375 PHE A CA 1
ATOM 2720 C C . PHE A 1 375 ? 6.283 10.824 -36.230 1.00 94.50 375 PHE A C 1
ATOM 2722 O O . PHE A 1 375 ? 7.104 10.261 -35.510 1.00 94.50 375 PHE A O 1
ATOM 2729 N N . ASP A 1 376 ? 5.648 11.937 -35.841 1.00 93.38 376 ASP A N 1
ATOM 2730 C CA . ASP A 1 376 ? 5.795 12.491 -34.484 1.00 93.38 376 ASP A CA 1
ATOM 2731 C C . ASP A 1 376 ? 5.070 11.621 -33.455 1.00 93.38 376 ASP A C 1
ATOM 2733 O O . ASP A 1 376 ? 5.535 11.449 -32.327 1.00 93.38 376 ASP A O 1
ATOM 2737 N N . LEU A 1 377 ? 3.932 11.046 -33.855 1.00 94.25 377 LEU A N 1
ATOM 2738 C CA . LEU A 1 377 ? 3.151 10.117 -33.040 1.00 94.25 377 LEU A CA 1
ATOM 2739 C C . LEU A 1 377 ? 3.721 8.687 -33.065 1.00 94.25 377 LEU A C 1
ATOM 2741 O O . LEU A 1 377 ? 3.492 7.928 -32.125 1.00 94.25 377 LEU A O 1
ATOM 2745 N N . HIS A 1 378 ? 4.500 8.339 -34.096 1.00 94.06 378 HIS A N 1
ATOM 2746 C CA . HIS A 1 378 ? 5.153 7.036 -34.278 1.00 94.06 378 HIS A CA 1
ATOM 2747 C C . HIS A 1 378 ? 6.675 7.190 -34.458 1.00 94.06 378 HIS A C 1
ATOM 2749 O O . HIS A 1 378 ? 7.238 6.743 -35.463 1.00 94.06 378 HIS A O 1
ATOM 2755 N N . PRO A 1 379 ? 7.388 7.782 -33.481 1.00 94.00 379 PRO A N 1
ATOM 2756 C CA . PRO A 1 379 ? 8.811 8.098 -33.622 1.00 94.00 379 PRO A CA 1
ATOM 2757 C C . PRO A 1 379 ? 9.681 6.851 -33.835 1.00 94.00 379 PRO A C 1
ATOM 2759 O O . PRO A 1 379 ? 10.739 6.929 -34.452 1.00 94.00 379 PRO A O 1
ATOM 2762 N N . GLY A 1 380 ? 9.219 5.685 -33.369 1.00 95.88 380 GLY A N 1
ATOM 2763 C CA . GLY A 1 380 ? 9.887 4.406 -33.591 1.00 95.88 380 GLY A CA 1
ATOM 2764 C C . GLY A 1 380 ? 9.972 4.000 -35.066 1.00 95.88 380 GLY A C 1
ATOM 2765 O O . GLY A 1 380 ? 10.989 3.457 -35.486 1.00 95.88 380 GLY A O 1
ATOM 2766 N N . GLU A 1 381 ? 8.956 4.308 -35.874 1.00 97.06 381 GLU A N 1
ATOM 2767 C CA . GLU A 1 381 ? 8.974 4.025 -37.317 1.00 97.06 381 GLU A CA 1
ATOM 2768 C C . GLU A 1 381 ? 9.943 4.954 -38.054 1.00 97.06 381 GLU A C 1
ATOM 2770 O O . GLU A 1 381 ? 10.688 4.512 -38.929 1.00 97.06 381 GLU A O 1
ATOM 2775 N N . LEU A 1 382 ? 10.028 6.224 -37.642 1.00 96.12 382 LEU A N 1
ATOM 2776 C CA . LEU A 1 382 ? 11.043 7.142 -38.161 1.00 96.12 382 LEU A CA 1
ATOM 2777 C C . LEU A 1 382 ? 12.461 6.662 -37.813 1.00 96.12 382 LEU A C 1
ATOM 2779 O O . LEU A 1 382 ? 13.340 6.668 -38.675 1.00 96.12 382 LEU A O 1
ATOM 2783 N N . THR A 1 383 ? 12.684 6.191 -36.582 1.00 97.44 383 THR A N 1
ATOM 2784 C CA . THR A 1 383 ? 13.952 5.565 -36.180 1.00 97.44 383 THR A CA 1
ATOM 2785 C C . THR A 1 383 ? 14.266 4.323 -37.017 1.00 97.44 383 THR A C 1
ATOM 2787 O O . THR A 1 383 ? 15.423 4.149 -37.405 1.00 97.44 383 THR A O 1
ATOM 2790 N N . GLN A 1 384 ? 13.272 3.491 -37.350 1.00 97.88 384 GLN A N 1
ATOM 2791 C CA . GLN A 1 384 ? 13.465 2.335 -38.236 1.00 97.88 384 GLN A CA 1
ATOM 2792 C C . GLN A 1 384 ? 13.954 2.777 -39.621 1.00 97.88 384 GLN A C 1
ATOM 2794 O O . GLN A 1 384 ? 15.005 2.332 -40.083 1.00 97.88 384 GLN A O 1
ATOM 2799 N N . ILE A 1 385 ? 13.247 3.717 -40.254 1.00 97.62 385 ILE A N 1
ATOM 2800 C CA . ILE A 1 385 ? 13.599 4.251 -41.579 1.00 97.62 385 ILE A CA 1
ATOM 2801 C C . ILE A 1 385 ? 15.011 4.838 -41.572 1.00 97.62 385 ILE A C 1
ATOM 2803 O O . ILE A 1 385 ? 15.828 4.514 -42.434 1.00 97.62 385 ILE A O 1
ATOM 2807 N N . ARG A 1 386 ? 15.323 5.682 -40.584 1.00 97.94 386 ARG A N 1
ATOM 2808 C CA . ARG A 1 386 ? 16.638 6.324 -40.474 1.00 97.94 386 ARG A CA 1
ATOM 2809 C C . ARG A 1 386 ? 17.752 5.304 -40.240 1.00 97.94 386 ARG A C 1
ATOM 2811 O O . ARG A 1 386 ? 18.796 5.417 -40.874 1.00 97.94 386 ARG A O 1
ATOM 2818 N N . SER A 1 387 ? 17.512 4.270 -39.432 1.00 98.12 387 SER A N 1
ATOM 2819 C CA . SER A 1 387 ? 18.473 3.177 -39.198 1.00 98.12 387 SER A CA 1
ATOM 2820 C C . SER A 1 387 ? 18.727 2.338 -40.452 1.00 98.12 387 SER A C 1
ATOM 2822 O O . SER A 1 387 ? 19.873 2.031 -40.768 1.00 98.12 387 SER A O 1
ATOM 2824 N N . TRP A 1 388 ? 17.682 2.017 -41.221 1.00 98.06 388 TRP A N 1
ATOM 2825 C CA . TRP A 1 388 ? 17.837 1.335 -42.510 1.00 98.06 388 TRP A CA 1
ATOM 2826 C C . TRP A 1 388 ? 18.686 2.156 -43.491 1.00 98.06 388 TRP A C 1
ATOM 2828 O O . TRP A 1 388 ? 19.591 1.615 -44.130 1.00 98.06 388 TRP A O 1
ATOM 2838 N N . ILE A 1 389 ? 18.460 3.474 -43.566 1.00 97.88 389 ILE A N 1
ATOM 2839 C CA . ILE A 1 389 ? 19.277 4.366 -44.400 1.00 97.88 389 ILE A CA 1
ATOM 2840 C C . ILE A 1 389 ? 20.720 4.409 -43.894 1.00 97.88 389 ILE A C 1
ATOM 2842 O O . ILE A 1 389 ? 21.636 4.255 -44.702 1.00 97.88 389 ILE A O 1
ATOM 2846 N N . LEU A 1 390 ? 20.940 4.583 -42.585 1.00 97.56 390 LEU A N 1
ATOM 2847 C CA . LEU A 1 390 ? 22.273 4.598 -41.965 1.00 97.56 390 LEU A CA 1
ATOM 2848 C C . LEU A 1 390 ? 23.068 3.326 -42.263 1.00 97.56 390 LEU A C 1
ATOM 2850 O O . LEU A 1 390 ? 24.259 3.403 -42.550 1.00 97.56 390 LEU A O 1
ATOM 2854 N N . ALA A 1 391 ? 22.402 2.175 -42.270 1.00 96.81 391 ALA A N 1
ATOM 2855 C CA . ALA A 1 391 ? 23.007 0.890 -42.597 1.00 96.81 391 ALA A CA 1
ATOM 2856 C C . ALA A 1 391 ? 23.194 0.638 -44.107 1.00 96.81 391 ALA A C 1
ATOM 2858 O O . ALA A 1 391 ? 23.584 -0.457 -44.512 1.00 96.81 391 ALA A O 1
ATOM 2859 N N . GLY A 1 392 ? 22.929 1.636 -44.957 1.00 96.00 392 GLY A N 1
ATOM 2860 C CA . GLY A 1 392 ? 23.205 1.582 -46.393 1.00 96.00 392 GLY A CA 1
ATOM 2861 C C . GLY A 1 392 ? 21.994 1.313 -47.287 1.00 96.00 392 GLY A C 1
ATOM 2862 O O . GLY A 1 392 ? 22.184 1.097 -48.482 1.00 96.00 392 GLY A O 1
ATOM 2863 N N . ALA A 1 393 ? 20.771 1.357 -46.751 1.00 94.75 393 ALA A N 1
ATOM 2864 C CA . ALA A 1 393 ? 19.523 1.229 -47.508 1.00 94.75 393 ALA A CA 1
ATOM 2865 C C . ALA A 1 393 ? 19.431 -0.051 -48.374 1.00 94.75 393 ALA A C 1
ATOM 2867 O O . ALA A 1 393 ? 18.980 -0.025 -49.522 1.00 94.75 393 ALA A O 1
ATOM 2868 N N . LEU A 1 394 ? 19.899 -1.180 -47.834 1.00 92.19 394 LEU A N 1
ATOM 2869 C CA . LEU A 1 394 ? 19.938 -2.465 -48.539 1.00 92.19 394 LEU A CA 1
ATOM 2870 C C . LEU A 1 394 ? 18.527 -3.022 -48.798 1.00 92.19 394 LEU A C 1
ATOM 2872 O O . LEU A 1 394 ? 17.623 -2.788 -48.001 1.00 92.19 394 LEU A O 1
ATOM 2876 N N . ASP A 1 395 ? 18.364 -3.757 -49.900 1.00 88.75 395 ASP A N 1
ATOM 2877 C CA . ASP A 1 395 ? 17.162 -4.545 -50.221 1.00 88.75 395 ASP A CA 1
ATOM 2878 C C . ASP A 1 395 ? 17.396 -5.990 -49.755 1.00 88.75 395 ASP A C 1
ATOM 2880 O O . ASP A 1 395 ? 18.009 -6.786 -50.473 1.00 88.75 395 ASP A O 1
ATOM 2884 N N . ASN A 1 396 ? 17.082 -6.273 -48.488 1.00 76.81 396 ASN A N 1
ATOM 2885 C CA . ASN A 1 396 ? 17.528 -7.470 -47.768 1.00 76.81 396 ASN A CA 1
ATOM 2886 C C . ASN A 1 396 ? 16.423 -8.218 -47.023 1.00 76.81 396 ASN A C 1
ATOM 2888 O O . ASN A 1 396 ? 15.424 -7.586 -46.603 1.00 76.81 396 ASN A O 1
#

pLDDT: mean 92.32, std 7.74, range [55.69, 98.44]

Sequence (396 aa):
MNVRVVEGVTEGESVSGSRLLRATAEDNSGAVARVEFFVSGSPACVDAVARNSGSTFSCTWDSSTTSPGTHQLTVKAQDAAGNNTVSAPISFTVLPPNRAPTLGPVATTHTSLNEGSSASLSVTATDPDGDTLTYSWTQSPFSPLGTFAEGSSSTASWTAPFVSRDTTFVLKVAVSDGKGGSTQGTVSVTVVNVPALNQAPIVDAAIGVDTQGLVAGKSLPLYISARDLDGDPLTYSWTTEPSGAGSFTRPNQASAEWRSGELDRPASYTLKVTVSDGARSETRSVNVEVGVPLYARDIEPIWSAQCSNCHNEYGAEGLNLQEGKSHASLMASGVGQCAAGPRVTPGRPDESLLVSRISGDSCGRRMPLGNPDYFDLHPGELTQIRSWILAGALDN

Secondary structure (DSSP, 8-state):
-EEEEEES--TT-EE-SEEEEEEEEE-SSSEEEEEEEEETTEEEEEE---EETT-EEEEEEEGGGS-SEEEEEEEEEEETTS-EEEPPPEEEEEPPPP-PPEE---EES-SEEETT-EEEEE--EE-TT-PPPEEEEEEES-SSPPEEESTTSSEEEEEPPP-SS-EEEEEEEEEE-SSS-EEEEEEEEEEEP-TTTPPPPEE-SS-EE--TT-BTT--EEEE--EE-SS-PPPEEEEEEESTT-SEEESTTSSEEEEE----SS-EEEEEEEEEE-SS-EEEEEEEEEEBPPPIIIIIHHHHHHHTTTTSSTT-GGG---STTTHHHHHHSEEEETTEEEESS-TT-GGG-HHHHHHHT-SSS--SSTT-TTHHHH-HHHHHHHHHHHHTT----